Protein AF-D2VX42-F1 (afdb_monomer)

Nearest PDB structures (foldseek):
  8us2-assembly1_A  TM=7.975E-01  e=8.302E-19  Pseudomonas aeruginosa PAO1
  8qpv-assembly1_A  TM=5.479E-01  e=2.675E-22  Escherichia coli
  8us2-assembly2_B  TM=7.803E-01  e=5.224E-18  Pseudomonas aeruginosa PAO1
  7ttc-assembly1_A  TM=5.544E-01  e=6.599E-21  Escherichia coli
  8us1-assembly1_A  TM=7.900E-01  e=5.559E-17  Pseudomonas aeruginosa PAO1

Foldseek 3Di:
DDPDDDDPPDPPDDDDPPQFDAFAAADEEAEAADDLADPCLLVVLQPQLRVDGGPVSNVVSVVSSVVLVVVLVFWPDWDWDWDADPVRHTYIYTYTHTDDFWDWDWDWDAFPVRWIKIKIKIKGARPVNQSKIWMWIWIQTPFGIKIKIKIKGAQPPHSAKIKIKMKMWASWDDLWLFKIKTKIWIKIKIRPHPFKIKMKIKMKMAMDTPVVVVVVLVPDPPPNVVCVVSVPPDPPDDDPPPPPPVPPPPQVLNVLADRIWIKIKMKMKGWDWPFPDQFDGQFDKIKMWMWMAIDPDIDAGKIKIWIWMKGWDNPDPPFKIKMKIKIWMAIAGPCLPPDLGHHLVPADWDDDPLDPTAADARPPPRIHSFERIKIKMKIKMKGADPPPVCCVVFVKIKMKMKMKMHTYYQSDPDPVSVVVCVVVRQQSIKIKIWMWMWTDDPFHIKIWIWIQTDCPRHDPPPDDPVSNPDTDTGIDTGGRD

Secondary structure (DSSP, 8-state):
-PPPPP-TT-------TT-SS---EEEEEEEES-SSS-HHHHHHHTGGGGG--SHHHHHHHHHHHHHHHHTT--EEEEEEEEEE-TT-EEEEEEEEEEPPSEEEEEEEEE-TT--EEEEEEEEEE-SSSSS-EEEEEEEE-SS-EEEEEEEEEESSSSSS-EEEEEEEEEEEEESSSSEEEEEEEEEEEEEEETTEEEEEEEEEEEEEEHHHHHHHHTS-TTTHHHHHHHH------------TT-TT---HHHHTS-SEEEEEEEEEEEEEE--S-SSS--SEEEEEEEEEEEEEEES--EEEEEEEEEEEEEEETTTEEEEEEEEEEEEEES-TTT--PPPGGG-B-B--TTSS-BSPBPTTT--B--BSEEEEEEEEEEEE-SSHHHHHHH-EEEEEEEEEEEEE-----SHHHHHHHHHHHHHT-EEEEEEEEEEEETTEEEEEEEEEEE-TTS-TTSS-GGGTT--EEEEEEEE--

Mean predicted aligned error: 11.59 Å

pLDDT: mean 80.18, std 19.49, range [26.66, 98.62]

Structure (mmCIF, N/CA/C/O backbone):
data_AF-D2VX42-F1
#
_entry.id   AF-D2VX42-F1
#
loop_
_atom_site.group_PDB
_atom_site.id
_atom_site.type_symbol
_atom_site.label_atom_id
_atom_site.label_alt_id
_atom_site.label_comp_id
_atom_site.label_asym_id
_atom_site.label_entity_id
_atom_site.label_seq_id
_atom_site.pdbx_PDB_ins_code
_atom_site.Cartn_x
_atom_site.Cartn_y
_atom_site.Cartn_z
_atom_site.occupancy
_atom_site.B_iso_or_equiv
_atom_site.auth_seq_id
_atom_site.auth_comp_id
_atom_site.auth_asym_id
_atom_site.auth_atom_id
_atom_site.pdbx_PDB_model_num
ATOM 1 N N . MET A 1 1 ? 4.695 -21.532 46.886 1.00 33.78 1 MET A N 1
ATOM 2 C CA . MET A 1 1 ? 3.849 -21.982 45.758 1.00 33.78 1 MET A CA 1
ATOM 3 C C . MET A 1 1 ? 3.552 -20.761 44.904 1.00 33.78 1 MET A C 1
ATOM 5 O O . MET A 1 1 ? 3.108 -19.765 45.455 1.00 33.78 1 MET A O 1
ATOM 9 N N . ARG A 1 2 ? 3.917 -20.776 43.616 1.00 26.73 2 ARG A N 1
ATOM 10 C CA . ARG A 1 2 ? 3.690 -19.640 42.705 1.00 26.73 2 ARG A CA 1
ATOM 11 C C . ARG A 1 2 ? 2.185 -19.505 42.417 1.00 26.73 2 ARG A C 1
ATOM 13 O O . ARG A 1 2 ? 1.565 -20.536 42.156 1.00 26.73 2 ARG A O 1
ATOM 20 N N . PRO A 1 3 ? 1.599 -18.297 42.435 1.00 26.66 3 PRO A N 1
ATOM 21 C CA . PRO A 1 3 ? 0.249 -18.097 41.924 1.00 26.66 3 PRO A CA 1
ATOM 22 C C . PRO A 1 3 ? 0.242 -18.338 40.407 1.00 26.66 3 PRO A C 1
ATOM 24 O O . PRO A 1 3 ? 1.170 -17.940 39.699 1.00 26.66 3 PRO A O 1
ATOM 27 N N . LYS A 1 4 ? -0.774 -19.059 39.926 1.00 31.53 4 LYS A N 1
ATOM 28 C CA . LYS A 1 4 ? -0.984 -19.340 38.501 1.00 31.53 4 LYS A CA 1
ATOM 29 C C . LYS A 1 4 ? -1.196 -18.024 37.743 1.00 31.53 4 LYS A C 1
ATOM 31 O O . LYS A 1 4 ? -1.920 -17.150 38.207 1.00 31.53 4 LYS A O 1
ATOM 36 N N . SER A 1 5 ? -0.554 -17.905 36.584 1.00 33.06 5 SER A N 1
ATOM 37 C CA . SER A 1 5 ? -0.710 -16.799 35.639 1.00 33.06 5 SER A CA 1
ATOM 38 C C . SER A 1 5 ? -2.131 -16.761 35.070 1.00 33.06 5 SER A C 1
ATOM 40 O O . SER A 1 5 ? -2.608 -17.766 34.545 1.00 33.06 5 SER A O 1
ATOM 42 N N . TYR A 1 6 ? -2.774 -15.600 35.175 1.00 37.72 6 TYR A N 1
ATOM 43 C CA . TYR A 1 6 ? -4.087 -15.279 34.614 1.00 37.72 6 TYR A CA 1
ATOM 44 C C . TYR A 1 6 ? -3.985 -15.048 33.094 1.00 37.72 6 TYR A C 1
ATOM 46 O O . TYR A 1 6 ? -3.058 -14.372 32.644 1.00 37.72 6 TYR A O 1
ATOM 54 N N . ASN A 1 7 ? -4.906 -15.623 32.314 1.00 36.97 7 ASN A N 1
ATOM 55 C CA . ASN A 1 7 ? -4.948 -15.553 30.849 1.00 36.97 7 ASN A CA 1
ATOM 56 C C . ASN A 1 7 ? -6.099 -14.613 30.410 1.00 36.97 7 ASN A C 1
ATOM 58 O O . ASN A 1 7 ? -7.234 -14.855 30.809 1.00 36.97 7 ASN A O 1
ATOM 62 N N . PRO A 1 8 ? -5.859 -13.547 29.624 1.00 40.28 8 PRO A N 1
ATOM 63 C CA . PRO A 1 8 ? -6.842 -12.481 29.373 1.00 40.28 8 PRO A CA 1
ATOM 64 C C . PRO A 1 8 ? -7.870 -12.771 28.256 1.00 40.28 8 PRO A C 1
ATOM 66 O O . PRO A 1 8 ? -8.420 -11.836 27.685 1.00 40.28 8 PRO A O 1
ATOM 69 N N . LEU A 1 9 ? -8.132 -14.039 27.922 1.00 37.88 9 LEU A N 1
ATOM 70 C CA . LEU A 1 9 ? -9.061 -14.431 26.847 1.00 37.88 9 LEU A CA 1
ATOM 71 C C . LEU A 1 9 ? -10.158 -15.411 27.283 1.00 37.88 9 LEU A C 1
ATOM 73 O O . LEU A 1 9 ? -10.869 -15.933 26.429 1.00 37.88 9 LEU A O 1
ATOM 77 N N . ASP A 1 10 ? -10.338 -15.644 28.582 1.00 34.47 10 ASP A N 1
ATOM 78 C CA . ASP A 1 10 ? -11.478 -16.432 29.044 1.00 34.47 10 ASP A CA 1
ATOM 79 C C . ASP A 1 10 ? -12.718 -15.523 29.132 1.00 34.47 10 ASP A C 1
ATOM 81 O O . ASP A 1 10 ? -12.731 -14.599 29.953 1.00 34.47 10 ASP A O 1
ATOM 85 N N . PRO A 1 11 ? -13.776 -15.741 28.323 1.00 36.00 11 PRO A N 1
ATOM 86 C CA . PRO A 1 11 ? -15.059 -15.113 28.581 1.00 36.00 11 PRO A CA 1
ATOM 87 C C . PRO A 1 11 ? -15.584 -15.666 29.906 1.00 36.00 11 PRO A C 1
ATOM 89 O O . PRO A 1 11 ? -16.058 -16.800 29.995 1.00 36.00 11 PRO A O 1
ATOM 92 N N . ILE A 1 12 ? -15.493 -14.869 30.966 1.00 45.56 12 ILE A N 1
ATOM 93 C CA . ILE A 1 12 ? -16.262 -15.133 32.176 1.00 45.56 12 ILE A CA 1
ATOM 94 C C . ILE A 1 12 ? -17.691 -14.739 31.835 1.00 45.56 12 ILE A C 1
ATOM 96 O O . ILE A 1 12 ? -17.976 -13.553 31.805 1.00 45.56 12 ILE A O 1
ATOM 100 N N . ILE A 1 13 ? -18.543 -15.719 31.537 1.00 40.94 13 ILE A N 1
ATOM 101 C CA . ILE A 1 13 ? -19.949 -15.807 31.962 1.00 40.94 13 ILE A CA 1
ATOM 102 C C . ILE A 1 13 ? -20.409 -17.237 31.632 1.00 40.94 13 ILE A C 1
ATOM 104 O O . ILE A 1 13 ? -20.619 -17.604 30.478 1.00 40.94 13 ILE A O 1
ATOM 108 N N . GLN A 1 14 ? -20.563 -18.064 32.670 1.00 35.19 14 GLN A N 1
ATOM 109 C CA . GLN A 1 14 ? -21.431 -19.237 32.604 1.00 35.19 14 GLN A CA 1
ATOM 110 C C . GLN A 1 14 ? -22.873 -18.731 32.684 1.00 35.19 14 GLN A C 1
ATOM 112 O O . GLN A 1 14 ? -23.289 -18.197 33.711 1.00 35.19 14 GLN A O 1
ATOM 117 N N . THR A 1 15 ? -23.630 -18.867 31.599 1.00 37.97 15 THR A N 1
ATOM 118 C CA . THR A 1 15 ? -25.067 -18.591 31.589 1.00 37.97 15 THR A CA 1
ATOM 119 C C . THR A 1 15 ? -25.811 -19.706 32.329 1.00 37.97 15 THR A C 1
ATOM 121 O O . THR A 1 15 ? -25.705 -20.882 31.980 1.00 37.97 15 THR A O 1
ATOM 124 N N . GLN A 1 16 ? -26.580 -19.349 33.363 1.00 35.25 16 GLN A N 1
ATOM 125 C CA . GLN A 1 16 ? -27.645 -20.217 33.872 1.00 35.25 16 GLN A CA 1
ATOM 126 C C . GLN A 1 16 ? -28.845 -20.179 32.900 1.00 35.25 16 GLN A C 1
ATOM 128 O O . GLN A 1 16 ? -29.142 -19.106 32.370 1.00 35.25 16 GLN A O 1
ATOM 133 N N . PRO A 1 17 ? -29.560 -21.298 32.661 1.00 37.34 17 PRO A N 1
ATOM 134 C CA . PRO A 1 17 ? -30.539 -21.405 31.569 1.00 37.34 17 PRO A CA 1
ATOM 135 C C . PRO A 1 17 ? -31.851 -20.621 31.749 1.00 37.34 17 PRO A C 1
ATOM 137 O O . PRO A 1 17 ? -32.637 -20.561 30.808 1.00 37.34 17 PRO A O 1
ATOM 140 N N . ASP A 1 18 ? -32.098 -20.001 32.907 1.00 40.31 18 ASP A N 1
ATOM 141 C CA . ASP A 1 18 ? -33.422 -19.443 33.234 1.00 40.31 18 ASP A CA 1
ATOM 142 C C . ASP A 1 18 ? -33.536 -17.907 33.086 1.00 40.31 18 ASP A C 1
ATOM 144 O O . ASP A 1 18 ? -34.620 -17.345 33.238 1.00 40.31 18 ASP A O 1
ATOM 148 N N . ALA A 1 19 ? -32.462 -17.201 32.707 1.00 43.69 19 ALA A N 1
ATOM 149 C CA . ALA A 1 19 ? -32.410 -15.728 32.648 1.00 43.69 19 ALA A CA 1
ATOM 150 C C . ALA A 1 19 ? -32.873 -15.108 31.304 1.00 43.69 19 ALA A C 1
ATOM 152 O O . ALA A 1 19 ? -32.377 -14.067 30.879 1.00 43.69 19 ALA A O 1
ATOM 153 N N . GLY A 1 20 ? -33.805 -15.754 30.595 1.00 46.00 20 GLY A N 1
ATOM 154 C CA . GLY A 1 20 ? -34.236 -15.353 29.243 1.00 46.00 20 GLY A CA 1
ATOM 155 C C . GLY A 1 20 ? -35.545 -14.557 29.154 1.00 46.00 20 GLY A C 1
ATOM 156 O O . GLY A 1 20 ? -36.014 -14.300 28.048 1.00 46.00 20 GLY A O 1
ATOM 157 N N . ARG A 1 21 ? -36.188 -14.219 30.281 1.00 46.56 21 ARG A N 1
ATOM 158 C CA . ARG A 1 21 ? -37.547 -13.624 30.307 1.00 46.56 21 ARG A CA 1
ATOM 159 C C . ARG A 1 21 ? -37.688 -12.348 31.132 1.00 46.56 21 ARG A C 1
ATOM 161 O O . ARG A 1 21 ? -38.799 -11.846 31.283 1.00 46.56 21 ARG A O 1
ATOM 168 N N . GLU A 1 22 ? -36.599 -11.832 31.684 1.00 59.78 22 GLU A N 1
ATOM 169 C CA . GLU A 1 22 ? -36.663 -10.669 32.561 1.00 59.78 22 GLU A CA 1
ATOM 170 C C . GLU A 1 22 ? -36.399 -9.381 31.784 1.00 59.78 22 GLU A C 1
ATOM 172 O O . GLU A 1 22 ? -35.408 -9.272 31.067 1.00 59.78 22 GLU A O 1
ATOM 177 N N . ASN A 1 23 ? -37.313 -8.421 31.932 1.00 70.31 23 ASN A N 1
ATOM 178 C CA . ASN A 1 23 ? -37.219 -7.103 31.322 1.00 70.31 23 ASN A CA 1
ATOM 179 C C . ASN A 1 23 ? -36.167 -6.298 32.103 1.00 70.31 23 ASN A C 1
ATOM 181 O O . ASN A 1 23 ? -36.405 -5.930 33.256 1.00 70.31 23 ASN A O 1
ATOM 185 N N . LEU A 1 24 ? -34.998 -6.094 31.506 1.00 78.12 24 LEU A N 1
ATOM 186 C CA . LEU A 1 24 ? -33.890 -5.319 32.064 1.00 78.12 24 LEU A CA 1
ATOM 187 C C . LEU A 1 24 ? -33.831 -3.972 31.349 1.00 78.12 24 LEU A C 1
ATOM 189 O O . LEU A 1 24 ? -34.088 -3.890 30.148 1.00 78.12 24 LEU A O 1
ATOM 193 N N . GLN A 1 25 ? -33.472 -2.914 32.074 1.00 80.81 25 GLN A N 1
ATOM 194 C CA . GLN A 1 25 ? -33.290 -1.595 31.475 1.00 80.81 25 GLN A CA 1
ATOM 195 C C . GLN A 1 25 ? -31.935 -1.014 31.871 1.00 80.81 25 GLN A C 1
ATOM 197 O O . GLN A 1 25 ? -31.689 -0.715 33.042 1.00 80.81 25 GLN A O 1
ATOM 202 N N . LEU A 1 26 ? -31.060 -0.823 30.880 1.00 86.25 26 LEU A N 1
ATOM 203 C CA . LEU A 1 26 ? -29.795 -0.121 31.070 1.00 86.25 26 LEU A CA 1
ATOM 204 C C . LEU A 1 26 ? -30.060 1.387 31.168 1.00 86.25 26 LEU A C 1
ATOM 206 O O . LEU A 1 26 ? -30.444 2.020 30.181 1.00 86.25 26 LEU A O 1
ATOM 210 N N . LYS A 1 27 ? -29.850 1.973 32.349 1.00 87.31 27 LYS A N 1
ATOM 211 C CA . LYS A 1 27 ? -30.095 3.407 32.580 1.00 87.31 27 LYS A CA 1
ATOM 212 C C . LYS A 1 27 ? -28.868 4.262 32.314 1.00 87.31 27 LYS A C 1
ATOM 214 O O . LYS A 1 27 ? -28.967 5.295 31.650 1.00 87.31 27 LYS A O 1
ATOM 219 N N . GLU A 1 28 ? -27.712 3.822 32.798 1.00 89.62 28 GLU A N 1
ATOM 220 C CA . GLU A 1 28 ? -26.503 4.642 32.826 1.00 89.62 28 GLU A CA 1
ATOM 221 C C . GLU A 1 28 ? -25.273 3.872 32.350 1.00 89.62 28 GLU A C 1
ATOM 223 O O . GLU A 1 28 ? -25.190 2.648 32.462 1.00 89.62 28 GLU A O 1
ATOM 228 N N . ILE A 1 29 ? -24.327 4.620 31.780 1.00 93.62 29 ILE A N 1
ATOM 229 C CA . ILE A 1 29 ? -23.020 4.126 31.353 1.00 93.62 29 ILE A CA 1
ATOM 230 C C . ILE A 1 29 ? -21.980 5.044 31.986 1.00 93.62 29 ILE A C 1
ATOM 232 O O . ILE A 1 29 ? -21.987 6.248 31.724 1.00 93.62 29 ILE A O 1
ATOM 236 N N . PHE A 1 30 ? -21.099 4.476 32.798 1.00 93.94 30 PHE A N 1
ATOM 237 C CA . PHE A 1 30 ? -20.007 5.174 33.461 1.00 93.94 30 PHE A CA 1
ATOM 238 C C . PHE A 1 30 ? -18.675 4.734 32.876 1.00 93.94 30 PHE A C 1
ATOM 240 O O . PHE A 1 30 ? -18.453 3.543 32.675 1.00 93.94 30 PHE A O 1
ATOM 247 N N . VAL A 1 31 ? -17.769 5.683 32.665 1.00 95.06 31 VAL A N 1
ATOM 248 C CA . VAL A 1 31 ? -16.394 5.409 32.242 1.00 95.06 31 VAL A CA 1
ATOM 249 C C . VAL A 1 31 ? -15.457 5.819 33.371 1.00 95.06 31 VAL A C 1
ATOM 251 O O . VAL A 1 31 ? -15.632 6.871 33.977 1.00 95.06 31 VAL A O 1
ATOM 254 N N . ARG A 1 32 ? -14.485 4.967 33.692 1.00 94.06 32 ARG A N 1
ATOM 255 C CA . ARG A 1 32 ? -13.463 5.208 34.719 1.00 94.06 32 ARG A CA 1
ATOM 256 C C . ARG A 1 32 ? -12.080 4.886 34.157 1.00 94.06 32 ARG A C 1
ATOM 258 O O . ARG A 1 32 ? -11.961 4.098 33.224 1.00 94.06 32 ARG A O 1
ATOM 265 N N . GLY A 1 33 ? -11.040 5.493 34.729 1.00 89.81 33 GLY A N 1
ATOM 266 C CA . GLY A 1 33 ? -9.644 5.181 34.390 1.00 89.81 33 GLY A CA 1
ATOM 267 C C . GLY A 1 33 ? -9.131 5.788 33.076 1.00 89.81 33 GLY A C 1
ATOM 268 O O . GLY A 1 33 ? -8.074 5.387 32.587 1.00 89.81 33 GLY A O 1
ATOM 269 N N . VAL A 1 34 ? -9.856 6.764 32.518 1.00 91.88 34 VAL A N 1
ATOM 270 C CA . VAL A 1 34 ? -9.384 7.603 31.406 1.00 91.88 34 VAL A CA 1
ATOM 271 C C . VAL A 1 34 ? -9.072 9.009 31.899 1.00 91.88 34 VAL A C 1
ATOM 273 O O . VAL A 1 34 ? -9.870 9.602 32.620 1.00 91.88 34 VAL A O 1
ATOM 276 N N . GLU A 1 35 ? -7.901 9.526 31.531 1.00 89.81 35 GLU A N 1
ATOM 277 C CA . GLU A 1 35 ? -7.466 10.882 31.887 1.00 89.81 35 GLU A CA 1
ATOM 278 C C . GLU A 1 35 ? -7.394 11.769 30.642 1.00 89.81 35 GLU A C 1
ATOM 280 O O . GLU A 1 35 ? -7.875 12.901 30.657 1.00 89.81 35 GLU A O 1
ATOM 285 N N . ALA A 1 36 ? -6.821 11.254 29.549 1.00 90.44 36 ALA A N 1
ATOM 286 C CA . ALA A 1 36 ? -6.678 12.001 28.303 1.00 90.44 36 ALA A CA 1
ATOM 287 C C . ALA A 1 36 ? -7.862 11.792 27.344 1.00 90.44 36 ALA A C 1
ATOM 289 O O . ALA A 1 36 ? -8.240 12.705 26.611 1.00 90.44 36 ALA A O 1
ATOM 290 N N . THR A 1 37 ? -8.447 10.592 27.310 1.00 93.75 37 THR A N 1
ATOM 291 C CA . THR A 1 37 ? -9.542 10.240 26.393 1.00 93.75 37 THR A CA 1
ATOM 292 C C . THR A 1 37 ? -10.863 10.778 26.907 1.00 93.75 37 THR A C 1
ATOM 294 O O . THR A 1 37 ? -11.234 10.561 28.056 1.00 93.75 37 THR A O 1
ATOM 297 N N . SER A 1 38 ? -11.628 11.419 26.026 1.00 93.31 38 SER A N 1
ATOM 298 C CA . SER A 1 38 ? -12.979 11.850 26.357 1.00 93.31 38 SER A CA 1
ATOM 299 C C . SER A 1 38 ? -13.866 10.647 26.678 1.00 93.31 38 SER A C 1
ATOM 301 O O . SER A 1 38 ? -14.078 9.776 25.830 1.00 93.31 38 SER A O 1
ATOM 303 N N . GLU A 1 39 ? -14.469 10.651 27.868 1.00 93.88 39 GLU A N 1
ATOM 304 C CA . GLU A 1 39 ? -15.456 9.645 28.276 1.00 93.88 39 GLU A CA 1
ATOM 305 C C . GLU A 1 39 ? -16.596 9.526 27.258 1.00 93.88 39 GLU A C 1
ATOM 307 O O . GLU A 1 39 ? -17.049 8.427 26.950 1.00 93.88 39 GLU A O 1
ATOM 312 N N . SER A 1 40 ? -17.017 10.648 26.662 1.00 90.69 40 SER A N 1
ATOM 313 C CA . SER A 1 40 ? -18.088 10.675 25.660 1.00 90.69 40 SER A CA 1
ATOM 314 C C . SER A 1 40 ? -17.783 9.816 24.429 1.00 90.69 40 SER A C 1
ATOM 316 O O . SER A 1 40 ? -18.690 9.169 23.904 1.00 90.69 40 SER A O 1
ATOM 318 N N . LYS A 1 41 ? -16.513 9.747 24.002 1.00 90.12 41 LYS A N 1
ATOM 319 C CA . LYS A 1 41 ? -16.075 8.945 22.851 1.00 90.12 41 LYS A CA 1
ATOM 320 C C . LYS A 1 41 ? -16.200 7.450 23.145 1.00 90.12 41 LYS A C 1
ATOM 322 O O . LYS A 1 41 ? -16.630 6.690 22.283 1.00 90.12 41 LYS A O 1
ATOM 327 N N . ILE A 1 42 ? -15.886 7.044 24.374 1.00 91.69 42 ILE A N 1
ATOM 328 C CA . ILE A 1 42 ? -16.015 5.656 24.836 1.00 91.69 42 ILE A CA 1
ATOM 329 C C . ILE A 1 42 ? -17.492 5.311 25.020 1.00 91.69 42 ILE A C 1
ATOM 331 O O . ILE A 1 42 ? -17.971 4.329 24.463 1.00 91.69 42 ILE A O 1
ATOM 335 N N . THR A 1 43 ? -18.251 6.158 25.713 1.00 92.38 43 THR A N 1
ATOM 336 C CA . THR A 1 43 ? -19.686 5.958 25.951 1.00 92.38 43 THR A CA 1
ATOM 337 C C . THR A 1 43 ? -20.495 5.907 24.651 1.00 92.38 43 THR A C 1
ATOM 339 O O . THR A 1 43 ? -21.482 5.175 24.567 1.00 92.38 43 THR A O 1
ATOM 342 N N . ALA A 1 44 ? -20.090 6.646 23.610 1.00 89.88 44 ALA A N 1
ATOM 343 C CA . ALA A 1 44 ? -20.730 6.611 22.293 1.00 89.88 44 ALA A CA 1
ATOM 344 C C . ALA A 1 44 ? -20.705 5.210 21.655 1.00 89.88 44 ALA A C 1
ATOM 346 O O . ALA A 1 44 ? -21.692 4.804 21.038 1.00 89.88 44 ALA A O 1
ATOM 347 N N . ALA A 1 45 ? -19.632 4.441 21.858 1.00 90.19 45 ALA A N 1
ATOM 348 C CA . ALA A 1 45 ? -19.501 3.094 21.305 1.00 90.19 45 ALA A CA 1
ATOM 349 C C . ALA A 1 45 ? -20.550 2.108 21.857 1.00 90.19 45 ALA A C 1
ATOM 351 O O . ALA A 1 45 ? -20.950 1.183 21.149 1.00 90.19 45 ALA A O 1
ATOM 352 N N . PHE A 1 46 ? -21.038 2.348 23.081 1.00 92.12 46 PHE A N 1
ATOM 353 C CA . PHE A 1 46 ? -21.975 1.486 23.811 1.00 92.12 46 PHE A CA 1
ATOM 354 C C . PHE A 1 46 ? -23.431 1.978 23.788 1.00 92.12 46 PHE A C 1
ATOM 356 O O . PHE A 1 46 ? -24.274 1.430 24.493 1.00 92.12 46 PHE A O 1
ATOM 363 N N . GLN A 1 47 ? -23.781 2.990 22.986 1.00 88.56 47 GLN A N 1
ATOM 364 C CA . GLN A 1 47 ? -25.156 3.526 22.977 1.00 88.56 47 GLN A CA 1
ATOM 365 C C . GLN A 1 47 ? -26.216 2.489 22.577 1.00 88.56 47 GLN A C 1
ATOM 367 O O . GLN A 1 47 ? -27.363 2.589 23.007 1.00 88.56 47 GLN A O 1
ATOM 372 N N . GLU A 1 48 ? -25.851 1.478 21.786 1.00 89.00 48 GLU A N 1
ATOM 373 C CA . GLU A 1 48 ? -26.758 0.382 21.424 1.00 89.00 48 GLU A CA 1
ATOM 374 C C . GLU A 1 48 ? -27.158 -0.481 22.623 1.00 89.00 48 GLU A C 1
ATOM 376 O O . GLU A 1 48 ? -28.288 -0.961 22.659 1.00 89.00 48 GLU A O 1
ATOM 381 N N . ALA A 1 49 ? -26.306 -0.584 23.648 1.00 91.06 49 ALA A N 1
ATOM 382 C CA . ALA A 1 49 ? -26.606 -1.335 24.864 1.00 91.06 49 ALA A CA 1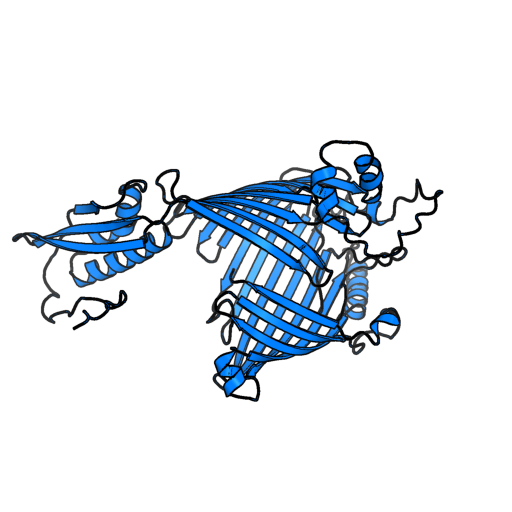
ATOM 383 C C . ALA A 1 49 ? -27.815 -0.764 25.625 1.00 91.06 49 ALA A C 1
ATOM 385 O O . ALA A 1 49 ? -28.523 -1.504 26.301 1.00 91.06 49 ALA A O 1
ATOM 386 N N . LYS A 1 50 ? -28.125 0.532 25.459 1.00 90.19 50 LYS A N 1
ATOM 387 C CA . LYS A 1 50 ? -29.316 1.162 26.061 1.00 90.19 50 LYS A CA 1
ATOM 388 C C . LYS A 1 50 ? -30.639 0.683 25.463 1.00 90.19 50 LYS A C 1
ATOM 390 O O . LYS A 1 50 ? -31.688 0.936 26.048 1.00 90.19 50 LYS A O 1
ATOM 395 N N . LYS A 1 51 ? -30.609 0.049 24.287 1.00 90.62 51 LYS A N 1
ATOM 396 C CA . LYS A 1 51 ? -31.804 -0.473 23.607 1.00 90.62 51 LYS A CA 1
ATOM 397 C C . LYS A 1 51 ? -32.121 -1.917 23.994 1.00 90.62 51 LYS A C 1
ATOM 399 O O . LYS A 1 51 ? -33.206 -2.384 23.665 1.00 90.62 51 LYS A O 1
ATOM 404 N N . ALA A 1 52 ? -31.185 -2.609 24.641 1.00 88.88 52 ALA A N 1
ATOM 405 C CA . ALA A 1 52 ? -31.366 -3.992 25.042 1.00 88.88 52 ALA A CA 1
ATOM 406 C C . ALA A 1 52 ? -32.437 -4.108 26.129 1.00 88.88 52 ALA A C 1
ATOM 408 O O . ALA A 1 52 ? -32.442 -3.339 27.093 1.00 88.88 52 ALA A O 1
ATOM 409 N N . THR A 1 53 ? -33.322 -5.086 25.965 1.00 87.50 53 THR A N 1
ATOM 410 C CA . THR A 1 53 ? -34.402 -5.393 26.917 1.00 87.50 53 THR A CA 1
ATOM 411 C C . THR A 1 53 ? -34.171 -6.708 27.653 1.00 87.50 53 THR A C 1
ATOM 413 O O . THR A 1 53 ? -34.745 -6.946 28.714 1.00 87.50 53 THR A O 1
ATOM 416 N N . THR A 1 54 ? -33.291 -7.554 27.113 1.00 87.69 54 THR A N 1
ATOM 417 C CA . THR A 1 54 ? -32.897 -8.837 27.699 1.00 87.69 54 THR A CA 1
ATOM 418 C C . THR A 1 54 ? -31.396 -8.877 27.973 1.00 87.69 54 THR A C 1
ATOM 420 O O . THR A 1 54 ? -30.612 -8.148 27.364 1.00 87.69 54 THR A O 1
ATOM 423 N N . LEU A 1 55 ? -30.971 -9.776 28.865 1.00 85.00 55 LEU A N 1
ATOM 424 C CA . LEU A 1 55 ? -29.552 -9.966 29.175 1.00 85.00 55 LEU A CA 1
ATOM 425 C C . LEU A 1 55 ? -28.742 -10.417 27.946 1.00 85.00 55 LEU A C 1
ATOM 427 O O . LEU A 1 55 ? -27.600 -10.002 27.773 1.00 85.00 55 LEU A O 1
ATOM 431 N N . ASN A 1 56 ? -29.339 -11.237 27.077 1.00 87.94 56 ASN A N 1
ATOM 432 C CA . ASN A 1 56 ? -28.682 -11.711 25.858 1.00 87.94 56 ASN A CA 1
ATOM 433 C C . ASN A 1 56 ? -28.442 -10.565 24.867 1.00 87.94 56 ASN A C 1
ATOM 435 O O . ASN A 1 56 ? -27.320 -10.409 24.392 1.00 87.94 56 ASN A O 1
ATOM 439 N N . GLU A 1 57 ? -29.458 -9.732 24.618 1.00 89.94 57 GLU A N 1
ATOM 440 C CA . GLU A 1 57 ? -29.323 -8.532 23.777 1.00 89.94 57 GLU A CA 1
ATOM 441 C C . GLU A 1 57 ? -28.293 -7.554 24.354 1.00 89.94 57 GLU A C 1
ATOM 443 O O . GLU A 1 57 ? -27.516 -6.951 23.615 1.00 89.94 57 GLU A O 1
ATOM 448 N N . LEU A 1 58 ? -28.266 -7.404 25.682 1.00 90.56 58 LEU A N 1
ATOM 449 C CA . LEU A 1 58 ? -27.319 -6.523 26.358 1.00 90.56 58 LEU A CA 1
ATOM 450 C C . LEU A 1 58 ? -25.883 -7.019 26.174 1.00 90.56 58 LEU A C 1
ATOM 452 O O . LEU A 1 58 ? -25.006 -6.231 25.827 1.00 90.56 58 LEU A O 1
ATOM 456 N N . ASN A 1 59 ? -25.648 -8.318 26.360 1.00 91.12 59 ASN A N 1
ATOM 457 C CA . ASN A 1 59 ? -24.334 -8.924 26.162 1.00 91.12 59 ASN A CA 1
ATOM 458 C C . ASN A 1 59 ? -23.848 -8.769 24.716 1.00 91.12 59 ASN A C 1
ATOM 460 O O . ASN A 1 59 ? -22.698 -8.387 24.504 1.00 91.12 59 ASN A O 1
ATOM 464 N N . GLU A 1 60 ? -24.720 -8.996 23.730 1.00 92.50 60 GLU A N 1
ATOM 465 C CA . GLU A 1 60 ? -24.394 -8.798 22.313 1.00 92.50 60 GLU A CA 1
ATOM 466 C C . GLU A 1 60 ? -24.024 -7.334 22.022 1.00 92.50 60 GLU A C 1
ATOM 468 O O . GLU A 1 60 ? -22.973 -7.053 21.440 1.00 92.50 60 GLU A O 1
ATOM 473 N N . ALA A 1 61 ? -24.822 -6.383 22.512 1.00 93.12 61 ALA A N 1
ATOM 474 C CA . ALA A 1 61 ? -24.554 -4.958 22.340 1.00 93.12 61 ALA A CA 1
ATOM 475 C C . ALA A 1 61 ? -23.261 -4.499 23.044 1.00 93.12 61 ALA A C 1
ATOM 477 O O . ALA A 1 61 ? -22.540 -3.644 22.524 1.00 93.12 61 ALA A O 1
ATOM 478 N N . ILE A 1 62 ? -22.934 -5.073 24.206 1.00 94.19 62 ILE A N 1
ATOM 479 C CA . ILE A 1 62 ? -21.666 -4.826 24.906 1.00 94.19 62 ILE A CA 1
ATOM 480 C C . ILE A 1 62 ? -20.491 -5.371 24.095 1.00 94.19 62 ILE A C 1
ATOM 482 O O . ILE A 1 62 ? -19.490 -4.669 23.955 1.00 94.19 62 ILE A O 1
ATOM 486 N N . SER A 1 63 ? -20.597 -6.579 23.535 1.00 94.38 63 SER A N 1
ATOM 487 C CA . SER A 1 63 ? -19.551 -7.137 22.667 1.00 94.38 63 SER A CA 1
ATOM 488 C C . SER A 1 63 ? -19.287 -6.240 21.454 1.00 94.38 63 SER A C 1
ATOM 490 O O . SER A 1 63 ? -18.129 -5.936 21.165 1.00 94.38 63 SER A O 1
ATOM 492 N N . ILE A 1 64 ? -20.341 -5.729 20.809 1.00 91.50 64 ILE A N 1
ATOM 493 C CA . ILE A 1 64 ? -20.224 -4.761 19.704 1.00 91.50 64 ILE A CA 1
ATOM 494 C C . ILE A 1 64 ? -19.550 -3.460 20.177 1.00 91.50 64 ILE A C 1
ATOM 496 O O . ILE A 1 64 ? -18.670 -2.924 19.499 1.00 91.50 64 ILE A O 1
ATOM 500 N N . GLY A 1 65 ? -19.929 -2.944 21.350 1.00 92.31 65 GLY A N 1
ATOM 501 C CA . GLY A 1 65 ? -19.316 -1.748 21.933 1.00 92.31 65 GLY A CA 1
ATOM 502 C C . GLY A 1 65 ? -17.826 -1.928 22.239 1.00 92.31 65 GLY A C 1
ATOM 503 O O . GLY A 1 65 ? -17.023 -1.047 21.926 1.00 92.31 65 GLY A O 1
ATOM 504 N N . LEU A 1 66 ? -17.436 -3.090 22.771 1.00 93.75 66 LEU A N 1
ATOM 505 C CA . LEU A 1 66 ? -16.037 -3.443 23.023 1.00 93.75 66 LEU A CA 1
ATOM 506 C C . LEU A 1 66 ? -15.224 -3.517 21.730 1.00 93.75 66 LEU A C 1
ATOM 508 O O . LEU A 1 66 ? -14.107 -3.004 21.695 1.00 93.75 66 LEU A O 1
ATOM 512 N N . GLU A 1 67 ? -15.781 -4.087 20.660 1.00 89.88 67 GLU A N 1
ATOM 513 C CA . GLU A 1 67 ? -15.122 -4.106 19.351 1.00 89.88 67 GLU A CA 1
ATOM 514 C C . GLU A 1 67 ? -14.871 -2.676 18.843 1.00 89.88 67 GLU A C 1
ATOM 516 O O . GLU A 1 67 ? -13.750 -2.328 18.464 1.00 89.88 67 GLU A O 1
ATOM 521 N N . ARG A 1 68 ? -15.888 -1.807 18.914 1.00 89.44 68 ARG A N 1
ATOM 522 C CA . ARG A 1 68 ? -15.792 -0.395 18.502 1.00 89.44 68 ARG A CA 1
ATOM 523 C C . ARG A 1 68 ? -14.759 0.387 19.305 1.00 89.44 68 ARG A C 1
ATOM 525 O O . ARG A 1 68 ? -14.020 1.178 18.722 1.00 89.44 68 ARG A O 1
ATOM 532 N N . VAL A 1 69 ? -14.689 0.179 20.621 1.00 91.12 69 VAL A N 1
ATOM 533 C CA . VAL A 1 69 ? -13.661 0.806 21.469 1.00 91.12 69 VAL A CA 1
ATOM 534 C C . VAL A 1 69 ? -12.278 0.222 21.193 1.00 91.12 69 VAL A C 1
ATOM 536 O O . VAL A 1 69 ? -11.299 0.967 21.176 1.00 91.12 69 VAL A O 1
ATOM 539 N N . GLY A 1 70 ? -12.182 -1.075 20.900 1.00 88.44 70 GLY A N 1
ATOM 540 C CA . GLY A 1 70 ? -10.939 -1.718 20.475 1.00 88.44 70 GLY A CA 1
ATOM 541 C C . GLY A 1 70 ? -10.333 -1.049 19.238 1.00 88.44 70 GLY A C 1
ATOM 542 O O . GLY A 1 70 ? -9.128 -0.789 19.210 1.00 88.44 70 GLY A O 1
ATOM 543 N N . LYS A 1 71 ? -11.173 -0.667 18.265 1.00 87.00 71 LYS A N 1
ATOM 544 C CA . LYS A 1 71 ? -10.753 0.058 17.048 1.00 87.00 71 LYS A CA 1
ATOM 545 C C . LYS A 1 71 ? -10.186 1.460 17.319 1.00 87.00 71 LYS A C 1
ATOM 547 O O . LYS A 1 71 ? -9.455 1.978 16.479 1.00 87.00 71 LYS A O 1
ATOM 552 N N . LEU A 1 72 ? -10.462 2.071 18.477 1.00 89.81 72 LEU A N 1
ATOM 553 C CA . LEU A 1 72 ? -9.879 3.369 18.848 1.00 89.81 72 LEU A CA 1
ATOM 554 C C . LEU A 1 72 ? -8.370 3.276 19.134 1.00 89.81 72 LEU A C 1
ATOM 556 O O . LEU A 1 72 ? -7.668 4.277 19.042 1.00 89.81 72 LEU A O 1
ATOM 560 N N . ASP A 1 73 ? -7.858 2.090 19.487 1.00 89.69 73 ASP A N 1
ATOM 561 C CA . ASP A 1 73 ? -6.436 1.823 19.767 1.00 89.69 73 ASP A CA 1
ATOM 562 C C . ASP A 1 73 ? -5.781 2.781 20.796 1.00 89.69 73 ASP A C 1
ATOM 564 O O . ASP A 1 73 ? -4.583 3.079 20.733 1.00 89.69 73 ASP A O 1
ATOM 568 N N . VAL A 1 74 ? -6.559 3.251 21.778 1.00 92.88 74 VAL A N 1
ATOM 569 C CA . VAL A 1 74 ? -6.084 4.120 22.877 1.00 92.88 74 VAL A CA 1
ATOM 570 C C . VAL A 1 74 ? -6.164 3.487 24.260 1.00 92.88 74 VAL A C 1
ATOM 572 O O . VAL A 1 74 ? -5.577 4.022 25.195 1.00 92.88 74 VAL A O 1
ATOM 575 N N . LEU A 1 75 ? -6.804 2.322 24.398 1.00 93.25 75 LEU A N 1
ATOM 576 C CA . LEU A 1 75 ? -6.951 1.610 25.671 1.00 93.25 75 LEU A CA 1
ATOM 577 C C . LEU A 1 75 ? -6.195 0.276 25.646 1.00 93.25 75 LEU A C 1
ATOM 579 O O . LEU A 1 75 ? -6.279 -0.481 24.682 1.00 93.25 75 LEU A O 1
ATOM 583 N N . ASN A 1 76 ? -5.423 -0.006 26.694 1.00 90.19 76 ASN A N 1
ATOM 584 C CA . ASN A 1 76 ? -4.765 -1.294 26.919 1.00 90.19 76 ASN A CA 1
ATOM 585 C C . ASN A 1 76 ? -5.772 -2.384 27.293 1.00 90.19 76 ASN A C 1
ATOM 587 O O . ASN A 1 76 ? -5.607 -3.528 26.882 1.00 90.19 76 ASN A O 1
ATOM 591 N N . ASN A 1 77 ? -6.764 -2.035 28.112 1.00 89.81 77 ASN A N 1
ATOM 592 C CA . ASN A 1 77 ? -7.811 -2.945 28.557 1.00 89.81 77 ASN A CA 1
ATOM 593 C C . ASN A 1 77 ? -9.091 -2.164 28.889 1.00 89.81 77 ASN A C 1
ATOM 595 O O . ASN A 1 77 ? -9.015 -0.985 29.252 1.00 89.81 77 ASN A O 1
ATOM 599 N N . VAL A 1 78 ? -10.233 -2.843 28.783 1.00 93.50 78 VAL A N 1
ATOM 600 C CA . VAL A 1 78 ? -11.560 -2.355 29.168 1.00 93.50 78 VAL A CA 1
ATOM 601 C C . VAL A 1 78 ? -12.252 -3.465 29.950 1.00 93.50 78 VAL A C 1
ATOM 603 O O . VAL A 1 78 ? -12.633 -4.486 29.383 1.00 93.50 78 VAL A O 1
ATOM 606 N N . ASN A 1 79 ? -12.407 -3.269 31.254 1.00 93.81 79 ASN A N 1
ATOM 607 C CA . ASN A 1 79 ? -13.177 -4.165 32.103 1.00 93.81 79 ASN A CA 1
ATOM 608 C C . ASN A 1 79 ? -14.638 -3.705 32.118 1.00 93.81 79 ASN A C 1
ATOM 610 O O . ASN A 1 79 ? -14.925 -2.530 32.346 1.00 93.81 79 ASN A O 1
ATOM 614 N N . VAL A 1 80 ? -15.557 -4.639 31.891 1.00 93.88 80 VAL A N 1
ATOM 615 C CA . VAL A 1 80 ? -17.001 -4.387 31.887 1.00 93.88 80 VAL A CA 1
ATOM 616 C C . VAL A 1 80 ? -17.592 -4.891 33.195 1.00 93.88 80 VAL A C 1
ATOM 618 O O . VAL A 1 80 ? -17.444 -6.065 33.531 1.00 93.88 80 VAL A O 1
ATOM 621 N N . ILE A 1 81 ? -18.271 -4.012 33.923 1.00 92.38 81 ILE A N 1
ATOM 622 C CA . ILE A 1 81 ? -18.959 -4.334 35.172 1.00 92.38 81 ILE A CA 1
ATOM 623 C C . ILE A 1 81 ? -20.429 -3.951 35.003 1.00 92.38 81 ILE A C 1
ATOM 625 O O . ILE A 1 81 ? -20.741 -2.820 34.631 1.00 92.38 81 ILE A O 1
ATOM 629 N N . LEU A 1 82 ? -21.325 -4.899 35.265 1.00 90.44 82 LEU A N 1
ATOM 630 C CA . LEU A 1 82 ? -22.763 -4.660 35.312 1.00 90.44 82 LEU A CA 1
ATOM 631 C C . LEU A 1 82 ? -23.182 -4.563 36.772 1.00 90.44 82 LEU A C 1
ATOM 633 O O . LEU A 1 82 ? -23.037 -5.529 37.520 1.00 90.44 82 LEU A O 1
ATOM 637 N N . ASP A 1 83 ? -23.672 -3.393 37.159 1.00 87.06 83 ASP A N 1
ATOM 638 C CA . ASP A 1 83 ? -24.238 -3.145 38.479 1.00 87.06 83 ASP A CA 1
ATOM 639 C C . ASP A 1 83 ? -25.759 -3.069 38.342 1.00 87.06 83 ASP A C 1
ATOM 641 O O . ASP A 1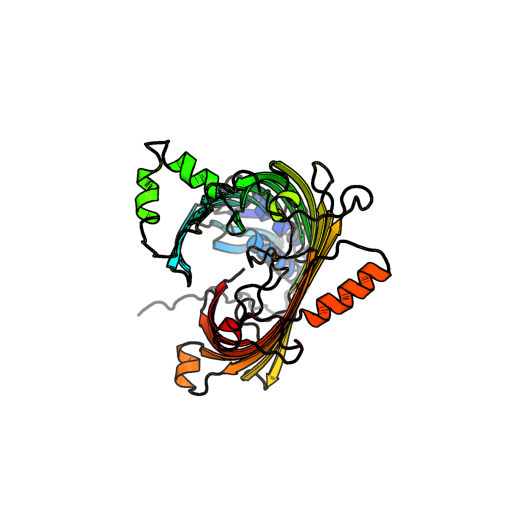 83 ? -26.263 -2.319 37.508 1.00 87.06 83 ASP A O 1
ATOM 645 N N . ALA A 1 84 ? -26.489 -3.890 39.089 1.00 85.25 84 ALA A N 1
ATOM 646 C CA . ALA A 1 84 ? -27.940 -3.990 38.988 1.00 85.25 84 ALA A CA 1
ATOM 647 C C . ALA A 1 84 ? -28.575 -3.712 40.349 1.00 85.25 84 ALA A C 1
ATOM 649 O O . ALA A 1 84 ? -28.166 -4.293 41.354 1.00 85.25 84 ALA A O 1
ATOM 650 N N . ASP A 1 85 ? -29.588 -2.847 40.374 1.00 80.06 85 ASP A N 1
ATOM 651 C CA . ASP A 1 85 ? -30.367 -2.593 41.584 1.00 80.06 85 ASP A CA 1
ATOM 652 C C . ASP A 1 85 ? -31.482 -3.638 41.786 1.00 80.06 85 ASP A C 1
ATOM 654 O O . ASP A 1 85 ? -31.849 -4.390 40.877 1.00 80.06 85 ASP A O 1
ATOM 658 N N . ASP A 1 86 ? -32.077 -3.653 42.983 1.00 75.62 86 ASP A N 1
ATOM 659 C CA . ASP A 1 86 ? -33.219 -4.521 43.321 1.00 75.62 86 ASP A CA 1
ATOM 660 C C . ASP A 1 86 ? -34.444 -4.284 42.409 1.00 75.62 86 ASP A C 1
ATOM 662 O O . ASP A 1 86 ? -35.347 -5.118 42.323 1.00 75.62 86 ASP A O 1
ATOM 666 N N . SER A 1 87 ? -34.480 -3.141 41.713 1.00 71.81 87 SER A N 1
ATOM 667 C CA . SER A 1 87 ? -35.508 -2.756 40.739 1.00 71.81 87 SER A CA 1
ATOM 668 C C . SER A 1 87 ? -35.147 -3.137 39.295 1.00 71.81 87 SER A C 1
ATOM 670 O O . SER A 1 87 ? -35.848 -2.719 38.370 1.00 71.81 87 SER A O 1
ATOM 672 N N . LYS A 1 88 ? -34.093 -3.942 39.092 1.00 72.56 88 LYS A N 1
ATOM 673 C CA . LYS A 1 88 ? -33.611 -4.439 37.790 1.00 72.56 88 LYS A CA 1
ATOM 674 C C . LYS A 1 88 ? -33.160 -3.343 36.818 1.00 72.56 88 LYS A C 1
ATOM 676 O O . LYS A 1 88 ? -33.081 -3.572 35.607 1.00 72.56 88 LYS A O 1
ATOM 681 N N . ASN A 1 89 ? -32.836 -2.158 37.330 1.00 82.38 89 ASN A N 1
ATOM 682 C CA . ASN A 1 89 ? -32.113 -1.154 36.566 1.00 82.38 89 ASN A CA 1
ATOM 683 C C . ASN A 1 89 ? -30.640 -1.529 36.554 1.00 82.38 89 ASN A C 1
ATOM 685 O O . ASN A 1 89 ? -30.051 -1.778 37.605 1.00 82.38 89 ASN A O 1
ATOM 689 N N . VAL A 1 90 ? -30.048 -1.532 35.367 1.00 87.94 90 VAL A N 1
ATOM 690 C CA . VAL A 1 90 ? -28.638 -1.868 35.186 1.00 87.94 90 VAL A CA 1
ATOM 691 C C . VAL A 1 90 ? -27.854 -0.593 34.888 1.00 87.94 90 VAL A C 1
ATOM 693 O O . VAL A 1 90 ? -28.272 0.235 34.071 1.00 87.94 90 VAL A O 1
ATOM 696 N N . ALA A 1 91 ? -26.706 -0.443 35.534 1.00 89.69 91 ALA A N 1
ATOM 697 C CA . ALA A 1 91 ? -25.665 0.508 35.194 1.00 89.69 91 ALA A CA 1
ATOM 698 C C . ALA A 1 91 ? -24.460 -0.252 34.627 1.00 89.69 91 ALA A C 1
ATOM 700 O O . ALA A 1 91 ? -23.998 -1.245 35.190 1.00 89.69 91 ALA A O 1
ATOM 701 N N . LEU A 1 92 ? -23.949 0.223 33.495 1.00 93.00 92 LEU A N 1
ATOM 702 C CA . LEU A 1 92 ? -22.757 -0.321 32.856 1.00 93.00 92 LEU A CA 1
ATOM 703 C C . LEU A 1 92 ? -21.550 0.517 33.264 1.00 93.00 92 LEU A C 1
ATOM 705 O O . LEU A 1 92 ? -21.469 1.694 32.922 1.00 93.00 92 LEU A O 1
ATOM 709 N N . VAL A 1 93 ? -20.597 -0.082 33.966 1.00 94.25 93 VAL A N 1
ATOM 710 C CA . VAL A 1 93 ? -19.348 0.573 34.356 1.00 94.25 93 VAL A CA 1
ATOM 711 C C . VAL A 1 93 ? -18.209 0.017 33.505 1.00 94.25 93 VAL A C 1
ATOM 713 O O . VAL A 1 93 ? -17.938 -1.183 33.506 1.00 94.25 93 VAL A O 1
ATOM 716 N N . LEU A 1 94 ? -17.551 0.909 32.772 1.00 95.38 94 LEU A N 1
ATOM 717 C CA . LEU A 1 94 ? -16.401 0.641 31.919 1.00 95.38 94 LEU A CA 1
ATOM 718 C C . LEU A 1 94 ? -15.143 1.119 32.644 1.00 95.38 94 LEU A C 1
ATOM 720 O O . LEU A 1 94 ? -14.884 2.320 32.729 1.00 95.38 94 LEU A O 1
ATOM 724 N N . ASP A 1 95 ? -14.386 0.179 33.196 1.00 95.19 95 ASP A N 1
ATOM 725 C CA . ASP A 1 95 ? -13.120 0.453 33.871 1.00 95.19 95 ASP A CA 1
ATOM 726 C C . ASP A 1 95 ? -11.959 0.261 32.888 1.00 95.19 95 ASP A C 1
ATOM 728 O O . ASP A 1 95 ? -11.609 -0.854 32.487 1.00 95.19 95 ASP A O 1
ATOM 732 N N . CYS A 1 96 ? -11.417 1.383 32.429 1.00 94.69 96 CYS A N 1
ATOM 733 C CA . CYS A 1 96 ? -10.481 1.463 31.320 1.00 94.69 96 CYS A CA 1
ATOM 734 C C . CYS A 1 96 ? -9.052 1.691 31.815 1.00 94.69 96 CYS A C 1
ATOM 736 O O . CYS A 1 96 ? -8.808 2.314 32.844 1.00 94.69 96 CYS A O 1
ATOM 738 N N . LYS A 1 97 ? -8.075 1.249 31.021 1.00 94.75 97 LYS A N 1
ATOM 739 C CA . LYS A 1 97 ? -6.668 1.620 31.205 1.00 94.75 97 LYS A CA 1
ATOM 740 C C . LYS A 1 97 ? -6.105 2.175 29.910 1.00 94.75 97 LYS A C 1
ATOM 742 O O . LYS A 1 97 ? -6.010 1.437 28.933 1.00 94.75 97 LYS A O 1
ATOM 747 N N . GLU A 1 98 ? -5.684 3.435 29.898 1.00 92.88 98 GLU A N 1
ATOM 748 C CA . GLU A 1 98 ? -5.124 4.063 28.696 1.00 92.88 98 GLU A CA 1
ATOM 749 C C . GLU A 1 98 ? -3.776 3.448 28.273 1.00 92.88 98 GLU A C 1
ATOM 751 O O . GLU A 1 98 ? -3.010 2.894 29.075 1.00 92.88 98 GLU A O 1
ATOM 756 N N . LYS A 1 99 ? -3.500 3.500 26.965 1.00 93.38 99 LYS A N 1
ATOM 757 C CA . LYS A 1 99 ? -2.200 3.159 26.377 1.00 93.38 99 LYS A CA 1
ATOM 758 C C . LYS A 1 99 ? -1.207 4.289 26.600 1.00 93.38 99 LYS A C 1
ATOM 760 O O . LYS A 1 99 ? -1.570 5.448 26.746 1.00 93.38 99 LYS A O 1
ATOM 765 N N . GLN A 1 100 ? 0.076 3.949 26.523 1.00 91.50 100 GLN A N 1
ATOM 766 C CA . GLN A 1 100 ? 1.124 4.960 26.485 1.00 91.50 100 GLN A CA 1
ATOM 767 C C . GLN A 1 100 ? 0.972 5.840 25.231 1.00 91.50 100 GLN A C 1
ATOM 769 O O . GLN A 1 100 ? 0.936 5.336 24.098 1.00 91.50 100 GLN A O 1
ATOM 774 N N . SER A 1 101 ? 0.902 7.154 25.451 1.00 90.69 101 SER A N 1
ATOM 775 C CA . SER A 1 101 ? 0.655 8.142 24.398 1.00 90.69 101 SER A CA 1
ATOM 776 C C . SER A 1 101 ? 1.815 8.230 23.413 1.00 90.69 101 SER A C 1
ATOM 778 O O . SER A 1 101 ? 1.607 8.219 22.202 1.00 90.69 101 SER A O 1
ATOM 780 N N . THR A 1 102 ? 3.047 8.253 23.918 1.00 92.62 102 THR A N 1
ATOM 781 C CA . THR A 1 102 ? 4.245 8.450 23.096 1.00 92.62 102 THR A CA 1
ATOM 782 C C . THR A 1 102 ? 4.763 7.144 22.504 1.00 92.62 102 THR A C 1
ATOM 784 O O . THR A 1 102 ? 4.908 6.136 23.197 1.00 92.62 102 THR A O 1
ATOM 787 N N . ARG A 1 103 ? 5.122 7.192 21.222 1.00 90.50 103 ARG A N 1
ATOM 788 C CA . ARG A 1 103 ? 5.887 6.178 20.499 1.00 90.50 103 ARG A CA 1
ATOM 789 C C . ARG A 1 103 ? 7.105 6.830 19.874 1.00 90.50 103 ARG A C 1
ATOM 791 O O . ARG A 1 103 ? 6.996 7.875 19.246 1.00 90.50 103 ARG A O 1
ATOM 798 N N . LEU A 1 104 ? 8.248 6.182 20.007 1.00 90.12 104 LEU A N 1
ATOM 799 C CA . LEU A 1 104 ? 9.460 6.572 19.310 1.00 90.12 104 LEU A CA 1
ATOM 800 C C . LEU A 1 104 ? 10.090 5.312 18.735 1.00 90.12 104 LEU A C 1
ATOM 802 O O . LEU A 1 104 ? 10.275 4.331 19.455 1.00 90.12 104 LEU A O 1
ATOM 806 N N . SER A 1 105 ? 10.427 5.347 17.456 1.00 86.25 105 SER A N 1
ATOM 807 C CA . SER A 1 105 ? 11.228 4.317 16.809 1.00 86.25 105 SER A CA 1
ATOM 808 C C . SER A 1 105 ? 12.322 4.966 15.983 1.00 86.25 105 SER A C 1
ATOM 810 O O . SER A 1 105 ? 12.107 5.984 15.330 1.00 86.25 105 SER A O 1
ATOM 812 N N . ALA A 1 106 ? 13.503 4.366 16.018 1.00 87.44 106 ALA A N 1
ATOM 813 C CA . ALA A 1 106 ? 14.613 4.722 15.157 1.00 87.44 106 ALA A CA 1
ATOM 814 C C . ALA A 1 106 ? 15.190 3.431 14.580 1.00 87.44 106 ALA A C 1
ATOM 816 O O . ALA A 1 106 ? 15.362 2.449 15.306 1.00 87.44 106 ALA A O 1
ATOM 817 N N . GLY A 1 107 ? 15.462 3.426 13.283 1.00 77.44 107 GLY A N 1
ATOM 818 C CA . GLY A 1 107 ? 15.947 2.263 12.559 1.00 77.44 107 GLY A CA 1
ATOM 819 C C . GLY A 1 107 ? 16.918 2.656 11.459 1.00 77.44 107 GLY A C 1
ATOM 820 O O . GLY A 1 107 ? 16.904 3.777 10.951 1.00 77.44 107 GLY A O 1
ATOM 821 N N . THR A 1 108 ? 17.780 1.719 11.089 1.00 76.69 108 THR A N 1
ATOM 822 C CA . THR A 1 108 ? 18.634 1.835 9.911 1.00 76.69 108 THR A CA 1
ATOM 823 C C . THR A 1 108 ? 18.497 0.574 9.074 1.00 76.69 108 THR A C 1
ATOM 825 O O . THR A 1 108 ? 18.488 -0.539 9.595 1.00 76.69 108 THR A O 1
ATOM 828 N N . THR A 1 109 ? 18.380 0.750 7.764 1.00 71.94 109 THR A N 1
ATOM 829 C CA . THR A 1 109 ? 18.309 -0.339 6.790 1.00 71.94 109 THR A CA 1
ATOM 830 C C . THR A 1 109 ? 19.435 -0.170 5.782 1.00 71.94 109 THR A C 1
ATOM 832 O O . THR A 1 109 ? 19.725 0.944 5.353 1.00 71.94 109 THR A O 1
ATOM 835 N N . VAL A 1 110 ? 20.067 -1.272 5.386 1.00 69.94 110 VAL A N 1
ATOM 836 C CA . VAL A 1 110 ? 21.070 -1.293 4.315 1.00 69.94 110 VAL A CA 1
ATOM 837 C C . VAL A 1 110 ? 20.513 -2.135 3.176 1.00 69.94 110 VAL A C 1
ATOM 839 O O . VAL A 1 110 ? 20.078 -3.262 3.410 1.00 69.94 110 VAL A O 1
ATOM 842 N N . ASN A 1 111 ? 20.481 -1.593 1.959 1.00 63.34 111 ASN A N 1
ATOM 843 C CA . ASN A 1 111 ? 20.025 -2.355 0.796 1.00 63.34 111 ASN A CA 1
ATOM 844 C C . ASN A 1 111 ? 21.143 -3.216 0.179 1.00 63.34 111 ASN A C 1
ATOM 846 O O . ASN A 1 111 ? 22.315 -3.118 0.538 1.00 63.34 111 ASN A O 1
ATOM 850 N N . ASP A 1 112 ? 20.762 -4.050 -0.786 1.00 48.16 112 ASP A N 1
ATOM 851 C CA . ASP A 1 112 ? 21.638 -4.931 -1.573 1.00 48.16 112 ASP A CA 1
ATOM 852 C C . ASP A 1 112 ? 22.756 -4.192 -2.332 1.00 48.16 112 ASP A C 1
ATOM 854 O O . ASP A 1 112 ? 23.777 -4.787 -2.666 1.00 48.16 112 ASP A O 1
ATOM 858 N N . LYS A 1 113 ? 22.592 -2.884 -2.559 1.00 55.22 113 LYS A N 1
ATOM 859 C CA . LYS A 1 113 ? 23.590 -1.986 -3.161 1.00 55.22 113 LYS A CA 1
ATOM 860 C C . LYS A 1 113 ? 24.442 -1.237 -2.125 1.00 55.22 113 LYS A C 1
ATOM 862 O O . LYS A 1 113 ? 25.116 -0.275 -2.484 1.00 55.22 113 LYS A O 1
ATOM 867 N N . GLY A 1 114 ? 24.379 -1.619 -0.848 1.00 58.50 114 GLY A N 1
ATOM 868 C CA . GLY A 1 114 ? 25.147 -1.003 0.241 1.00 58.50 114 GLY A CA 1
ATOM 869 C C . GLY A 1 114 ? 24.687 0.403 0.640 1.00 58.50 114 GLY A C 1
ATOM 870 O O . GLY A 1 114 ? 25.390 1.093 1.375 1.00 58.50 114 GLY A O 1
ATOM 871 N N . GLN A 1 115 ? 23.525 0.856 0.169 1.00 68.75 115 GLN A N 1
ATOM 872 C CA . GLN A 1 115 ? 22.991 2.174 0.511 1.00 68.75 115 GLN A CA 1
ATOM 873 C C . GLN A 1 115 ? 22.286 2.101 1.857 1.00 68.75 115 GLN A C 1
ATOM 875 O O . GLN A 1 115 ? 21.449 1.226 2.089 1.00 68.75 115 GLN A O 1
ATOM 880 N N . VAL A 1 116 ? 22.619 3.053 2.723 1.00 72.19 116 VAL A N 1
ATOM 881 C CA . VAL A 1 116 ? 22.049 3.172 4.062 1.00 72.19 116 VAL A CA 1
ATOM 882 C C . VAL A 1 116 ? 20.826 4.083 4.012 1.00 72.19 116 VAL A C 1
ATOM 884 O O . VAL A 1 116 ? 20.888 5.189 3.473 1.00 72.19 116 VAL A O 1
ATOM 887 N N . LYS A 1 117 ? 19.731 3.618 4.606 1.00 76.75 117 LYS A N 1
ATOM 888 C CA . LYS A 1 117 ? 18.523 4.385 4.893 1.00 76.75 117 LYS A CA 1
ATOM 889 C C . LYS A 1 117 ? 18.357 4.479 6.407 1.00 76.75 117 LYS A C 1
ATOM 891 O O . LYS A 1 117 ? 18.373 3.457 7.086 1.00 76.75 117 LYS A O 1
ATOM 896 N N . GLY A 1 118 ? 18.221 5.686 6.934 1.00 82.94 118 GLY A N 1
ATOM 897 C CA . GLY A 1 118 ? 17.832 5.942 8.317 1.00 82.94 118 GLY A CA 1
ATOM 898 C C . GLY A 1 118 ? 16.352 6.290 8.397 1.00 82.94 118 GLY A C 1
ATOM 899 O O . GLY A 1 118 ? 15.837 7.001 7.537 1.00 82.94 118 GLY A O 1
ATOM 900 N N . GLU A 1 119 ? 15.674 5.810 9.428 1.00 87.31 119 GLU A N 1
ATOM 901 C CA . GLU A 1 119 ? 14.260 6.071 9.678 1.00 87.31 119 GLU A CA 1
ATOM 902 C C . GLU A 1 119 ? 14.087 6.471 11.140 1.00 87.31 119 GLU A C 1
ATOM 904 O O . GLU A 1 119 ? 14.615 5.820 12.041 1.00 87.31 119 GLU A O 1
ATOM 909 N N . ILE A 1 120 ? 13.372 7.562 11.383 1.00 89.38 120 ILE A N 1
ATOM 910 C CA . ILE A 1 120 ? 12.991 8.021 12.715 1.00 89.38 120 ILE A CA 1
ATOM 911 C C . ILE A 1 120 ? 11.499 8.311 12.665 1.00 89.38 120 ILE A C 1
ATOM 913 O O . ILE A 1 120 ? 11.066 9.128 11.859 1.00 89.38 120 ILE A O 1
ATOM 917 N N . SER A 1 121 ? 10.730 7.685 13.543 1.00 91.81 121 SER A N 1
ATOM 918 C CA . SER A 1 121 ? 9.296 7.925 13.664 1.00 91.81 121 SER A CA 1
ATOM 919 C C . SER A 1 121 ? 8.963 8.315 15.090 1.00 91.81 121 SER A C 1
ATOM 921 O O . SER A 1 121 ? 9.306 7.613 16.045 1.00 91.81 121 SER A O 1
ATOM 923 N N . PHE A 1 122 ? 8.273 9.435 15.233 1.00 95.06 122 PHE A N 1
ATOM 924 C CA . PHE A 1 122 ? 7.678 9.881 16.479 1.00 95.06 122 PHE A CA 1
ATOM 925 C C . PHE A 1 122 ? 6.162 9.817 16.338 1.00 95.06 122 PHE A C 1
ATOM 927 O O . PHE A 1 122 ? 5.602 10.374 15.402 1.00 95.06 122 PHE A O 1
ATOM 934 N N . GLY A 1 123 ? 5.500 9.155 17.275 1.00 95.00 123 GLY A N 1
ATOM 935 C CA . GLY A 1 123 ? 4.053 9.064 17.338 1.00 95.00 123 GLY A CA 1
ATOM 936 C C . GLY A 1 123 ? 3.537 9.570 18.676 1.00 95.00 123 GLY A C 1
ATOM 937 O O . GLY A 1 123 ? 4.114 9.278 19.722 1.00 95.00 123 GLY A O 1
ATOM 938 N N . TYR A 1 124 ? 2.412 10.266 18.660 1.00 95.19 124 TYR A N 1
ATOM 939 C CA . TYR A 1 124 ? 1.665 10.642 19.848 1.00 95.19 124 TYR A CA 1
ATOM 940 C C . TYR A 1 124 ? 0.208 10.219 19.680 1.00 95.19 124 TYR A C 1
ATOM 942 O O . TYR A 1 124 ? -0.418 10.480 18.652 1.00 95.19 124 TYR A O 1
ATOM 950 N N . ARG A 1 125 ? -0.328 9.514 20.671 1.00 93.75 125 ARG A N 1
ATOM 951 C CA . ARG A 1 125 ? -1.727 9.090 20.704 1.00 93.75 125 ARG A CA 1
ATOM 952 C C . ARG A 1 125 ? -2.542 10.036 21.566 1.00 93.75 125 ARG A C 1
ATOM 954 O O . ARG A 1 125 ? -2.107 10.412 22.649 1.00 93.75 125 ARG A O 1
ATOM 961 N N . ASN A 1 126 ? -3.752 10.286 21.095 1.00 92.50 126 ASN A N 1
ATOM 962 C CA . ASN A 1 126 ? -4.846 10.916 21.803 1.00 92.50 126 ASN A CA 1
ATOM 963 C C . ASN A 1 126 ? -4.520 12.332 22.287 1.00 92.50 126 ASN A C 1
ATOM 965 O O . ASN A 1 126 ? -4.728 12.659 23.452 1.00 92.50 126 ASN A O 1
ATOM 969 N N . LEU A 1 127 ? -3.970 13.168 21.403 1.00 91.69 127 LEU A N 1
ATOM 970 C CA . LEU A 1 127 ? -3.593 14.537 21.755 1.00 91.69 127 LEU A CA 1
ATOM 971 C C . LEU A 1 127 ? -4.823 15.424 21.983 1.00 91.69 127 LEU A C 1
ATOM 973 O O . LEU A 1 127 ? -4.784 16.320 22.821 1.00 91.69 127 LEU A O 1
ATOM 977 N N . LEU A 1 128 ? -5.905 15.178 21.242 1.00 91.44 128 LEU A N 1
ATOM 978 C CA . LEU A 1 128 ? -7.158 15.935 21.312 1.00 91.44 128 LEU A CA 1
ATOM 979 C C . LEU A 1 128 ? -8.217 15.250 22.193 1.00 91.44 128 LEU A C 1
ATOM 981 O O . LEU A 1 128 ? -9.350 15.724 22.272 1.00 91.44 128 LEU A O 1
ATOM 985 N N . GLY A 1 129 ? -7.886 14.110 22.806 1.00 91.50 129 GLY A N 1
ATOM 986 C CA . GLY A 1 129 ? -8.818 13.308 23.601 1.00 91.50 129 GLY A CA 1
ATOM 987 C C . GLY A 1 129 ? -9.890 12.576 22.782 1.00 91.50 129 GLY A C 1
ATOM 988 O O . GLY A 1 129 ? -10.847 12.054 23.355 1.00 91.50 129 GLY A O 1
ATOM 989 N N . GLN A 1 130 ? -9.767 12.540 21.450 1.00 91.62 130 GLN A N 1
ATOM 990 C CA . GLN A 1 130 ? -10.750 11.942 20.530 1.00 91.62 130 GLN A CA 1
ATOM 991 C C . GLN A 1 130 ? -10.287 10.603 19.941 1.00 91.62 130 GLN A C 1
ATOM 993 O O . GLN A 1 130 ? -10.801 10.161 18.911 1.00 91.62 130 GLN A O 1
ATOM 998 N N . ALA A 1 131 ? -9.314 9.964 20.590 1.00 92.31 131 ALA A N 1
ATOM 999 C CA . ALA A 1 131 ? -8.561 8.822 20.083 1.00 92.31 131 ALA A CA 1
ATOM 1000 C C . ALA A 1 131 ? -7.770 9.106 18.793 1.00 92.31 131 ALA A C 1
ATOM 1002 O O . ALA A 1 131 ? -7.439 8.204 18.025 1.00 92.31 131 ALA A O 1
ATOM 1003 N N . ASP A 1 132 ? -7.443 10.374 18.562 1.00 94.38 132 ASP A N 1
ATOM 1004 C CA . ASP A 1 132 ? -6.628 10.821 17.443 1.00 94.38 132 ASP A CA 1
ATOM 1005 C C . ASP A 1 132 ? -5.188 10.291 17.529 1.00 94.38 132 ASP A C 1
ATOM 1007 O O . ASP A 1 132 ? -4.685 9.949 18.597 1.00 94.38 132 ASP A O 1
ATOM 1011 N N . ARG A 1 133 ? -4.487 10.217 16.401 1.00 95.12 133 ARG A N 1
ATOM 1012 C CA . ARG A 1 133 ? -3.079 9.811 16.357 1.00 95.12 133 ARG A CA 1
ATOM 1013 C C . ARG A 1 133 ? -2.292 10.754 15.477 1.00 95.12 133 ARG A C 1
ATOM 1015 O O . ARG A 1 133 ? -2.697 11.040 14.358 1.00 95.12 133 ARG A O 1
ATOM 1022 N N . TRP A 1 134 ? -1.150 11.182 15.983 1.00 95.69 134 TRP A N 1
ATOM 1023 C CA . TRP A 1 134 ? -0.213 12.049 15.293 1.00 95.69 134 TRP A CA 1
ATOM 1024 C C . TRP A 1 134 ? 1.076 11.280 15.089 1.00 95.69 134 TRP A C 1
ATOM 1026 O O . TRP A 1 134 ? 1.633 10.762 16.051 1.00 95.69 134 TRP A O 1
ATOM 1036 N N . ASP A 1 135 ? 1.547 11.199 13.857 1.00 95.31 135 ASP A N 1
ATOM 1037 C CA . ASP A 1 135 ? 2.793 10.538 13.497 1.00 95.31 135 ASP A CA 1
ATOM 1038 C C . ASP A 1 135 ? 3.649 11.503 12.673 1.00 95.31 135 ASP A C 1
ATOM 1040 O O . ASP A 1 135 ? 3.161 12.183 11.770 1.00 95.31 135 ASP A O 1
ATOM 1044 N N . VAL A 1 136 ? 4.933 11.574 13.000 1.00 96.44 136 VAL A N 1
ATOM 1045 C CA . VAL A 1 136 ? 5.950 12.306 12.253 1.00 96.44 136 VAL A CA 1
ATOM 1046 C C . VAL A 1 136 ? 7.061 11.331 11.915 1.00 96.44 136 VAL A C 1
ATOM 1048 O O . VAL A 1 136 ? 7.745 10.823 12.802 1.00 96.44 136 VAL A O 1
ATOM 1051 N N . ASP A 1 137 ? 7.248 11.097 10.626 1.00 93.88 137 ASP A N 1
ATOM 1052 C CA . ASP A 1 137 ? 8.232 10.175 10.085 1.00 93.88 137 ASP A CA 1
ATOM 1053 C C . ASP A 1 137 ? 9.299 10.944 9.311 1.00 93.88 137 ASP A C 1
ATOM 1055 O O . ASP A 1 137 ? 8.999 11.720 8.403 1.00 93.88 137 ASP A O 1
ATOM 1059 N N . ALA A 1 138 ? 10.557 10.698 9.647 1.00 92.50 138 ALA A N 1
ATOM 1060 C CA . ALA A 1 138 ? 11.727 11.208 8.960 1.00 92.50 138 ALA A CA 1
ATOM 1061 C C . ALA A 1 138 ? 12.511 10.041 8.359 1.00 92.50 138 ALA A C 1
ATOM 1063 O O . ALA A 1 138 ? 13.009 9.175 9.073 1.00 92.50 138 ALA A O 1
ATOM 1064 N N . ASN A 1 139 ? 12.640 10.031 7.037 1.00 88.88 139 ASN A N 1
ATOM 1065 C CA . ASN A 1 139 ? 13.427 9.059 6.291 1.00 88.88 139 ASN A CA 1
ATOM 1066 C C . ASN A 1 139 ? 14.624 9.776 5.671 1.00 88.88 139 ASN A C 1
ATOM 1068 O O . ASN A 1 139 ? 14.451 10.777 4.980 1.00 88.88 139 ASN A O 1
ATOM 1072 N N . ILE A 1 140 ? 15.828 9.270 5.901 1.00 85.31 140 ILE A N 1
ATOM 1073 C CA . ILE A 1 140 ? 17.070 9.816 5.355 1.00 85.31 140 ILE A CA 1
ATOM 1074 C C . ILE A 1 140 ? 17.707 8.743 4.491 1.00 85.31 140 ILE A C 1
ATOM 1076 O O . ILE A 1 140 ? 17.976 7.644 4.967 1.00 85.31 140 ILE A O 1
ATOM 1080 N N . ASP A 1 141 ? 17.992 9.065 3.240 1.00 80.62 141 ASP A N 1
ATOM 1081 C CA . ASP A 1 141 ? 18.737 8.195 2.340 1.00 80.62 141 ASP A CA 1
ATOM 1082 C C . ASP A 1 141 ? 19.722 9.004 1.482 1.00 80.62 141 ASP A C 1
ATOM 1084 O O . ASP A 1 141 ? 19.929 10.202 1.681 1.00 80.62 141 ASP A O 1
ATOM 1088 N N . LYS A 1 142 ? 20.353 8.339 0.508 1.00 76.31 142 LYS A N 1
ATOM 1089 C CA . LYS A 1 142 ? 21.294 8.974 -0.428 1.00 76.31 142 LYS A CA 1
ATOM 1090 C C . LYS A 1 142 ? 20.655 10.011 -1.364 1.00 76.31 142 LYS A C 1
ATOM 1092 O O . LYS A 1 142 ? 21.376 10.653 -2.126 1.00 76.31 142 LYS A O 1
ATOM 1097 N N . THR A 1 143 ? 19.331 10.092 -1.415 1.00 74.19 143 THR A N 1
ATOM 1098 C CA . THR A 1 143 ? 18.586 10.990 -2.304 1.00 74.19 143 THR A CA 1
ATOM 1099 C C . THR A 1 143 ? 18.113 12.234 -1.562 1.00 74.19 143 THR A C 1
ATOM 1101 O O . THR A 1 143 ? 18.060 13.309 -2.160 1.00 74.19 143 THR A O 1
ATOM 1104 N N . GLY A 1 144 ? 17.895 12.133 -0.250 1.00 82.38 144 GLY A N 1
ATOM 1105 C CA . GLY A 1 144 ? 17.695 13.275 0.630 1.00 82.38 144 GLY A CA 1
ATOM 1106 C C . GLY A 1 144 ? 16.974 12.918 1.927 1.00 82.38 144 GLY A C 1
ATOM 1107 O O . GLY A 1 144 ? 16.957 11.774 2.376 1.00 82.38 144 GLY A O 1
ATOM 1108 N N . LEU A 1 145 ? 16.376 13.941 2.537 1.00 86.75 145 LEU A N 1
ATOM 1109 C CA . LEU A 1 145 ? 15.483 13.812 3.685 1.00 86.75 145 LEU A CA 1
ATOM 1110 C C . LEU A 1 145 ? 14.029 13.839 3.200 1.00 86.75 145 LEU A C 1
ATOM 1112 O O . LEU A 1 145 ? 13.623 14.788 2.531 1.00 86.75 145 LEU A O 1
ATOM 1116 N N . THR A 1 146 ? 13.239 12.845 3.592 1.00 92.19 146 THR A N 1
ATOM 1117 C CA . THR A 1 146 ? 11.779 12.846 3.471 1.00 92.19 146 THR A CA 1
ATOM 1118 C C . THR A 1 146 ? 11.159 12.997 4.854 1.00 92.19 146 THR A C 1
ATOM 1120 O O . THR A 1 146 ? 11.431 12.190 5.739 1.00 92.19 146 THR A O 1
ATOM 1123 N N . LEU A 1 147 ? 10.316 14.008 5.039 1.00 95.81 147 LEU A N 1
ATOM 1124 C CA . LEU A 1 147 ? 9.520 14.228 6.245 1.00 95.81 147 LEU A CA 1
ATOM 1125 C C . LEU A 1 147 ? 8.045 14.024 5.917 1.00 95.81 147 LEU A C 1
ATOM 1127 O O . LEU A 1 147 ? 7.555 14.584 4.938 1.00 95.81 147 LEU A O 1
ATOM 1131 N N . VAL A 1 148 ? 7.329 13.265 6.740 1.00 96.50 148 VAL A N 1
ATOM 1132 C CA . VAL A 1 148 ? 5.887 13.039 6.606 1.00 96.50 148 VAL A CA 1
ATOM 1133 C C . VAL A 1 148 ? 5.233 13.253 7.964 1.00 96.50 148 VAL A C 1
ATOM 1135 O O . VAL A 1 148 ? 5.557 12.560 8.919 1.00 96.50 148 VAL A O 1
ATOM 1138 N N . GLY A 1 149 ? 4.316 14.209 8.050 1.00 97.44 149 GLY A N 1
ATOM 1139 C CA . GLY A 1 149 ? 3.423 14.385 9.191 1.00 97.44 149 GLY A CA 1
ATOM 1140 C C . GLY A 1 149 ? 2.047 13.824 8.856 1.00 97.44 149 GLY A C 1
ATOM 1141 O O . GLY A 1 149 ? 1.521 14.097 7.775 1.00 97.44 149 GLY A O 1
ATOM 1142 N N . ARG A 1 150 ? 1.462 13.037 9.755 1.00 97.06 150 ARG A N 1
ATOM 1143 C CA . ARG A 1 150 ? 0.153 12.399 9.585 1.00 97.06 150 ARG A CA 1
ATOM 1144 C C . ARG A 1 150 ? -0.670 12.567 10.849 1.00 97.06 150 ARG A C 1
ATOM 1146 O O . ARG A 1 150 ? -0.196 12.283 11.943 1.00 97.06 150 ARG A O 1
ATOM 1153 N N . THR A 1 151 ? -1.916 12.962 10.675 1.00 96.06 151 THR A N 1
ATOM 1154 C CA . THR A 1 151 ? -2.935 12.969 11.714 1.00 96.06 151 THR A CA 1
ATOM 1155 C C . THR A 1 151 ? -4.039 12.015 11.293 1.00 96.06 151 THR A C 1
ATOM 1157 O O . THR A 1 151 ? -4.537 12.097 10.173 1.00 96.06 151 THR A O 1
ATOM 1160 N N . PHE A 1 152 ? -4.413 11.113 12.187 1.00 94.69 152 PHE A N 1
ATOM 1161 C CA . PHE A 1 152 ? -5.490 10.149 12.031 1.00 94.69 152 PHE A CA 1
ATOM 1162 C C . PHE A 1 152 ? -6.576 10.430 13.064 1.00 94.69 152 PHE A C 1
ATOM 1164 O O . PHE A 1 152 ? -6.286 10.604 14.246 1.00 94.69 152 PHE A O 1
ATOM 1171 N N . LEU A 1 153 ? -7.820 10.462 12.606 1.00 93.00 153 LEU A N 1
ATOM 1172 C CA . LEU A 1 153 ? -9.009 10.745 13.398 1.00 93.00 153 LEU A CA 1
ATOM 1173 C C . LEU A 1 153 ? -10.000 9.583 13.210 1.00 93.00 153 LEU A C 1
ATOM 1175 O O . LEU A 1 153 ? -10.700 9.537 12.188 1.00 93.00 153 LEU A O 1
ATOM 1179 N N . PRO A 1 154 ? -10.061 8.622 14.151 1.00 89.88 154 PRO A N 1
ATOM 1180 C CA . PRO A 1 154 ? -10.953 7.477 14.032 1.00 89.88 154 PRO A CA 1
ATOM 1181 C C . PRO A 1 154 ? -12.412 7.878 14.253 1.00 89.88 154 PRO A C 1
ATOM 1183 O O . PRO A 1 154 ? -12.730 8.790 15.027 1.00 89.88 154 PRO A O 1
ATOM 1186 N N . GLN A 1 155 ? -13.315 7.133 13.621 1.00 83.75 155 GLN A N 1
ATOM 1187 C CA . GLN A 1 155 ? -14.763 7.296 13.759 1.00 83.75 155 GLN A CA 1
ATOM 1188 C C . GLN A 1 155 ? -15.230 8.7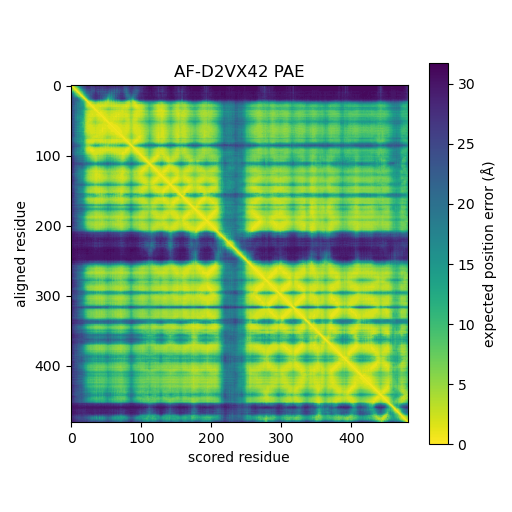28 13.473 1.00 83.75 155 GLN A C 1
ATOM 1190 O O . GLN A 1 155 ? -15.949 9.336 14.266 1.00 83.75 155 GLN A O 1
ATOM 1195 N N . SER A 1 156 ? -14.756 9.296 12.362 1.00 81.25 156 SER A N 1
ATOM 1196 C CA . SER A 1 156 ? -15.057 10.682 11.969 1.00 81.25 156 SER A CA 1
ATOM 1197 C C . SER A 1 156 ? -16.433 10.834 11.311 1.00 81.25 156 SER A C 1
ATOM 1199 O O . SER A 1 156 ? -16.996 11.925 11.313 1.00 81.25 156 SER A O 1
ATOM 1201 N N . PHE A 1 157 ? -16.979 9.751 10.746 1.00 77.69 157 PHE A N 1
ATOM 1202 C CA . PHE A 1 157 ? -18.235 9.776 9.977 1.00 77.69 157 PHE A CA 1
ATOM 1203 C C . PHE A 1 157 ? -19.219 8.674 10.388 1.00 77.69 157 PHE A C 1
ATOM 1205 O O . PHE A 1 157 ? -20.428 8.887 10.394 1.00 77.69 157 PHE A O 1
ATOM 1212 N N . ASN A 1 158 ? -18.704 7.488 10.712 1.00 78.69 158 ASN A N 1
ATOM 1213 C CA . ASN A 1 158 ? -19.443 6.329 11.212 1.00 78.69 158 ASN A CA 1
ATOM 1214 C C . ASN A 1 158 ? -18.501 5.516 12.136 1.00 78.69 158 ASN A C 1
ATOM 1216 O O . ASN A 1 158 ? -17.387 5.962 12.409 1.00 78.69 158 ASN A O 1
ATOM 1220 N N . ASN A 1 159 ? -18.917 4.340 12.616 1.00 78.06 159 ASN A N 1
ATOM 1221 C CA . ASN A 1 159 ? -18.135 3.541 13.577 1.00 78.06 159 ASN A CA 1
ATOM 1222 C C . ASN A 1 159 ? -16.838 2.921 13.017 1.00 78.06 159 ASN A C 1
ATOM 1224 O O . ASN A 1 159 ? -15.979 2.528 13.808 1.00 78.06 159 ASN A O 1
ATOM 1228 N N . ASP A 1 160 ? -16.681 2.868 11.693 1.00 79.06 160 ASP A N 1
ATOM 1229 C CA . ASP A 1 160 ? -15.521 2.273 11.009 1.00 79.06 160 ASP A CA 1
ATOM 1230 C C . ASP A 1 160 ? -14.744 3.296 10.162 1.00 79.06 160 ASP A C 1
ATOM 1232 O O . ASP A 1 160 ? -13.643 3.038 9.690 1.00 79.06 160 ASP A O 1
ATOM 1236 N N . GLY A 1 161 ? -15.313 4.481 9.960 1.00 88.94 161 GLY A N 1
ATOM 1237 C CA . GLY A 1 161 ? -14.808 5.489 9.051 1.00 88.94 161 GLY A CA 1
ATOM 1238 C C . GLY A 1 161 ? -13.808 6.401 9.737 1.00 88.94 161 GLY A C 1
ATOM 1239 O O . GLY A 1 161 ? -14.024 6.852 10.862 1.00 88.94 161 GLY A O 1
ATOM 1240 N N . ALA A 1 162 ? -12.731 6.740 9.046 1.00 92.69 162 ALA A N 1
ATOM 1241 C CA . ALA A 1 162 ? -11.651 7.543 9.593 1.00 92.69 162 ALA A CA 1
ATOM 1242 C C . ALA A 1 162 ? -11.243 8.674 8.654 1.00 92.69 162 ALA A C 1
ATOM 1244 O O . ALA A 1 162 ? -11.433 8.610 7.439 1.00 92.69 162 ALA A O 1
ATOM 1245 N N . LEU A 1 163 ? -10.659 9.721 9.227 1.00 95.56 163 LEU A N 1
ATOM 1246 C CA . LEU A 1 163 ? -10.088 10.828 8.476 1.00 95.56 163 LEU A CA 1
ATOM 1247 C C . LEU A 1 163 ? -8.581 10.879 8.708 1.00 95.56 163 LEU A C 1
ATOM 1249 O O . LEU A 1 163 ? -8.111 10.857 9.843 1.00 95.56 163 LEU A O 1
ATOM 1253 N N . TYR A 1 164 ? -7.831 10.982 7.620 1.00 96.00 164 TYR A N 1
ATOM 1254 C CA . TYR A 1 164 ? -6.398 11.210 7.627 1.00 96.00 164 TYR A CA 1
ATOM 1255 C C . TYR A 1 164 ? -6.108 12.572 7.014 1.00 96.00 164 TYR A C 1
ATOM 1257 O O . TYR A 1 164 ? -6.593 12.890 5.926 1.00 96.00 164 TYR A O 1
ATOM 1265 N N . VAL A 1 165 ? -5.272 13.349 7.684 1.00 97.25 165 VAL A N 1
ATOM 1266 C CA . VAL A 1 165 ? -4.680 14.571 7.145 1.00 97.25 165 VAL A CA 1
ATOM 1267 C C . VAL A 1 165 ? -3.179 14.383 7.185 1.00 97.25 165 VAL A C 1
ATOM 1269 O O . VAL A 1 165 ? -2.631 14.007 8.217 1.00 97.25 165 VAL A O 1
ATOM 1272 N N . SER A 1 166 ? -2.498 14.618 6.075 1.00 97.25 166 SER A N 1
ATOM 1273 C CA . SER A 1 166 ? -1.048 14.492 6.040 1.00 97.25 166 SER A CA 1
ATOM 1274 C C . SER A 1 166 ? -0.391 15.578 5.222 1.00 97.25 166 SER A C 1
ATOM 1276 O O . SER A 1 166 ? -0.958 16.083 4.257 1.00 97.25 166 SER A O 1
ATOM 1278 N N . GLY A 1 167 ? 0.823 15.926 5.623 1.00 97.88 167 GLY A N 1
ATOM 1279 C CA . GLY A 1 167 ? 1.719 16.805 4.893 1.00 97.88 167 GLY A CA 1
ATOM 1280 C C . GLY A 1 167 ? 3.064 16.121 4.725 1.00 97.88 167 GLY A C 1
ATOM 1281 O O . GLY A 1 167 ? 3.498 15.378 5.607 1.00 97.88 167 GLY A O 1
ATOM 1282 N N . PHE A 1 168 ? 3.729 16.354 3.602 1.00 96.56 168 PHE A N 1
ATOM 1283 C CA . PHE A 1 168 ? 5.050 15.793 3.361 1.00 96.56 168 PHE A CA 1
ATOM 1284 C C . PHE A 1 168 ? 5.990 16.785 2.687 1.00 96.56 168 PHE A C 1
ATOM 1286 O O . PHE A 1 168 ? 5.573 17.662 1.928 1.00 96.56 168 PHE A O 1
ATOM 1293 N N . LEU A 1 169 ? 7.277 16.597 2.958 1.00 95.19 169 LEU A N 1
ATOM 1294 C CA . LEU A 1 169 ? 8.400 17.212 2.269 1.00 95.19 169 LEU A CA 1
ATOM 1295 C C . LEU A 1 169 ? 9.307 16.081 1.795 1.00 95.19 169 LEU A C 1
ATOM 1297 O O . LEU A 1 169 ? 9.808 15.309 2.605 1.00 95.19 169 LEU A O 1
ATOM 1301 N N . ASN A 1 170 ? 9.532 15.988 0.498 1.00 92.25 170 ASN A N 1
ATOM 1302 C CA . ASN A 1 170 ? 10.428 15.037 -0.130 1.00 92.25 170 ASN A CA 1
ATOM 1303 C C . ASN A 1 170 ? 11.631 15.790 -0.709 1.00 92.25 170 ASN A C 1
ATOM 1305 O O . ASN A 1 170 ? 11.545 16.450 -1.748 1.00 92.25 170 ASN A O 1
ATOM 1309 N N . GLY A 1 171 ? 12.763 15.699 -0.011 1.00 82.88 171 GLY A N 1
ATOM 1310 C CA . GLY A 1 171 ? 14.016 16.352 -0.381 1.00 82.88 171 GLY A CA 1
ATOM 1311 C C . GLY A 1 171 ? 14.710 15.734 -1.594 1.00 82.88 171 GLY A C 1
ATOM 1312 O O . GLY A 1 171 ? 15.691 16.309 -2.074 1.00 82.88 171 GLY A O 1
ATOM 1313 N N . GLY A 1 172 ? 14.212 14.605 -2.108 1.00 81.75 172 GLY A N 1
ATOM 1314 C CA . GLY A 1 172 ? 14.777 13.981 -3.287 1.00 81.75 172 GLY A CA 1
ATOM 1315 C C . GLY A 1 172 ? 14.221 12.608 -3.621 1.00 81.75 172 GLY A C 1
ATOM 1316 O O . GLY A 1 172 ? 14.324 11.692 -2.824 1.00 81.75 172 GLY A O 1
ATOM 1317 N N . ARG A 1 173 ? 13.725 12.439 -4.844 1.00 84.56 173 ARG A N 1
ATOM 1318 C CA . ARG A 1 173 ? 13.408 11.155 -5.467 1.00 84.56 173 ARG A CA 1
ATOM 1319 C C . ARG A 1 173 ? 14.120 11.070 -6.806 1.00 84.56 173 ARG A C 1
ATOM 1321 O O . ARG A 1 173 ? 13.851 11.860 -7.704 1.00 84.56 173 ARG A O 1
ATOM 1328 N N . VAL A 1 174 ? 15.019 10.106 -6.950 1.00 81.88 174 VAL A N 1
ATOM 1329 C CA . VAL A 1 174 ? 15.697 9.847 -8.226 1.00 81.88 174 VAL A CA 1
ATOM 1330 C C . VAL A 1 174 ? 14.699 9.207 -9.191 1.00 81.88 174 VAL A C 1
ATOM 1332 O O . VAL A 1 174 ? 14.151 8.146 -8.893 1.00 81.88 174 VAL A O 1
ATOM 1335 N N . LEU A 1 175 ? 14.452 9.864 -10.323 1.00 80.00 175 LEU A N 1
ATOM 1336 C CA . LEU A 1 175 ? 13.601 9.353 -11.402 1.00 80.00 175 LEU A CA 1
ATOM 1337 C C . LEU A 1 175 ? 14.431 8.581 -12.430 1.00 80.00 175 LEU A C 1
ATOM 1339 O O . LEU A 1 175 ? 14.031 7.506 -12.865 1.00 80.00 175 LEU A O 1
ATOM 1343 N N . THR A 1 176 ? 15.600 9.120 -12.776 1.00 76.75 176 THR A N 1
ATOM 1344 C CA . THR A 1 176 ? 16.636 8.494 -13.617 1.00 76.75 176 THR A CA 1
ATOM 1345 C C . THR A 1 176 ? 18.015 8.877 -13.067 1.00 76.75 176 THR A C 1
ATOM 1347 O O . THR A 1 176 ? 18.078 9.706 -12.159 1.00 76.75 176 THR A O 1
ATOM 1350 N N . ASN A 1 177 ? 19.141 8.354 -13.577 1.00 73.38 177 ASN A N 1
ATOM 1351 C CA . ASN A 1 177 ? 20.445 8.763 -13.022 1.00 73.38 177 ASN A CA 1
ATOM 1352 C C . ASN A 1 177 ? 20.783 10.236 -13.319 1.00 73.38 177 ASN A C 1
ATOM 1354 O O . ASN A 1 177 ? 21.688 10.789 -12.699 1.00 73.38 177 ASN A O 1
ATOM 1358 N N . LEU A 1 178 ? 20.042 10.875 -14.230 1.00 74.06 178 LEU A N 1
ATOM 1359 C CA . LEU A 1 178 ? 20.197 12.282 -14.605 1.00 74.06 178 LEU A CA 1
ATOM 1360 C C . LEU A 1 178 ? 19.156 13.205 -13.958 1.00 74.06 178 LEU A C 1
ATOM 1362 O O . LEU A 1 178 ? 19.370 14.414 -13.895 1.00 74.06 178 LEU A O 1
ATOM 1366 N N . LEU A 1 179 ? 18.033 12.663 -13.480 1.00 78.38 179 LEU A N 1
ATOM 1367 C CA . LEU A 1 179 ? 16.878 13.454 -13.065 1.00 78.38 179 LEU A CA 1
ATOM 1368 C C . LEU A 1 179 ? 16.432 13.121 -11.644 1.00 78.38 179 LEU A C 1
ATOM 1370 O O . LEU A 1 179 ? 16.142 11.968 -11.311 1.00 78.38 179 LEU A O 1
ATOM 1374 N N . GLN A 1 180 ? 16.281 14.164 -10.834 1.00 84.81 180 GLN A N 1
ATOM 1375 C CA . GLN A 1 180 ? 15.752 14.069 -9.483 1.00 84.81 180 GLN A CA 1
ATOM 1376 C C . GLN A 1 180 ? 14.560 15.000 -9.291 1.00 84.81 180 GLN A C 1
ATOM 1378 O O . GLN A 1 180 ? 14.563 16.147 -9.722 1.00 84.81 180 GLN A O 1
ATOM 1383 N N . GLU A 1 181 ? 13.554 14.507 -8.583 1.00 89.31 181 GLU A N 1
ATOM 1384 C CA . GLU A 1 181 ? 12.385 15.263 -8.161 1.00 89.31 181 GLU A CA 1
ATOM 1385 C C . GLU A 1 181 ? 12.501 15.643 -6.687 1.00 89.31 181 GLU A C 1
ATOM 1387 O O . GLU A 1 181 ? 12.809 14.811 -5.836 1.00 89.31 181 GLU A O 1
ATOM 1392 N N . LYS A 1 182 ? 12.192 16.893 -6.369 1.00 91.19 182 LYS A N 1
ATOM 1393 C CA . LYS A 1 182 ? 11.843 17.345 -5.024 1.00 91.19 182 LYS A CA 1
ATOM 1394 C C . LYS A 1 182 ? 10.365 17.668 -5.021 1.00 91.19 182 LYS A C 1
ATOM 1396 O O . LYS A 1 182 ? 9.880 18.299 -5.959 1.00 91.19 182 LYS A O 1
ATOM 1401 N N . SER A 1 183 ? 9.653 17.271 -3.980 1.00 94.56 183 SER A N 1
ATOM 1402 C CA . SER A 1 183 ? 8.230 17.571 -3.900 1.00 94.56 183 SER A CA 1
ATOM 1403 C C . SER A 1 183 ? 7.772 17.830 -2.482 1.00 94.56 183 SER A C 1
ATOM 1405 O O . SER A 1 183 ? 8.415 17.450 -1.507 1.00 94.56 183 SER A O 1
ATOM 1407 N N . ASN A 1 184 ? 6.662 18.530 -2.361 1.00 96.75 184 ASN A N 1
ATOM 1408 C CA . ASN A 1 184 ? 5.985 18.763 -1.104 1.00 96.75 184 ASN A CA 1
ATOM 1409 C C . ASN A 1 184 ? 4.489 18.801 -1.349 1.00 96.75 184 ASN A C 1
ATOM 1411 O O . ASN A 1 184 ? 4.028 19.241 -2.402 1.00 96.75 184 ASN A O 1
ATOM 1415 N N . GLY A 1 185 ? 3.719 18.367 -0.367 1.00 96.75 185 GLY A N 1
ATOM 1416 C CA . GLY A 1 185 ? 2.289 18.273 -0.563 1.00 96.75 185 GLY A CA 1
ATOM 1417 C C . GLY A 1 185 ? 1.510 18.095 0.713 1.00 96.75 185 GLY A C 1
ATOM 1418 O O . GLY A 1 185 ? 2.063 17.869 1.791 1.00 96.75 185 GLY A O 1
ATOM 1419 N N . VAL A 1 186 ? 0.203 18.212 0.549 1.00 97.56 186 VAL A N 1
ATOM 1420 C CA . VAL A 1 186 ? -0.797 17.949 1.573 1.00 97.56 186 VAL A CA 1
ATOM 1421 C C . VAL A 1 186 ? -1.855 17.030 0.993 1.00 97.56 186 VAL A C 1
ATOM 1423 O O . VAL A 1 186 ? -2.177 17.097 -0.194 1.00 97.56 186 VAL A O 1
ATOM 1426 N N . SER A 1 187 ? -2.411 16.173 1.830 1.00 97.19 187 SER A N 1
ATOM 1427 C CA . SER A 1 187 ? -3.461 15.255 1.427 1.00 97.19 187 SER A CA 1
ATOM 1428 C C . SER A 1 187 ? -4.475 15.068 2.537 1.00 97.19 187 SER A C 1
ATOM 1430 O O . SER A 1 187 ? -4.126 15.003 3.717 1.00 97.19 187 SER A O 1
ATOM 1432 N N . VAL A 1 188 ? -5.732 14.926 2.139 1.00 97.62 188 VAL A N 1
ATOM 1433 C CA . VAL A 1 188 ? -6.837 14.551 3.017 1.00 97.62 188 VAL A CA 1
ATOM 1434 C C . VAL A 1 188 ? -7.414 13.247 2.495 1.00 97.62 188 VAL A C 1
ATOM 1436 O O . VAL A 1 188 ? -7.716 13.139 1.308 1.00 97.62 188 VAL A O 1
ATOM 1439 N N . ARG A 1 189 ? -7.570 12.245 3.358 1.00 97.50 189 ARG A N 1
ATOM 1440 C CA . ARG A 1 189 ? -8.143 10.944 3.000 1.00 97.50 189 ARG A CA 1
ATOM 1441 C C . ARG A 1 189 ? -9.254 10.569 3.964 1.00 97.50 189 ARG A C 1
ATOM 1443 O O . ARG A 1 189 ? -9.018 10.466 5.160 1.00 97.50 189 ARG A O 1
ATOM 1450 N N . ALA A 1 190 ? -10.435 10.312 3.423 1.00 96.94 190 ALA A N 1
ATOM 1451 C CA . ALA A 1 190 ? -11.552 9.727 4.141 1.00 96.94 190 ALA A CA 1
ATOM 1452 C C . ALA A 1 190 ? -11.601 8.221 3.861 1.00 96.94 190 ALA A C 1
ATOM 1454 O O . ALA A 1 190 ? -11.745 7.789 2.716 1.00 96.94 190 ALA A O 1
ATOM 1455 N N . GLU A 1 191 ? -11.478 7.422 4.908 1.00 94.81 191 GLU A N 1
ATOM 1456 C CA . GLU A 1 191 ? -11.801 6.003 4.902 1.00 94.81 191 GLU A CA 1
ATOM 1457 C C . GLU A 1 191 ? -13.269 5.861 5.285 1.00 94.81 191 GLU A C 1
ATOM 1459 O O . GLU A 1 191 ? -13.691 6.306 6.349 1.00 94.81 191 GLU A O 1
ATOM 1464 N N . ILE A 1 192 ? -14.074 5.333 4.370 1.00 91.75 192 ILE A N 1
ATOM 1465 C CA . ILE A 1 192 ? -15.528 5.234 4.543 1.00 91.75 192 ILE A CA 1
ATOM 1466 C C . ILE A 1 192 ? -15.869 3.946 5.300 1.00 91.75 192 ILE A C 1
ATOM 1468 O O . ILE A 1 192 ? -16.811 3.920 6.094 1.00 91.75 192 ILE A O 1
ATOM 1472 N N . ASN A 1 193 ? -15.112 2.887 5.008 1.00 88.75 193 ASN A N 1
ATOM 1473 C CA . ASN A 1 193 ? -15.127 1.565 5.628 1.00 88.75 193 ASN A CA 1
ATOM 1474 C C . ASN A 1 193 ? -13.848 0.807 5.219 1.00 88.75 193 ASN A C 1
ATOM 1476 O O . ASN A 1 193 ? -13.084 1.298 4.386 1.00 88.75 193 ASN A O 1
ATOM 1480 N N . ASP A 1 194 ? -13.702 -0.434 5.686 1.00 85.69 194 ASP A N 1
ATOM 1481 C CA . ASP A 1 194 ? -12.558 -1.324 5.418 1.00 85.69 194 ASP A CA 1
ATOM 1482 C C . ASP A 1 194 ? -12.268 -1.591 3.926 1.00 85.69 194 ASP A C 1
ATOM 1484 O O . ASP A 1 194 ? -11.221 -2.139 3.565 1.00 85.69 194 ASP A O 1
ATOM 1488 N N . ARG A 1 195 ? -13.209 -1.256 3.033 1.00 93.38 195 ARG A N 1
ATOM 1489 C CA . ARG A 1 195 ? -13.098 -1.495 1.589 1.00 93.38 195 ARG A CA 1
ATOM 1490 C C . ARG A 1 195 ? -12.904 -0.232 0.776 1.00 93.38 195 ARG A C 1
ATOM 1492 O O . ARG A 1 195 ? -12.299 -0.312 -0.286 1.00 93.38 195 ARG A O 1
ATOM 1499 N N . HIS A 1 196 ? -13.435 0.908 1.202 1.00 95.69 196 HIS A N 1
ATOM 1500 C CA . HIS A 1 196 ? -13.491 2.116 0.387 1.00 95.69 196 HIS A CA 1
ATOM 1501 C C . HIS A 1 196 ? -12.815 3.291 1.078 1.00 95.69 196 HIS A C 1
ATOM 1503 O O . HIS A 1 196 ? -13.212 3.711 2.164 1.00 95.69 196 HIS A O 1
ATOM 1509 N N . SER A 1 197 ? -11.863 3.901 0.378 1.00 96.69 197 SER A N 1
ATOM 1510 C CA . SER A 1 197 ? -11.285 5.184 0.772 1.00 96.69 197 SER A CA 1
ATOM 1511 C C . SER A 1 197 ? -11.232 6.158 -0.397 1.00 96.69 197 SER A C 1
ATOM 1513 O O . SER A 1 197 ? -11.096 5.769 -1.560 1.00 96.69 197 SER A O 1
ATOM 1515 N N . ILE A 1 198 ? -11.355 7.441 -0.079 1.00 97.44 198 ILE A N 1
ATOM 1516 C CA . ILE A 1 198 ? -11.253 8.556 -1.016 1.00 97.44 198 ILE A CA 1
ATOM 1517 C C . ILE A 1 198 ? -10.159 9.488 -0.502 1.00 97.44 198 ILE A C 1
ATOM 1519 O O . ILE A 1 198 ? -10.152 9.823 0.680 1.00 97.44 198 ILE A O 1
ATOM 1523 N N . SER A 1 199 ? -9.241 9.916 -1.367 1.00 97.44 199 SER A N 1
ATOM 1524 C CA . SER A 1 199 ? -8.225 10.916 -1.032 1.00 97.44 199 SER A CA 1
ATOM 1525 C C . SER A 1 199 ? -8.228 12.075 -2.008 1.00 97.44 199 SER A C 1
ATOM 1527 O O . SER A 1 199 ? -8.426 11.889 -3.205 1.00 97.44 199 SER A O 1
ATOM 1529 N N . TYR A 1 200 ? -7.981 13.269 -1.492 1.00 97.44 200 TYR A N 1
ATOM 1530 C CA . TYR A 1 200 ? -7.614 14.425 -2.284 1.00 97.44 200 TYR A CA 1
ATOM 1531 C C . TYR A 1 200 ? -6.185 14.816 -1.931 1.00 97.44 200 TYR A C 1
ATOM 1533 O O . TYR A 1 200 ? -5.871 15.072 -0.768 1.00 97.44 200 TYR A O 1
ATOM 1541 N N . ASP A 1 201 ? -5.333 14.842 -2.942 1.00 96.69 201 ASP A N 1
ATOM 1542 C CA . ASP A 1 201 ? -3.898 15.045 -2.823 1.00 96.69 201 ASP A CA 1
ATOM 1543 C C . ASP A 1 201 ? -3.514 16.306 -3.603 1.00 96.69 201 ASP A C 1
ATOM 1545 O O . ASP A 1 201 ? -3.921 16.476 -4.754 1.00 96.69 201 ASP A O 1
ATOM 1549 N N . PHE A 1 202 ? -2.732 17.187 -2.986 1.00 96.81 202 PHE A N 1
ATOM 1550 C CA . PHE A 1 202 ? -2.154 18.369 -3.614 1.00 96.81 202 PHE A CA 1
ATOM 1551 C C . PHE A 1 202 ? -0.638 18.337 -3.446 1.00 96.81 202 PHE A C 1
ATOM 1553 O O . PHE A 1 202 ? -0.129 18.293 -2.327 1.00 96.81 202 PHE A O 1
ATOM 1560 N N . GLU A 1 203 ? 0.085 18.374 -4.558 1.00 95.62 203 GLU A N 1
ATOM 1561 C CA . GLU A 1 203 ? 1.532 18.219 -4.611 1.00 95.62 203 GLU A CA 1
ATOM 1562 C C . GLU A 1 203 ? 2.152 19.291 -5.512 1.00 95.62 203 GLU A C 1
ATOM 1564 O O . GLU A 1 203 ? 1.732 19.501 -6.652 1.00 95.62 203 GLU A O 1
ATOM 1569 N N . MET A 1 204 ? 3.186 19.948 -5.002 1.00 95.38 204 MET A N 1
ATOM 1570 C CA . MET A 1 204 ? 4.089 20.799 -5.764 1.00 95.38 204 MET A CA 1
ATOM 1571 C C . MET A 1 204 ? 5.385 20.034 -6.006 1.00 95.38 204 MET A C 1
ATOM 1573 O O . MET A 1 204 ? 5.935 19.423 -5.089 1.00 95.38 204 MET A O 1
ATOM 1577 N N . ARG A 1 205 ? 5.877 20.066 -7.242 1.00 94.31 205 ARG A N 1
ATOM 1578 C CA . ARG A 1 205 ? 7.053 19.310 -7.675 1.00 94.31 205 ARG A CA 1
ATOM 1579 C C . ARG A 1 205 ? 8.047 20.227 -8.355 1.00 94.31 205 ARG A C 1
ATOM 1581 O O . ARG A 1 205 ? 7.665 21.106 -9.131 1.00 94.31 205 ARG A O 1
ATOM 1588 N N . ARG A 1 206 ? 9.323 19.958 -8.115 1.00 90.81 206 ARG A N 1
ATOM 1589 C CA . ARG A 1 206 ? 10.455 20.572 -8.792 1.00 90.81 206 ARG A CA 1
ATOM 1590 C C . ARG A 1 206 ? 11.422 19.493 -9.255 1.00 90.81 206 ARG A C 1
ATOM 1592 O O . ARG A 1 206 ? 11.935 18.734 -8.440 1.00 90.81 206 ARG A O 1
ATOM 1599 N N . ASN A 1 207 ? 11.695 19.458 -10.547 1.00 88.56 207 ASN A N 1
ATOM 1600 C CA . ASN A 1 207 ? 12.646 18.544 -11.156 1.00 88.56 207 ASN A CA 1
ATOM 1601 C C . ASN A 1 207 ? 13.984 19.258 -11.378 1.00 88.56 207 ASN A C 1
ATOM 1603 O O . ASN A 1 207 ? 14.024 20.384 -11.872 1.00 88.56 207 ASN A O 1
ATOM 1607 N N . GLU A 1 208 ? 15.077 18.613 -10.985 1.00 83.56 208 GLU A N 1
ATOM 1608 C CA . GLU A 1 208 ? 16.439 19.146 -11.029 1.00 83.56 208 GLU A CA 1
ATOM 1609 C C . GLU A 1 208 ? 17.400 18.121 -11.646 1.00 83.56 208 GLU A C 1
ATOM 1611 O O . GLU A 1 208 ? 17.199 16.908 -11.546 1.00 83.56 208 GLU A O 1
ATOM 1616 N N . ASP A 1 209 ? 18.460 18.622 -12.285 1.00 73.25 209 ASP A N 1
ATOM 1617 C CA . ASP A 1 209 ? 19.513 17.785 -12.866 1.00 73.25 209 ASP A CA 1
ATOM 1618 C C . ASP A 1 209 ? 20.445 17.316 -11.749 1.00 73.25 209 ASP A C 1
ATOM 1620 O O . ASP A 1 209 ? 20.967 18.139 -10.982 1.00 73.25 209 ASP A O 1
ATOM 1624 N N . VAL A 1 210 ? 20.692 16.010 -11.674 1.00 67.56 210 VAL A N 1
ATOM 1625 C CA . VAL A 1 210 ? 21.592 15.405 -10.684 1.00 67.56 210 VAL A CA 1
ATOM 1626 C C . VAL A 1 210 ? 23.009 15.996 -10.789 1.00 67.56 210 VAL A C 1
ATOM 1628 O O . VAL A 1 210 ? 23.642 16.269 -9.764 1.00 67.56 210 VAL A O 1
ATOM 1631 N N . GLY A 1 211 ? 23.491 16.316 -11.995 1.00 56.25 211 GLY A N 1
ATOM 1632 C CA . GLY A 1 211 ? 24.801 16.941 -12.222 1.00 56.25 211 GLY A CA 1
ATOM 1633 C C . GLY A 1 211 ? 24.917 18.371 -11.673 1.00 56.25 211 GLY A C 1
ATOM 1634 O O . GLY A 1 211 ? 26.005 18.822 -11.299 1.00 56.25 211 GLY A O 1
ATOM 1635 N N . SER A 1 212 ? 23.799 19.090 -11.540 1.00 47.97 212 SER A N 1
ATOM 1636 C CA . SER A 1 212 ? 23.774 20.443 -10.963 1.00 47.97 212 SER A CA 1
ATOM 1637 C C . SER A 1 212 ? 23.939 20.450 -9.433 1.00 47.97 212 SER A C 1
ATOM 1639 O O . SER A 1 212 ? 24.389 21.451 -8.862 1.00 47.97 212 SER A O 1
ATOM 1641 N N . MET A 1 213 ? 23.657 19.325 -8.762 1.00 47.75 213 MET A N 1
ATOM 1642 C CA . MET A 1 213 ? 23.831 19.181 -7.313 1.00 47.75 213 MET A CA 1
ATOM 1643 C C . MET A 1 213 ? 25.299 19.081 -6.903 1.00 47.75 213 MET A C 1
ATOM 1645 O O . MET A 1 213 ? 25.688 19.701 -5.913 1.00 47.75 213 MET A O 1
ATOM 1649 N N . PHE A 1 214 ? 26.137 18.411 -7.698 1.00 41.94 214 PHE A N 1
ATOM 1650 C CA . PHE A 1 214 ? 27.583 18.352 -7.454 1.00 41.94 214 PHE A CA 1
ATOM 1651 C C . PHE A 1 214 ? 28.245 19.738 -7.530 1.00 41.94 214 PHE A C 1
ATOM 1653 O O . PHE A 1 214 ? 29.157 20.028 -6.758 1.00 41.94 214 PHE A O 1
ATOM 1660 N N . LYS A 1 215 ? 27.729 20.638 -8.381 1.00 40.31 215 LYS A N 1
ATOM 1661 C CA . LYS A 1 215 ? 28.209 22.029 -8.488 1.00 40.31 215 LYS A CA 1
ATOM 1662 C C . LYS A 1 215 ? 27.764 22.925 -7.323 1.00 40.31 215 LYS A C 1
ATOM 1664 O O . LYS A 1 215 ? 28.512 23.812 -6.930 1.00 40.31 215 LYS A O 1
ATOM 1669 N N . LYS A 1 216 ? 26.569 22.712 -6.754 1.00 42.09 216 LYS A N 1
ATOM 1670 C CA . LYS A 1 216 ? 26.065 23.482 -5.592 1.00 42.09 216 LYS A CA 1
ATOM 1671 C C . LYS A 1 216 ? 26.585 22.965 -4.248 1.00 42.09 216 LYS A C 1
ATOM 1673 O O . LYS A 1 216 ? 26.800 23.753 -3.330 1.00 42.09 216 LYS A O 1
ATOM 1678 N N . ALA A 1 217 ? 26.826 21.661 -4.118 1.00 41.50 217 ALA A N 1
ATOM 1679 C CA . ALA A 1 217 ? 27.355 21.072 -2.888 1.00 41.50 217 ALA A CA 1
ATOM 1680 C C . ALA A 1 217 ? 28.794 21.530 -2.573 1.00 41.50 217 ALA A C 1
ATOM 1682 O O . ALA A 1 217 ? 29.187 21.541 -1.406 1.00 41.50 217 ALA A O 1
ATOM 1683 N N . SER A 1 218 ? 29.562 21.974 -3.578 1.00 41.34 218 SER A N 1
ATOM 1684 C CA . SER A 1 218 ? 30.911 22.515 -3.371 1.00 41.34 218 SER A CA 1
ATOM 1685 C C . SER A 1 218 ? 30.934 23.960 -2.845 1.00 41.34 218 SER A C 1
ATOM 1687 O O . SER A 1 218 ? 32.011 24.444 -2.504 1.00 41.34 218 SER A O 1
ATOM 1689 N N . SER A 1 219 ? 29.791 24.662 -2.763 1.00 46.22 219 SER A N 1
ATOM 1690 C CA . SER A 1 219 ? 29.748 26.100 -2.439 1.00 46.22 219 SER A CA 1
ATOM 1691 C C . SER A 1 219 ? 29.112 26.467 -1.087 1.00 46.22 219 SER A C 1
ATOM 1693 O O . SER A 1 219 ? 29.162 27.635 -0.710 1.00 46.22 219 SER A O 1
ATOM 1695 N N . SER A 1 220 ? 28.532 25.528 -0.323 1.00 45.44 220 SER A N 1
ATOM 1696 C CA . SER A 1 220 ? 27.910 25.819 0.989 1.00 45.44 220 SER A CA 1
ATOM 1697 C C . SER A 1 220 ? 28.611 25.090 2.153 1.00 45.44 220 SER A C 1
ATOM 1699 O O . SER A 1 220 ? 28.339 23.924 2.441 1.00 45.44 220 SER A O 1
ATOM 1701 N N . GLY A 1 221 ? 29.524 25.790 2.838 1.00 49.66 221 GLY A N 1
ATOM 1702 C CA . GLY A 1 221 ? 30.569 25.236 3.722 1.00 49.66 221 GLY A CA 1
ATOM 1703 C C . GLY A 1 221 ? 30.208 24.767 5.147 1.00 49.66 221 GLY A C 1
ATOM 1704 O O . GLY A 1 221 ? 31.122 24.456 5.920 1.00 49.66 221 GLY A O 1
ATOM 1705 N N . SER A 1 222 ? 28.928 24.672 5.526 1.00 45.91 222 SER A N 1
ATOM 1706 C CA . SER A 1 222 ? 28.555 24.327 6.918 1.00 45.91 222 SER A CA 1
ATOM 1707 C C . SER A 1 222 ? 27.604 23.134 7.064 1.00 45.91 222 SER A C 1
ATOM 1709 O O . SER A 1 222 ? 27.740 22.383 8.025 1.00 45.91 222 SER A O 1
ATOM 1711 N N . PHE A 1 223 ? 26.713 22.881 6.099 1.00 42.78 223 PHE A N 1
ATOM 1712 C CA . PHE A 1 223 ? 25.771 21.747 6.143 1.00 42.78 223 PHE A CA 1
ATOM 1713 C C . PHE A 1 223 ? 26.349 20.455 5.522 1.00 42.78 223 PHE A C 1
ATOM 1715 O O . PHE A 1 223 ? 25.902 19.353 5.832 1.00 42.78 223 PHE A O 1
ATOM 1722 N N . SER A 1 224 ? 27.400 20.567 4.696 1.00 46.19 224 SER A N 1
ATOM 1723 C CA . SER A 1 224 ? 28.019 19.427 3.999 1.00 46.19 224 SER A CA 1
ATOM 1724 C C . SER A 1 224 ? 28.839 18.506 4.910 1.00 46.19 224 SER A C 1
ATOM 1726 O O . SER A 1 224 ? 28.985 17.326 4.607 1.00 46.19 224 SER A O 1
ATOM 1728 N N . ARG A 1 225 ? 29.340 18.997 6.054 1.00 45.78 225 ARG A N 1
ATOM 1729 C CA . ARG A 1 225 ? 30.204 18.222 6.968 1.00 45.78 225 ARG A CA 1
ATOM 1730 C C . ARG A 1 225 ? 29.478 17.122 7.748 1.00 45.78 225 ARG A C 1
ATOM 1732 O O . ARG A 1 225 ? 30.117 16.150 8.140 1.00 45.78 225 ARG A O 1
ATOM 1739 N N . PHE A 1 226 ? 28.171 17.262 7.975 1.00 46.09 226 PHE A N 1
ATOM 1740 C CA . PHE A 1 226 ? 27.378 16.230 8.651 1.00 46.09 226 PHE A CA 1
ATOM 1741 C C . PHE A 1 226 ? 27.065 15.060 7.703 1.00 46.09 226 PHE A C 1
ATOM 1743 O O . PHE A 1 226 ? 27.228 13.903 8.079 1.00 46.09 226 PHE A O 1
ATOM 1750 N N . PHE A 1 227 ? 26.715 15.357 6.445 1.00 40.56 227 PHE A N 1
ATOM 1751 C CA . PHE A 1 227 ? 26.387 14.345 5.435 1.00 40.56 227 PHE A CA 1
ATOM 1752 C C . PHE A 1 227 ? 27.606 13.748 4.720 1.00 40.56 227 PHE A C 1
ATOM 1754 O O . PHE A 1 227 ? 27.557 12.584 4.331 1.00 40.56 227 PHE A O 1
ATOM 1761 N N . SER A 1 228 ? 28.736 14.457 4.604 1.00 42.84 228 SER A N 1
ATOM 1762 C CA . SER A 1 228 ? 29.946 13.912 3.960 1.00 42.84 228 SER A CA 1
ATOM 1763 C C . SER A 1 228 ? 30.492 12.656 4.650 1.00 42.84 228 SER A C 1
ATOM 1765 O O . SER A 1 228 ? 31.147 11.834 4.013 1.00 42.84 228 SER A O 1
ATOM 1767 N N . ARG A 1 229 ? 30.172 12.455 5.936 1.00 40.75 229 ARG A N 1
ATOM 1768 C CA . ARG A 1 229 ? 30.490 11.227 6.679 1.00 40.75 229 ARG A CA 1
ATOM 1769 C C . ARG A 1 229 ? 29.674 10.008 6.238 1.00 40.75 229 ARG A C 1
ATOM 1771 O O . ARG A 1 229 ? 30.174 8.899 6.369 1.00 40.75 229 ARG A O 1
ATOM 1778 N N . PHE A 1 230 ? 28.474 10.206 5.694 1.00 42.47 230 PHE A N 1
ATOM 1779 C CA . PHE A 1 230 ? 27.626 9.133 5.160 1.00 42.47 230 PHE A CA 1
ATOM 1780 C C . PHE A 1 230 ? 27.882 8.858 3.669 1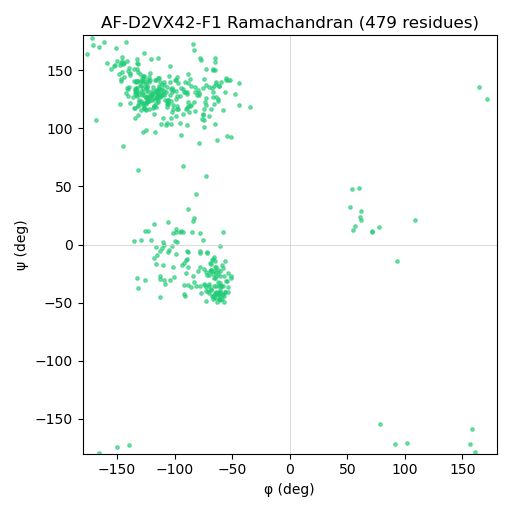.00 42.47 230 PHE A C 1
ATOM 1782 O O . PHE A 1 230 ? 27.657 7.743 3.212 1.00 42.47 230 PHE A O 1
ATOM 1789 N N . TYR A 1 231 ? 28.388 9.846 2.920 1.00 41.03 231 TYR A N 1
ATOM 1790 C CA . TYR A 1 231 ? 28.661 9.728 1.479 1.00 41.03 231 TYR A CA 1
ATOM 1791 C C . TYR A 1 231 ? 30.066 9.214 1.127 1.00 41.03 231 TYR A C 1
ATOM 1793 O O . TYR A 1 231 ? 30.297 8.821 -0.012 1.00 41.03 231 TYR A O 1
ATOM 1801 N N . ASN A 1 232 ? 31.007 9.161 2.076 1.00 34.84 232 ASN A N 1
ATOM 1802 C CA . ASN A 1 232 ? 32.372 8.674 1.830 1.00 34.84 232 ASN A CA 1
ATOM 1803 C C . ASN A 1 232 ? 32.497 7.136 1.856 1.00 34.84 232 ASN A C 1
ATOM 1805 O O . ASN A 1 232 ? 33.457 6.589 2.396 1.00 34.84 232 ASN A O 1
ATOM 1809 N N . ALA A 1 233 ? 31.560 6.428 1.229 1.00 33.22 233 ALA A N 1
ATOM 1810 C CA . ALA A 1 233 ? 31.802 5.071 0.760 1.00 33.22 233 ALA A CA 1
ATOM 1811 C C . ALA A 1 233 ? 32.241 5.177 -0.704 1.00 33.22 233 ALA A C 1
ATOM 1813 O O . ALA A 1 233 ? 31.407 5.266 -1.602 1.00 33.22 233 ALA A O 1
ATOM 1814 N N . LYS A 1 234 ? 33.562 5.221 -0.936 1.00 34.47 234 LYS A N 1
ATOM 1815 C CA . LYS A 1 234 ? 34.166 5.087 -2.270 1.00 34.47 234 LYS A CA 1
ATOM 1816 C C . LYS A 1 234 ? 33.663 3.789 -2.911 1.00 34.47 234 LYS A C 1
ATOM 1818 O O . LYS A 1 234 ? 34.244 2.729 -2.708 1.00 34.47 234 LYS A O 1
ATOM 1823 N N . THR A 1 235 ? 32.592 3.881 -3.684 1.00 31.22 235 THR A N 1
ATOM 1824 C CA . THR A 1 235 ? 32.309 2.951 -4.770 1.00 31.22 235 THR A CA 1
ATOM 1825 C C . THR A 1 235 ? 32.914 3.593 -6.000 1.00 31.22 235 THR A C 1
ATOM 1827 O O . THR A 1 235 ? 32.546 4.692 -6.406 1.00 31.22 235 THR A O 1
ATOM 1830 N N . GLN A 1 236 ? 33.958 2.947 -6.501 1.00 32.72 236 GLN A N 1
ATOM 1831 C CA . GLN A 1 236 ? 34.648 3.284 -7.734 1.00 32.72 236 GLN A CA 1
ATOM 1832 C C . GLN A 1 236 ? 33.752 2.881 -8.914 1.00 32.72 236 GLN A C 1
ATOM 1834 O O . GLN A 1 236 ? 34.129 2.042 -9.720 1.00 32.72 236 GLN A O 1
ATOM 1839 N N . ASP A 1 237 ? 32.547 3.443 -8.978 1.00 32.59 237 ASP A N 1
ATOM 1840 C CA . ASP A 1 237 ? 31.748 3.424 -10.192 1.00 32.59 237 ASP A CA 1
ATOM 1841 C C . ASP A 1 237 ? 32.187 4.651 -10.980 1.00 32.59 237 ASP A C 1
ATOM 1843 O O . ASP A 1 237 ? 32.078 5.785 -10.513 1.00 32.59 237 ASP A O 1
ATOM 1847 N N . SER A 1 238 ? 32.801 4.384 -12.129 1.00 32.03 238 SER A N 1
ATOM 1848 C CA . SER A 1 238 ? 33.216 5.362 -13.128 1.00 32.03 238 SER A CA 1
ATOM 1849 C C . SER A 1 238 ? 32.225 6.521 -13.198 1.00 32.03 238 SER A C 1
ATOM 1851 O O . SER A 1 238 ? 31.055 6.305 -13.520 1.00 32.03 238 SER A O 1
ATOM 1853 N N . GLU A 1 239 ? 32.701 7.736 -12.905 1.00 34.00 239 GLU A N 1
ATOM 1854 C CA . GLU A 1 239 ? 31.962 8.955 -13.222 1.00 34.00 239 GLU A CA 1
ATOM 1855 C C . GLU A 1 239 ? 31.481 8.838 -14.675 1.00 34.00 239 GLU A C 1
ATOM 1857 O O . GLU A 1 239 ? 32.294 8.496 -15.545 1.00 34.00 239 GLU A O 1
ATOM 1862 N N . PRO A 1 240 ? 30.188 9.060 -14.975 1.00 35.31 240 PRO A N 1
ATOM 1863 C CA . PRO A 1 240 ? 29.780 9.182 -16.359 1.00 35.31 240 PRO A CA 1
ATOM 1864 C C . PRO A 1 240 ? 30.602 10.328 -16.946 1.00 35.31 240 PRO A C 1
ATOM 1866 O O . PRO A 1 240 ? 30.516 11.465 -16.480 1.00 35.31 240 PRO A O 1
ATOM 1869 N N . VAL A 1 241 ? 31.453 10.003 -17.921 1.00 33.03 241 VAL A N 1
ATOM 1870 C CA . VAL A 1 241 ? 32.202 10.982 -18.705 1.00 33.03 241 VAL A CA 1
ATOM 1871 C C . VAL A 1 241 ? 31.159 11.796 -19.462 1.00 33.03 241 VAL A C 1
ATOM 1873 O O . VAL A 1 241 ? 30.714 11.419 -20.541 1.00 33.03 241 VAL A O 1
ATOM 1876 N N . LEU A 1 242 ? 30.695 12.876 -18.841 1.00 40.91 242 LEU A N 1
ATOM 1877 C CA . LEU A 1 242 ? 29.910 13.894 -19.510 1.00 40.91 242 LEU A CA 1
ATOM 1878 C C . LEU A 1 242 ? 30.903 14.713 -20.321 1.00 40.91 242 LEU A C 1
ATOM 1880 O O . LEU A 1 24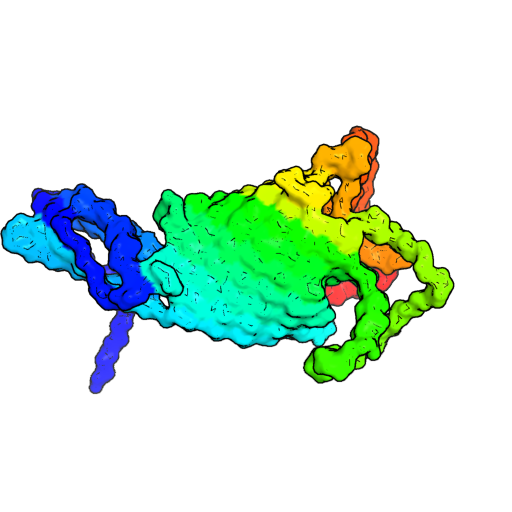2 ? 31.732 15.439 -19.762 1.00 40.91 242 LEU A O 1
ATOM 1884 N N . ASP A 1 243 ? 30.849 14.525 -21.635 1.00 38.22 243 ASP A N 1
ATOM 1885 C CA . ASP A 1 243 ? 31.662 15.274 -22.576 1.00 38.22 243 ASP A CA 1
ATOM 1886 C C . ASP A 1 243 ? 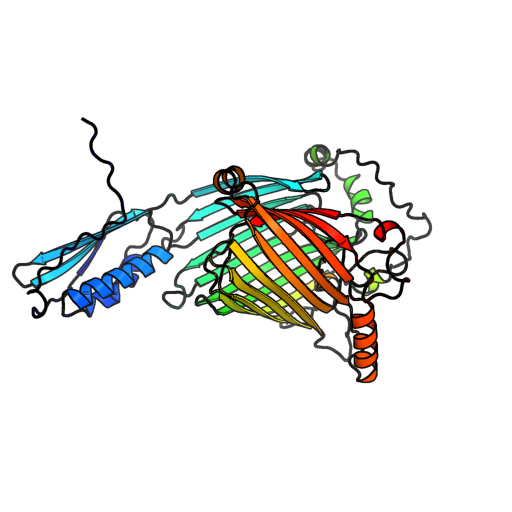31.406 16.773 -22.364 1.00 38.22 243 ASP A C 1
ATOM 1888 O O . ASP A 1 243 ? 30.262 17.218 -22.225 1.00 38.22 243 ASP A O 1
ATOM 1892 N N . LYS A 1 244 ? 32.475 17.567 -22.255 1.00 41.84 244 LYS A N 1
ATOM 1893 C CA . LYS A 1 244 ? 32.386 18.976 -21.823 1.00 41.84 244 LYS A CA 1
ATOM 1894 C C . LYS A 1 244 ? 31.605 19.869 -22.795 1.00 41.84 244 LYS A C 1
ATOM 1896 O O . LYS A 1 244 ? 31.203 20.961 -22.394 1.00 41.84 244 LYS A O 1
ATOM 1901 N N . ASP A 1 245 ? 31.350 19.394 -24.011 1.00 39.75 245 ASP A N 1
ATOM 1902 C CA . ASP A 1 245 ? 30.572 20.095 -25.034 1.00 39.75 245 ASP A CA 1
ATOM 1903 C C . ASP A 1 245 ? 29.053 19.825 -24.971 1.00 39.75 245 ASP A C 1
ATOM 1905 O O . ASP A 1 245 ? 28.281 20.533 -25.616 1.00 39.75 245 ASP A O 1
ATOM 1909 N N . ASP A 1 246 ? 28.570 18.905 -24.126 1.00 43.19 246 ASP A N 1
ATOM 1910 C CA . ASP A 1 246 ? 27.149 18.499 -24.075 1.00 43.19 246 ASP A CA 1
ATOM 1911 C C . ASP A 1 246 ? 26.248 19.411 -23.209 1.00 43.19 246 ASP A C 1
ATOM 1913 O O . ASP A 1 246 ? 25.132 19.046 -22.836 1.00 43.19 246 ASP A O 1
ATOM 1917 N N . SER A 1 247 ? 26.674 20.649 -22.930 1.00 38.88 247 SER A N 1
ATOM 1918 C CA . SER A 1 247 ? 25.914 21.628 -22.124 1.00 38.88 247 SER A CA 1
ATOM 1919 C C . SER A 1 247 ? 24.534 22.029 -22.689 1.00 38.88 247 SER A C 1
ATOM 1921 O O . SER A 1 247 ? 23.812 22.796 -22.050 1.00 38.88 247 SER A O 1
ATOM 1923 N N . VAL A 1 248 ? 24.133 21.504 -23.855 1.00 38.91 248 VAL A N 1
ATOM 1924 C CA . VAL A 1 248 ? 22.859 21.817 -24.528 1.00 38.91 248 VAL A CA 1
ATOM 1925 C C . VAL A 1 248 ? 22.117 20.582 -25.068 1.00 38.91 248 VAL A C 1
ATOM 1927 O O . VAL A 1 248 ? 21.022 20.728 -25.615 1.00 38.91 248 VAL A O 1
ATOM 1930 N N . VAL A 1 249 ? 22.584 19.344 -24.860 1.00 39.94 249 VAL A N 1
ATOM 1931 C CA . VAL A 1 249 ? 21.731 18.190 -25.196 1.00 39.94 249 VAL A CA 1
ATOM 1932 C C . VAL A 1 249 ? 20.716 18.010 -24.073 1.00 39.94 249 VAL A C 1
ATOM 1934 O O . VAL A 1 249 ? 20.922 17.252 -23.128 1.00 39.94 249 VAL A O 1
ATOM 1937 N N . LYS A 1 250 ? 19.584 18.717 -24.183 1.00 44.72 250 LYS A N 1
ATOM 1938 C CA . LYS A 1 250 ? 18.324 18.312 -23.553 1.00 44.72 250 LYS A CA 1
ATOM 1939 C C . LYS A 1 250 ? 18.099 16.852 -23.949 1.00 44.72 250 LYS A C 1
ATOM 1941 O O . LYS A 1 250 ? 17.568 16.587 -25.024 1.00 44.72 250 LYS A O 1
ATOM 1946 N N . SER A 1 251 ? 18.563 15.906 -23.128 1.00 52.09 251 SER A N 1
ATOM 1947 C CA . SER A 1 251 ? 18.198 14.494 -23.248 1.00 52.09 251 SER A CA 1
ATOM 1948 C C . SER A 1 251 ? 16.692 14.435 -23.500 1.00 52.09 251 SER A C 1
ATOM 1950 O O . SER A 1 251 ? 15.953 15.211 -22.896 1.00 52.09 251 SER A O 1
ATOM 1952 N N . GLN A 1 252 ? 16.225 13.567 -24.397 1.00 56.50 252 GLN A N 1
ATOM 1953 C CA . GLN A 1 252 ? 14.801 13.451 -24.731 1.00 56.50 252 GLN A CA 1
ATOM 1954 C C . GLN A 1 252 ? 13.936 13.305 -23.460 1.00 56.50 252 GLN A C 1
ATOM 1956 O O . GLN A 1 252 ? 12.832 13.833 -23.387 1.00 56.50 252 GLN A O 1
ATOM 1961 N N . VAL A 1 253 ? 14.505 12.726 -22.399 1.00 60.72 253 VAL A N 1
ATOM 1962 C CA . VAL A 1 253 ? 13.945 12.658 -21.040 1.00 60.72 253 VAL A CA 1
ATOM 1963 C C . VAL A 1 253 ? 13.545 14.029 -20.459 1.00 60.72 253 VAL A C 1
ATOM 1965 O O . VAL A 1 253 ? 12.481 14.147 -19.857 1.00 60.72 253 VAL A O 1
ATOM 1968 N N . TRP A 1 254 ? 14.340 15.083 -20.674 1.00 62.06 254 TRP A N 1
ATOM 1969 C CA . TRP A 1 254 ? 14.038 16.455 -20.236 1.00 62.06 254 TRP A CA 1
ATOM 1970 C C . TRP A 1 254 ? 12.866 17.084 -20.983 1.00 62.06 254 TRP A C 1
ATOM 1972 O O . TRP A 1 254 ? 12.266 18.030 -20.483 1.00 62.06 254 TRP A O 1
ATOM 1982 N N . THR A 1 255 ? 12.536 16.592 -22.178 1.00 66.56 255 THR A N 1
ATOM 1983 C CA . THR A 1 255 ? 11.370 17.093 -22.923 1.00 66.56 255 THR A CA 1
ATOM 1984 C C . THR A 1 255 ? 10.056 16.538 -22.380 1.00 66.56 255 THR A C 1
ATOM 1986 O O . THR A 1 255 ? 9.007 17.141 -22.580 1.00 66.56 255 THR A O 1
ATOM 1989 N N . GLU A 1 256 ? 10.117 15.436 -21.631 1.00 73.38 256 GLU A N 1
ATOM 1990 C CA . GLU A 1 256 ? 8.957 14.743 -21.067 1.00 73.38 256 GLU A CA 1
ATOM 1991 C C . GLU A 1 256 ? 8.712 15.106 -19.589 1.00 73.38 256 GLU A C 1
ATOM 1993 O O . GLU A 1 256 ? 7.910 14.461 -18.911 1.00 73.38 256 GLU A O 1
ATOM 1998 N N . VAL A 1 257 ? 9.407 16.128 -19.071 1.00 80.50 257 VAL A N 1
ATOM 1999 C CA . VAL A 1 257 ? 9.298 16.607 -17.686 1.00 80.50 257 VAL A CA 1
ATOM 2000 C C . VAL A 1 257 ? 9.335 18.131 -17.643 1.00 80.50 257 VAL A C 1
ATOM 2002 O O . VAL A 1 257 ? 10.175 18.767 -18.271 1.00 80.50 257 VAL A O 1
ATOM 2005 N N . LYS A 1 258 ? 8.443 18.735 -16.852 1.00 83.94 258 LYS A N 1
ATOM 2006 C CA . LYS A 1 258 ? 8.473 20.176 -16.554 1.00 83.94 258 LYS A CA 1
ATOM 2007 C C . LYS A 1 258 ? 9.384 20.442 -15.353 1.00 83.94 258 LYS A C 1
ATOM 2009 O O . LYS A 1 258 ? 9.369 19.667 -14.398 1.00 83.94 258 LYS A O 1
ATOM 2014 N N . GLU A 1 259 ? 10.136 21.548 -15.365 1.00 85.25 259 GLU A N 1
ATOM 2015 C CA . GLU A 1 259 ? 10.989 21.933 -14.222 1.00 85.25 259 GLU A CA 1
ATOM 2016 C C . GLU A 1 259 ? 10.160 22.090 -12.945 1.00 85.25 259 GLU A C 1
ATOM 2018 O O . GLU A 1 259 ? 10.553 21.615 -11.886 1.00 85.25 259 GLU A O 1
ATOM 2023 N N . GLN A 1 260 ? 8.992 22.721 -13.046 1.00 90.62 260 GLN A N 1
ATOM 2024 C CA . GLN A 1 260 ? 8.038 22.845 -11.953 1.00 90.62 260 GLN A CA 1
ATOM 2025 C C . GLN A 1 260 ? 6.676 22.354 -12.420 1.00 90.62 260 GLN A C 1
ATOM 2027 O O . GLN A 1 260 ? 6.280 22.585 -13.564 1.00 90.62 260 GLN A O 1
ATOM 2032 N N . SER A 1 261 ? 5.969 21.649 -11.544 1.00 92.25 261 SER A N 1
ATOM 2033 C CA . SER A 1 261 ? 4.598 21.230 -11.816 1.00 92.25 261 SER A CA 1
ATOM 2034 C C . SER A 1 261 ? 3.782 21.165 -10.538 1.00 92.25 261 SER A C 1
ATOM 2036 O O . SER A 1 261 ? 4.293 20.828 -9.468 1.00 92.25 261 SER A O 1
ATOM 2038 N N . VAL A 1 262 ? 2.498 21.478 -10.668 1.00 94.06 262 VAL A N 1
ATOM 2039 C CA . VAL A 1 262 ? 1.514 21.294 -9.603 1.00 94.06 262 VAL A CA 1
ATOM 2040 C C . VAL A 1 262 ? 0.561 20.177 -10.002 1.00 94.06 262 VAL A C 1
ATOM 2042 O O . VAL A 1 262 ? 0.002 20.189 -11.101 1.00 94.06 262 VAL A O 1
ATOM 2045 N N . LYS A 1 263 ? 0.358 19.215 -9.104 1.00 94.69 263 LYS A N 1
ATOM 2046 C CA . LYS A 1 263 ? -0.617 18.140 -9.260 1.00 94.69 263 LYS A CA 1
ATOM 2047 C C . LYS A 1 263 ? -1.635 18.223 -8.138 1.00 94.69 263 LYS A C 1
ATOM 2049 O O . LYS A 1 263 ? -1.293 18.001 -6.982 1.00 94.69 263 LYS A O 1
ATOM 2054 N N . SER A 1 264 ? -2.896 18.453 -8.485 1.00 96.25 264 SER A N 1
ATOM 2055 C CA . SER A 1 264 ? -4.002 18.054 -7.623 1.00 96.25 264 SER A CA 1
ATOM 2056 C C . SER A 1 264 ? -4.669 16.801 -8.173 1.00 96.25 264 SER A C 1
ATOM 2058 O O . SER A 1 264 ? -4.831 16.649 -9.391 1.00 96.25 264 SER A O 1
ATOM 2060 N N . SER A 1 265 ? -5.037 15.878 -7.289 1.00 97.06 265 SER A N 1
ATOM 2061 C CA . SER A 1 265 ? -5.712 14.652 -7.695 1.00 97.06 265 SER A CA 1
ATOM 2062 C C . SER A 1 265 ? -6.708 14.140 -6.673 1.00 97.06 265 SER A C 1
ATOM 2064 O O . SER A 1 265 ? -6.431 14.132 -5.479 1.00 97.06 265 SER A O 1
ATOM 2066 N N . LEU A 1 266 ? -7.833 13.639 -7.175 1.00 98.00 266 LEU A N 1
ATOM 2067 C CA . LEU A 1 266 ? -8.807 12.866 -6.417 1.00 98.00 266 LEU A CA 1
ATOM 2068 C C . LEU A 1 266 ? -8.576 11.381 -6.693 1.00 98.00 266 LEU A C 1
ATOM 2070 O O . LEU A 1 266 ? -8.586 10.963 -7.853 1.00 98.00 266 LEU A O 1
ATOM 2074 N N . SER A 1 267 ? -8.389 10.585 -5.647 1.00 98.12 267 SER A N 1
ATOM 2075 C CA . SER A 1 267 ? -8.219 9.138 -5.741 1.00 98.12 267 SER A CA 1
ATOM 2076 C C . SER A 1 267 ? -9.349 8.405 -5.022 1.00 98.12 267 SER A C 1
ATOM 2078 O O . SER A 1 267 ? -9.769 8.806 -3.941 1.00 98.12 267 SER A O 1
ATOM 2080 N N . HIS A 1 268 ? -9.803 7.291 -5.589 1.00 98.38 268 HIS A N 1
ATOM 2081 C CA . HIS A 1 268 ? -10.684 6.323 -4.936 1.00 98.38 268 HIS A CA 1
ATOM 2082 C C . HIS A 1 268 ? -9.978 4.975 -4.898 1.00 98.38 268 HIS A C 1
ATOM 2084 O O . HIS A 1 268 ? -9.484 4.505 -5.922 1.00 98.38 268 HIS A O 1
ATOM 2090 N N . THR A 1 269 ? -9.906 4.372 -3.717 1.00 98.50 269 THR A N 1
ATOM 2091 C CA . THR A 1 269 ? -9.325 3.044 -3.520 1.00 98.50 269 THR A CA 1
ATOM 2092 C C . THR A 1 269 ? -10.404 2.090 -3.044 1.00 98.50 269 THR A C 1
ATOM 2094 O O . THR A 1 269 ? -11.052 2.336 -2.025 1.00 98.50 269 THR A O 1
ATOM 2097 N N . TYR A 1 270 ? -10.548 0.983 -3.763 1.00 98.25 270 TYR A N 1
ATOM 2098 C CA . TYR A 1 270 ? -11.282 -0.194 -3.332 1.00 98.25 270 TYR A CA 1
ATOM 2099 C C . TYR A 1 270 ? -10.299 -1.288 -2.905 1.00 98.25 270 TYR A C 1
ATOM 2101 O O . TYR A 1 270 ? -9.378 -1.612 -3.657 1.00 98.25 270 TYR A O 1
ATOM 2109 N N . ARG A 1 271 ? -10.486 -1.857 -1.714 1.00 97.06 271 ARG A N 1
ATOM 2110 C CA . ARG A 1 271 ? -9.702 -2.964 -1.157 1.00 97.06 271 ARG A CA 1
ATOM 2111 C C . ARG A 1 271 ? -10.633 -4.105 -0.757 1.00 97.06 271 ARG A C 1
ATOM 2113 O O . ARG A 1 271 ? -11.682 -3.895 -0.159 1.00 97.06 271 ARG A O 1
ATOM 2120 N N . PHE A 1 272 ? -10.214 -5.324 -1.055 1.00 95.44 272 PHE A N 1
ATOM 2121 C CA . PHE A 1 272 ? -10.855 -6.549 -0.608 1.00 95.44 272 PHE A CA 1
ATOM 2122 C C . PHE A 1 272 ? -9.768 -7.542 -0.201 1.00 95.44 272 PHE A C 1
ATOM 2124 O O . PHE A 1 272 ? -8.890 -7.854 -1.000 1.00 95.44 272 PHE A O 1
ATOM 2131 N N . ASP A 1 273 ? -9.791 -8.003 1.046 1.00 95.44 273 ASP A N 1
ATOM 2132 C CA . ASP A 1 273 ? -8.781 -8.908 1.594 1.00 95.44 273 ASP A CA 1
ATOM 2133 C C . ASP A 1 273 ? -9.481 -10.035 2.356 1.00 95.44 273 ASP A C 1
ATOM 2135 O O . ASP A 1 273 ? -10.209 -9.795 3.313 1.00 95.44 273 ASP A O 1
ATOM 2139 N N . THR A 1 274 ? -9.298 -11.262 1.882 1.00 96.06 274 THR A N 1
ATOM 2140 C CA . THR A 1 274 ? -9.835 -12.501 2.474 1.00 96.06 274 THR A CA 1
ATOM 2141 C C . THR A 1 274 ? -8.721 -13.485 2.799 1.00 96.06 274 THR A C 1
ATOM 2143 O O . THR A 1 274 ? -8.973 -14.666 3.040 1.00 96.06 274 THR A O 1
ATOM 2146 N N . ARG A 1 275 ? -7.466 -13.025 2.747 1.00 94.00 275 ARG A N 1
ATOM 2147 C CA . ARG A 1 275 ? -6.317 -13.862 3.060 1.00 94.00 275 ARG A CA 1
ATOM 2148 C C . ARG A 1 275 ? -6.377 -14.271 4.524 1.00 94.00 275 ARG A C 1
ATOM 2150 O O . ARG A 1 275 ? -6.676 -13.462 5.396 1.00 94.00 275 ARG A O 1
ATOM 2157 N N . ASN A 1 276 ? -6.029 -15.521 4.792 1.00 92.06 276 ASN A N 1
ATOM 2158 C CA . ASN A 1 276 ? -5.951 -16.040 6.156 1.00 92.06 276 ASN A CA 1
ATOM 2159 C C . ASN A 1 276 ? -4.808 -15.420 6.981 1.00 92.06 276 ASN A C 1
ATOM 2161 O O . ASN A 1 276 ? -4.847 -15.433 8.206 1.00 92.06 276 ASN A O 1
ATOM 2165 N N . SER A 1 277 ? -3.784 -14.892 6.315 1.00 86.88 277 SER A N 1
ATOM 2166 C CA . SER A 1 277 ? -2.682 -14.149 6.922 1.00 86.88 277 SER A CA 1
ATOM 2167 C C . SER A 1 277 ? -2.211 -13.067 5.955 1.00 86.88 277 SER A C 1
ATOM 2169 O O . SER A 1 277 ? -2.174 -13.292 4.746 1.00 86.88 277 SER A O 1
ATOM 2171 N N . SER A 1 278 ? -1.835 -11.895 6.472 1.00 80.38 278 SER A N 1
ATOM 2172 C CA . SER A 1 278 ? -1.285 -10.790 5.676 1.00 80.38 278 SER A CA 1
ATOM 2173 C C . SER A 1 278 ? 0.154 -11.055 5.213 1.00 80.38 278 SER A C 1
ATOM 2175 O O . SER A 1 278 ? 0.521 -10.662 4.104 1.00 80.38 278 SER A O 1
ATOM 2177 N N . PHE A 1 279 ? 0.957 -11.737 6.040 1.00 75.62 279 PHE A N 1
ATOM 2178 C CA . PHE A 1 279 ? 2.407 -11.906 5.861 1.00 75.62 279 PHE A CA 1
ATOM 2179 C C . PHE A 1 279 ? 2.806 -13.296 5.345 1.00 75.62 279 PHE A C 1
ATOM 2181 O O . PHE A 1 279 ? 3.782 -13.436 4.601 1.00 75.62 279 PHE A O 1
ATOM 2188 N N . ALA A 1 280 ? 2.030 -14.326 5.685 1.00 83.69 280 ALA A N 1
ATOM 2189 C CA . ALA A 1 280 ? 2.224 -15.692 5.207 1.00 83.69 280 ALA A CA 1
ATOM 2190 C C . ALA A 1 280 ? 0.897 -16.289 4.704 1.00 83.69 280 ALA A C 1
ATOM 2192 O O . ALA A 1 280 ? 0.389 -17.238 5.302 1.00 83.69 280 ALA A O 1
ATOM 2193 N N . PRO A 1 281 ? 0.302 -15.734 3.629 1.00 89.00 281 PRO A N 1
ATOM 2194 C CA . PRO A 1 281 ? -0.974 -16.222 3.126 1.00 89.00 281 PRO A CA 1
ATOM 2195 C C . PRO A 1 281 ? -0.828 -17.644 2.571 1.00 89.00 281 PRO A C 1
ATOM 2197 O O . PRO A 1 281 ? 0.061 -17.904 1.756 1.00 89.00 281 PRO A O 1
ATOM 2200 N N . SER A 1 282 ? -1.721 -18.546 2.974 1.00 90.69 282 SER A N 1
ATOM 2201 C CA . SER A 1 282 ? -1.840 -19.898 2.404 1.00 90.69 282 SER A CA 1
ATOM 2202 C C . SER A 1 282 ? -3.176 -20.134 1.697 1.00 90.69 282 SER A C 1
ATOM 2204 O O . SER A 1 282 ? -3.283 -21.042 0.874 1.00 90.69 282 SER A O 1
ATOM 2206 N N . SER A 1 283 ? -4.178 -19.291 1.958 1.00 94.44 283 SER A N 1
ATOM 2207 C CA . SER A 1 283 ? -5.489 -19.345 1.314 1.00 94.44 283 SER A CA 1
ATOM 2208 C C . SER A 1 283 ? -6.142 -17.968 1.249 1.00 94.44 283 SER A C 1
ATOM 2210 O O . SER A 1 283 ? -5.918 -17.124 2.119 1.00 94.44 283 SER A O 1
ATOM 2212 N N . GLY A 1 284 ? -7.023 -17.779 0.270 1.00 95.81 284 GLY A N 1
ATOM 2213 C CA . GLY A 1 284 ? -7.830 -16.569 0.118 1.00 95.81 284 GLY A CA 1
ATOM 2214 C C . GLY A 1 284 ? -7.288 -15.640 -0.961 1.00 95.81 284 GLY A C 1
ATOM 2215 O O . GLY A 1 284 ? -6.405 -16.006 -1.739 1.00 95.81 284 GLY A O 1
ATOM 2216 N N . ALA A 1 285 ? -7.840 -14.434 -1.037 1.00 96.88 285 ALA A N 1
ATOM 2217 C CA . ALA A 1 285 ? -7.513 -13.479 -2.087 1.00 96.88 285 ALA A CA 1
ATOM 2218 C C . ALA A 1 285 ? -7.385 -12.051 -1.554 1.00 96.88 285 ALA A C 1
ATOM 2220 O O . ALA A 1 285 ? -8.098 -11.647 -0.636 1.00 96.88 285 ALA A O 1
ATOM 2221 N N . PHE A 1 286 ? -6.504 -11.286 -2.183 1.00 96.50 286 PHE A N 1
ATOM 2222 C CA . PHE A 1 286 ? -6.346 -9.852 -2.017 1.00 96.50 286 PHE A CA 1
ATOM 2223 C C . PHE A 1 286 ? -6.608 -9.159 -3.348 1.00 96.50 286 PHE A C 1
ATOM 2225 O O . PHE A 1 286 ? -6.118 -9.586 -4.392 1.00 96.50 286 PHE A O 1
ATOM 2232 N N . PHE A 1 287 ? -7.360 -8.070 -3.312 1.00 97.75 287 PHE A N 1
ATOM 2233 C CA . PHE A 1 287 ? -7.629 -7.228 -4.460 1.00 97.75 287 PHE A CA 1
ATOM 2234 C C . PHE A 1 287 ? -7.609 -5.762 -4.044 1.00 97.75 287 PHE A C 1
ATOM 2236 O O . PHE A 1 287 ? -8.211 -5.372 -3.042 1.00 97.75 287 PHE A O 1
ATOM 2243 N N . LYS A 1 288 ? -6.930 -4.938 -4.834 1.00 98.25 288 LYS A N 1
ATOM 2244 C CA . LYS A 1 288 ? -6.860 -3.491 -4.675 1.00 98.25 288 LYS A CA 1
ATOM 2245 C C . LYS A 1 288 ? -7.015 -2.830 -6.035 1.00 98.25 288 LYS A C 1
ATOM 2247 O O . LYS A 1 288 ? -6.260 -3.130 -6.955 1.00 98.25 288 LYS A O 1
ATOM 2252 N N . LEU A 1 289 ? -7.958 -1.905 -6.133 1.00 98.56 289 LEU A N 1
ATOM 2253 C CA . LEU A 1 289 ? -8.209 -1.096 -7.319 1.00 98.56 289 LEU A CA 1
ATOM 2254 C C . LEU A 1 289 ? -8.145 0.378 -6.935 1.00 98.56 289 LEU A C 1
ATOM 2256 O O . LEU A 1 289 ? -8.822 0.806 -6.003 1.00 98.56 289 LEU A O 1
ATOM 2260 N N . VAL A 1 290 ? -7.325 1.146 -7.643 1.00 98.62 290 VAL A N 1
ATOM 2261 C CA . VAL A 1 290 ? -7.127 2.575 -7.405 1.00 98.62 290 VAL A CA 1
ATOM 2262 C C . VAL A 1 290 ? -7.461 3.339 -8.674 1.00 98.62 290 VAL A C 1
ATOM 2264 O O . VAL A 1 290 ? -6.777 3.204 -9.687 1.00 98.62 290 VAL A O 1
ATOM 2267 N N . HIS A 1 291 ? -8.479 4.184 -8.597 1.00 98.19 291 HIS A N 1
ATOM 2268 C CA . HIS A 1 291 ? -8.761 5.200 -9.601 1.00 98.19 291 HIS A CA 1
ATOM 2269 C C . HIS A 1 291 ? -8.169 6.522 -9.137 1.00 98.19 291 HIS A C 1
ATOM 2271 O O . HIS A 1 291 ? -8.292 6.870 -7.964 1.00 98.19 291 HIS A O 1
ATOM 2277 N N . ARG A 1 292 ? -7.557 7.285 -10.040 1.00 98.00 292 ARG A N 1
ATOM 2278 C CA . ARG A 1 292 ? -7.069 8.632 -9.735 1.00 98.00 292 ARG A CA 1
ATOM 2279 C C . ARG A 1 292 ? -7.332 9.568 -10.893 1.00 98.00 292 ARG A C 1
ATOM 2281 O O . ARG A 1 292 ? -6.936 9.287 -12.019 1.00 98.00 292 ARG A O 1
ATOM 2288 N N . LEU A 1 293 ? -7.962 10.691 -10.590 1.00 97.44 293 LEU A N 1
ATOM 2289 C CA . LEU A 1 293 ? -8.212 11.785 -11.510 1.00 97.44 293 LEU A CA 1
ATOM 2290 C C . LEU A 1 293 ? -7.339 12.970 -11.101 1.00 97.44 293 LEU A C 1
ATOM 2292 O O . LEU A 1 293 ? -7.578 13.584 -10.064 1.00 97.44 293 LEU A O 1
ATOM 2296 N N . ALA A 1 294 ? -6.316 13.265 -11.896 1.00 95.19 294 ALA A N 1
ATOM 2297 C CA . ALA A 1 294 ? -5.448 14.423 -11.735 1.00 95.19 294 ALA A CA 1
ATOM 2298 C C . ALA A 1 294 ? -5.889 15.564 -12.659 1.00 95.19 294 ALA A C 1
ATOM 2300 O O . ALA A 1 294 ? -6.313 15.316 -13.790 1.00 95.19 294 ALA A O 1
ATOM 2301 N N . GLY A 1 295 ? -5.756 16.803 -12.188 1.00 90.12 295 GLY A N 1
ATOM 2302 C CA . GLY A 1 295 ? -6.108 17.998 -12.962 1.00 90.12 295 GLY A CA 1
ATOM 2303 C C . GLY A 1 295 ? -7.363 18.719 -12.475 1.00 90.12 295 GLY A C 1
ATOM 2304 O O . GLY A 1 295 ? -7.938 19.504 -13.222 1.00 90.12 295 GLY A O 1
ATOM 2305 N N . LEU A 1 296 ? -7.766 18.500 -11.217 1.00 86.69 296 LEU A N 1
ATOM 2306 C CA . LEU A 1 296 ? -8.780 19.320 -10.530 1.00 86.69 296 LEU A CA 1
ATOM 2307 C C . LEU A 1 296 ? -8.217 20.696 -10.094 1.00 86.69 296 LEU A C 1
ATOM 2309 O O . LEU A 1 296 ? -8.884 21.466 -9.412 1.00 86.69 296 LEU A O 1
ATOM 2313 N N . GLY A 1 297 ? -6.961 20.967 -10.461 1.00 82.31 297 GLY A N 1
ATOM 2314 C CA . GLY A 1 297 ? -6.136 22.122 -10.128 1.00 82.31 297 GLY A CA 1
ATOM 2315 C C . GLY A 1 297 ? -4.662 21.817 -10.445 1.00 82.31 297 GLY A C 1
ATOM 2316 O O . GLY A 1 297 ? -4.165 20.732 -10.146 1.00 82.31 297 GLY A O 1
ATOM 2317 N N . GLY A 1 298 ? -3.955 22.759 -11.069 1.00 87.88 298 GLY A N 1
ATOM 2318 C CA . GLY A 1 298 ? -2.561 22.576 -11.495 1.00 87.88 298 GLY A CA 1
ATOM 2319 C C . GLY A 1 298 ? -2.390 22.042 -12.923 1.00 87.88 298 GLY A C 1
ATOM 2320 O O . GLY A 1 298 ? -3.338 21.967 -13.707 1.00 87.88 298 GLY A O 1
ATOM 2321 N N . ASP A 1 299 ? -1.149 21.699 -13.260 1.00 88.38 299 ASP A N 1
ATOM 2322 C CA . ASP A 1 299 ? -0.694 21.472 -14.638 1.00 88.38 299 ASP A CA 1
ATOM 2323 C C . ASP A 1 299 ? -0.758 20.005 -15.073 1.00 88.38 299 ASP A C 1
ATOM 2325 O O . ASP A 1 299 ? -0.677 19.708 -16.265 1.00 88.38 299 ASP A O 1
ATOM 2329 N N . VAL A 1 300 ? -0.858 19.078 -14.119 1.00 91.56 300 VAL A N 1
ATOM 2330 C CA . VAL A 1 300 ? -0.856 17.633 -14.381 1.00 91.56 300 VAL A CA 1
ATOM 2331 C C . VAL A 1 300 ? -2.284 17.138 -14.602 1.00 91.56 300 VAL A C 1
ATOM 2333 O O . VAL A 1 300 ? -3.094 17.164 -13.678 1.00 91.56 300 VAL A O 1
ATOM 2336 N N . LYS A 1 301 ? -2.584 16.636 -15.808 1.00 92.94 301 LYS A N 1
ATOM 2337 C CA . LYS A 1 301 ? -3.939 16.216 -16.211 1.00 92.94 301 LYS A CA 1
ATOM 2338 C C . LYS A 1 301 ? -3.967 14.793 -16.768 1.00 92.94 301 LYS A C 1
ATOM 2340 O O . LYS A 1 301 ? -3.724 14.565 -17.952 1.00 92.94 301 LYS A O 1
ATOM 2345 N N . HIS A 1 302 ? -4.306 13.824 -15.928 1.00 94.75 302 HIS A N 1
ATOM 2346 C CA . HIS A 1 302 ? -4.460 12.433 -16.352 1.00 94.75 302 HIS A CA 1
ATOM 2347 C C . HIS A 1 302 ? -5.485 11.694 -15.501 1.00 94.75 302 HIS A C 1
ATOM 2349 O O . HIS A 1 302 ? -5.737 12.040 -14.349 1.00 94.75 302 HIS A O 1
ATOM 2355 N N . TYR A 1 303 ? -6.022 10.622 -16.059 1.00 96.31 303 TYR A N 1
ATOM 2356 C CA . TYR A 1 303 ? -6.754 9.609 -15.325 1.00 96.31 303 TYR A CA 1
ATOM 2357 C C . TYR A 1 303 ? -5.918 8.334 -15.264 1.00 96.31 303 TYR A C 1
ATOM 2359 O O . TYR A 1 303 ? -5.439 7.866 -16.294 1.00 96.31 303 TYR A O 1
ATOM 2367 N N . SER A 1 304 ? -5.727 7.767 -14.076 1.00 97.38 304 SER A N 1
ATOM 2368 C CA . SER A 1 304 ? -5.022 6.496 -13.914 1.00 97.38 304 SER A CA 1
ATOM 2369 C C . SER A 1 304 ? -5.886 5.451 -13.231 1.00 97.38 304 SER A C 1
ATOM 2371 O O . SER A 1 304 ? -6.607 5.763 -12.280 1.00 97.38 304 SER A O 1
ATOM 2373 N N . VAL A 1 305 ? -5.720 4.207 -13.663 1.00 98.38 305 VAL A N 1
ATOM 2374 C CA . VAL A 1 305 ? -6.256 3.017 -13.006 1.00 98.38 305 VAL A CA 1
ATOM 2375 C C . VAL A 1 305 ? -5.082 2.112 -12.660 1.00 98.38 305 VAL A C 1
ATOM 2377 O O . VAL A 1 305 ? -4.268 1.814 -13.531 1.00 98.38 305 VAL A O 1
ATOM 2380 N N . ASP A 1 306 ? -4.986 1.695 -11.402 1.00 98.31 306 ASP A N 1
ATOM 2381 C CA . ASP A 1 306 ? -3.967 0.762 -10.913 1.00 98.31 306 ASP A CA 1
ATOM 2382 C C . ASP A 1 306 ? -4.645 -0.383 -10.154 1.00 98.31 306 ASP A C 1
ATOM 2384 O O . ASP A 1 306 ? -5.390 -0.152 -9.199 1.00 98.31 306 ASP A O 1
ATOM 2388 N N . MET A 1 307 ? -4.419 -1.611 -10.606 1.00 98.38 307 MET A N 1
ATOM 2389 C CA . MET A 1 307 ? -5.044 -2.823 -10.100 1.00 98.38 307 MET A CA 1
ATOM 2390 C C . MET A 1 307 ? -3.972 -3.806 -9.636 1.00 98.38 307 MET A C 1
ATOM 2392 O O . MET A 1 307 ? -3.093 -4.194 -10.404 1.00 98.38 307 MET A O 1
ATOM 2396 N N . ASN A 1 308 ? -4.094 -4.270 -8.397 1.00 97.81 308 ASN A N 1
ATOM 2397 C CA . ASN A 1 308 ? -3.255 -5.308 -7.813 1.00 97.81 308 ASN A CA 1
ATOM 2398 C C . ASN A 1 308 ? -4.150 -6.422 -7.259 1.00 97.81 308 ASN A C 1
ATOM 2400 O O . ASN A 1 308 ? -5.003 -6.166 -6.412 1.00 97.81 308 ASN A O 1
ATOM 2404 N N . GLY A 1 309 ? -3.966 -7.644 -7.746 1.00 97.69 309 GLY A N 1
ATOM 2405 C CA . GLY A 1 309 ? -4.689 -8.827 -7.298 1.00 97.69 309 GLY A CA 1
ATOM 2406 C C . GLY A 1 309 ? -3.731 -9.958 -6.956 1.00 97.69 309 GLY A C 1
ATOM 2407 O O . GLY A 1 309 ? -2.754 -10.182 -7.666 1.00 97.69 309 GLY A O 1
ATOM 2408 N N . GLU A 1 310 ? -4.011 -10.694 -5.889 1.00 97.12 310 GLU A N 1
ATOM 2409 C CA . GLU A 1 310 ? -3.259 -11.885 -5.505 1.00 97.12 310 GLU A CA 1
ATOM 2410 C C . GLU A 1 310 ? -4.214 -12.950 -4.962 1.00 97.12 310 GLU A C 1
ATOM 2412 O O . GLU A 1 310 ? -5.047 -12.663 -4.107 1.00 97.12 310 GLU A O 1
ATOM 2417 N N . VAL A 1 311 ? -4.114 -14.179 -5.463 1.00 97.69 311 VAL A N 1
ATOM 2418 C CA . VAL A 1 311 ? -4.951 -15.312 -5.042 1.00 97.69 311 VAL A CA 1
ATOM 2419 C C . VAL A 1 311 ? -4.051 -16.445 -4.580 1.00 97.69 311 VAL A C 1
ATOM 2421 O O . VAL A 1 311 ? -3.079 -16.763 -5.263 1.00 97.69 311 VAL A O 1
ATOM 2424 N N . PHE A 1 312 ? -4.395 -17.058 -3.448 1.00 96.12 312 PHE A N 1
ATOM 2425 C CA . PHE A 1 312 ? -3.687 -18.174 -2.829 1.00 96.12 312 PHE A CA 1
ATOM 2426 C C . PHE A 1 312 ? -4.611 -19.388 -2.736 1.00 96.12 312 PHE A C 1
ATOM 2428 O O . PHE A 1 312 ? -5.701 -19.312 -2.163 1.00 96.12 312 PHE A O 1
ATOM 2435 N N . VAL A 1 313 ? -4.163 -20.509 -3.293 1.00 96.06 313 VAL A N 1
ATOM 2436 C CA . VAL A 1 313 ? -4.903 -21.770 -3.335 1.00 96.06 313 VAL A CA 1
ATOM 2437 C C . VAL A 1 313 ? -4.035 -22.876 -2.729 1.00 96.06 313 VAL A C 1
ATOM 2439 O O . VAL A 1 313 ? -2.982 -23.190 -3.295 1.00 96.06 313 VAL A O 1
ATOM 2442 N N . PRO A 1 314 ? -4.448 -23.497 -1.611 1.00 95.44 314 PRO A N 1
ATOM 2443 C CA . PRO A 1 314 ? -3.779 -24.686 -1.102 1.00 95.44 314 PRO A CA 1
ATOM 2444 C C . PRO A 1 314 ? -4.066 -25.860 -2.050 1.00 95.44 314 PRO A C 1
ATOM 2446 O O . PRO A 1 314 ? -5.198 -26.325 -2.154 1.00 95.44 314 PRO A O 1
ATOM 2449 N N . LEU A 1 315 ? -3.045 -26.320 -2.775 1.00 93.06 315 LEU A N 1
ATOM 2450 C CA . LEU A 1 315 ? -3.133 -27.476 -3.675 1.00 93.06 315 LEU A CA 1
ATOM 2451 C C . LEU A 1 315 ? -3.085 -28.799 -2.906 1.00 93.06 315 LEU A C 1
ATOM 2453 O O . LEU A 1 315 ? -3.735 -29.767 -3.290 1.00 93.06 315 LEU A O 1
ATOM 2457 N N . ILE A 1 316 ? -2.300 -28.835 -1.829 1.00 89.88 316 ILE A N 1
ATOM 2458 C CA . ILE A 1 316 ? -2.234 -29.944 -0.878 1.00 89.88 316 ILE A CA 1
ATOM 2459 C C . ILE A 1 316 ? -2.323 -29.319 0.507 1.00 89.88 316 ILE A C 1
ATOM 2461 O O . ILE A 1 316 ? -1.555 -28.396 0.802 1.00 89.88 316 ILE A O 1
ATOM 2465 N N . SER A 1 317 ? -3.252 -29.811 1.331 1.00 79.50 317 SER A N 1
ATOM 2466 C CA . SER A 1 317 ? -3.507 -29.300 2.680 1.00 79.50 317 SER A CA 1
ATOM 2467 C C . SER A 1 317 ? -2.194 -29.052 3.431 1.00 79.50 317 SER A C 1
ATOM 2469 O O . SER A 1 317 ? -1.360 -29.951 3.556 1.00 79.50 317 SER A O 1
ATOM 2471 N N . ASP A 1 318 ? -2.001 -27.794 3.831 1.00 71.06 318 ASP A N 1
ATOM 2472 C CA . ASP A 1 318 ? -0.896 -27.254 4.636 1.00 71.06 318 ASP A CA 1
ATOM 2473 C C . ASP A 1 318 ? 0.541 -27.505 4.139 1.00 71.06 318 ASP A C 1
ATOM 2475 O O . ASP A 1 318 ? 1.501 -27.246 4.861 1.00 71.06 318 ASP A O 1
ATOM 2479 N N . SER A 1 319 ? 0.723 -27.966 2.898 1.00 83.50 319 SER A N 1
ATOM 2480 C CA . SER A 1 319 ? 2.048 -28.338 2.372 1.00 83.50 319 SER A CA 1
ATOM 2481 C C . SER A 1 319 ? 2.365 -27.772 0.994 1.00 83.50 319 SER A C 1
ATOM 2483 O O . SER A 1 319 ? 3.530 -27.525 0.704 1.00 83.50 319 SER A O 1
ATOM 2485 N N . LEU A 1 320 ? 1.380 -27.525 0.133 1.00 92.88 320 LEU A N 1
ATOM 2486 C CA . LEU A 1 320 ? 1.639 -26.920 -1.172 1.00 92.88 320 LEU A CA 1
ATOM 2487 C C . LEU A 1 320 ? 0.623 -25.826 -1.446 1.00 92.88 320 LEU A C 1
ATOM 2489 O O . LEU A 1 320 ? -0.568 -26.096 -1.573 1.00 92.88 320 LEU A O 1
ATOM 2493 N N . VAL A 1 321 ? 1.109 -24.598 -1.591 1.00 95.19 321 VAL A N 1
ATOM 2494 C CA . VAL A 1 321 ? 0.292 -23.426 -1.902 1.00 95.19 321 VAL A CA 1
ATOM 2495 C C . VAL A 1 321 ? 0.681 -22.904 -3.275 1.00 95.19 321 VAL A C 1
ATOM 2497 O O . VAL A 1 321 ? 1.842 -22.571 -3.517 1.00 95.19 321 VAL A O 1
ATOM 2500 N N . ALA A 1 322 ? -0.295 -22.799 -4.168 1.00 96.94 322 ALA A N 1
ATOM 2501 C CA . ALA A 1 322 ? -0.160 -22.035 -5.395 1.00 96.94 322 ALA A CA 1
ATOM 2502 C C . ALA A 1 322 ? -0.622 -20.599 -5.166 1.00 96.94 322 ALA A C 1
ATOM 2504 O O . ALA A 1 322 ? -1.631 -20.360 -4.506 1.00 96.94 322 ALA A O 1
ATOM 2505 N N . ALA A 1 323 ? 0.099 -19.644 -5.737 1.00 96.44 323 ALA A N 1
ATOM 2506 C CA . ALA A 1 323 ? -0.290 -18.249 -5.738 1.00 96.44 323 ALA A CA 1
ATOM 2507 C C . ALA A 1 323 ? -0.169 -17.651 -7.138 1.00 96.44 323 ALA A C 1
ATOM 2509 O O . ALA A 1 323 ? 0.793 -17.921 -7.862 1.00 96.44 323 ALA A O 1
ATOM 2510 N N . LEU A 1 324 ? -1.132 -16.808 -7.493 1.00 98.06 324 LEU A N 1
ATOM 2511 C CA . LEU A 1 324 ? -1.103 -15.992 -8.699 1.00 98.06 324 LEU A CA 1
ATOM 2512 C C . LEU A 1 324 ? -1.234 -14.529 -8.294 1.00 98.06 324 LEU A C 1
ATOM 2514 O O . LEU A 1 324 ? -2.215 -14.158 -7.654 1.00 98.06 324 LEU A O 1
ATOM 2518 N N . LYS A 1 325 ? -0.267 -13.707 -8.695 1.00 97.38 325 LYS A N 1
ATOM 2519 C CA . LYS A 1 325 ? -0.279 -12.256 -8.509 1.00 97.38 325 LYS A CA 1
ATOM 2520 C C . LYS A 1 325 ? -0.370 -11.557 -9.857 1.00 97.38 325 LYS A C 1
ATOM 2522 O O . LYS A 1 325 ? 0.347 -11.929 -10.782 1.00 97.38 325 LYS A O 1
ATOM 2527 N N . LEU A 1 326 ? -1.207 -10.530 -9.946 1.00 97.94 326 LEU A N 1
ATOM 2528 C CA . LEU A 1 326 ? -1.413 -9.683 -11.115 1.00 97.94 326 LEU A CA 1
ATOM 2529 C C . LEU A 1 326 ? -1.305 -8.212 -10.708 1.00 97.94 326 LEU A C 1
ATOM 2531 O O . LEU A 1 326 ? -1.929 -7.782 -9.742 1.00 97.94 326 LEU A O 1
ATOM 2535 N N . ASN A 1 327 ? -0.536 -7.436 -11.462 1.00 97.44 327 ASN A N 1
ATOM 2536 C CA . ASN A 1 327 ? -0.393 -5.994 -11.305 1.00 97.44 327 ASN A CA 1
ATOM 2537 C C . ASN A 1 327 ? -0.544 -5.349 -12.685 1.00 97.44 327 ASN A C 1
ATOM 2539 O O . ASN A 1 327 ? 0.285 -5.561 -13.570 1.00 97.44 327 ASN A O 1
ATOM 2543 N N . VAL A 1 328 ? -1.636 -4.620 -12.891 1.00 98.19 328 VAL A N 1
ATOM 2544 C CA . VAL A 1 328 ? -2.000 -4.028 -14.182 1.00 98.19 328 VAL A CA 1
ATOM 2545 C C . VAL A 1 328 ? -2.404 -2.585 -13.953 1.00 98.19 328 VAL A C 1
ATOM 2547 O O . VAL A 1 328 ? -3.173 -2.287 -13.044 1.00 98.19 328 VAL A O 1
ATOM 2550 N N . GLY A 1 329 ? -1.918 -1.683 -14.794 1.00 97.75 329 GLY A N 1
ATOM 2551 C CA . GLY A 1 329 ? -2.239 -0.273 -14.659 1.00 97.75 329 GLY A CA 1
ATOM 2552 C C . GLY A 1 329 ? -2.109 0.486 -15.963 1.00 97.75 329 GLY A C 1
ATOM 2553 O O . GLY A 1 329 ? -1.307 0.140 -16.831 1.00 97.75 329 GLY A O 1
ATOM 2554 N N . THR A 1 330 ? -2.907 1.539 -16.087 1.00 97.06 330 THR A N 1
ATOM 2555 C CA . THR A 1 330 ? -2.859 2.468 -17.213 1.00 97.06 330 THR A CA 1
ATOM 2556 C C . THR A 1 330 ? -3.009 3.907 -16.738 1.00 97.06 330 THR A C 1
ATOM 2558 O O . THR A 1 330 ? -3.722 4.182 -15.771 1.00 97.06 330 THR A O 1
ATOM 2561 N N . ILE A 1 331 ? -2.326 4.822 -17.416 1.00 96.19 331 ILE A N 1
ATOM 2562 C CA . ILE A 1 331 ? -2.419 6.266 -17.236 1.00 96.19 331 ILE A CA 1
ATOM 2563 C C . ILE A 1 331 ? -2.789 6.863 -18.583 1.00 96.19 331 ILE A C 1
ATOM 2565 O O . ILE A 1 331 ? -2.104 6.667 -19.587 1.00 96.19 331 ILE A O 1
ATOM 2569 N N . ILE A 1 332 ? -3.889 7.595 -18.590 1.00 93.44 332 ILE A N 1
ATOM 2570 C CA . ILE A 1 332 ? -4.495 8.158 -19.780 1.00 93.44 332 ILE A CA 1
ATOM 2571 C C . ILE A 1 332 ? -4.479 9.681 -19.623 1.00 93.44 332 ILE A C 1
ATOM 2573 O O . ILE A 1 332 ? -5.086 10.190 -18.677 1.00 93.44 332 ILE A O 1
ATOM 2577 N N . PRO A 1 333 ? -3.813 10.428 -20.518 1.00 92.62 333 PRO A N 1
ATOM 2578 C CA . PRO A 1 333 ? -3.865 11.882 -20.500 1.00 92.62 333 PRO A CA 1
ATOM 2579 C C . PRO A 1 333 ? -5.300 12.338 -20.781 1.00 92.62 333 PRO A C 1
ATOM 2581 O O . PRO A 1 333 ? -5.991 11.775 -21.638 1.00 92.62 333 PRO A O 1
ATOM 2584 N N . LEU A 1 334 ? -5.760 13.343 -20.034 1.00 90.62 334 LEU A N 1
ATOM 2585 C CA . LEU A 1 334 ? -7.103 13.908 -20.218 1.00 90.62 334 LEU A CA 1
ATOM 2586 C C . LEU A 1 334 ? -7.131 14.919 -21.369 1.00 90.62 334 LEU A C 1
ATOM 2588 O O . LEU A 1 334 ? -8.103 14.971 -22.117 1.00 90.62 334 LEU A O 1
ATOM 2592 N N . ASP A 1 335 ? -6.055 15.688 -21.539 1.00 82.94 335 ASP A N 1
ATOM 2593 C CA . ASP A 1 335 ? -5.911 16.687 -22.601 1.00 82.94 335 ASP A CA 1
ATOM 2594 C C . ASP A 1 335 ? -5.219 16.083 -23.831 1.00 82.94 335 ASP A C 1
ATOM 2596 O O . ASP A 1 335 ? -4.089 16.414 -24.176 1.00 82.94 335 ASP A O 1
ATOM 2600 N N . ARG A 1 336 ? -5.905 15.150 -24.499 1.00 73.94 336 ARG A N 1
ATOM 2601 C CA . ARG A 1 336 ? -5.339 14.415 -25.646 1.00 73.94 336 ARG A CA 1
ATOM 2602 C C . ARG A 1 336 ? -5.067 15.277 -26.883 1.00 73.94 336 ARG A C 1
ATOM 2604 O O . ARG A 1 336 ? -4.450 14.783 -27.817 1.00 73.94 336 ARG A O 1
ATOM 2611 N N . GLN A 1 337 ? -5.573 16.508 -26.932 1.00 67.50 337 GLN A N 1
ATOM 2612 C CA . GLN A 1 337 ? -5.395 17.384 -28.091 1.00 67.50 337 GLN A CA 1
ATOM 2613 C C . GLN A 1 337 ? -4.109 18.205 -27.997 1.00 67.50 337 GLN A C 1
ATOM 2615 O O . GLN A 1 337 ? -3.471 18.430 -29.021 1.00 67.50 337 GLN A O 1
ATOM 2620 N N . ASN A 1 338 ? -3.718 18.617 -26.786 1.00 67.25 338 ASN A N 1
ATOM 2621 C CA . ASN A 1 338 ? -2.559 19.488 -26.584 1.00 67.25 338 ASN A CA 1
ATOM 2622 C C . ASN A 1 338 ? -1.396 18.799 -25.863 1.00 67.25 338 ASN A C 1
ATOM 2624 O O . ASN A 1 338 ? -0.247 19.169 -26.093 1.00 67.25 338 ASN A O 1
ATOM 2628 N N . ASP A 1 339 ? -1.672 17.820 -24.995 1.00 69.69 339 ASP A N 1
ATOM 2629 C CA . ASP A 1 339 ? -0.652 17.164 -24.175 1.00 69.69 339 ASP A CA 1
ATOM 2630 C C . ASP A 1 339 ? -0.964 15.673 -23.981 1.00 69.69 339 ASP A C 1
ATOM 2632 O O . ASP A 1 339 ? -1.570 15.231 -23.001 1.00 69.69 339 ASP A O 1
ATOM 2636 N N . THR A 1 340 ? -0.545 14.868 -24.956 1.00 69.38 340 THR A N 1
ATOM 2637 C CA . THR A 1 340 ? -0.651 13.404 -24.891 1.00 69.38 340 THR A CA 1
ATOM 2638 C C . THR A 1 340 ? 0.424 12.767 -24.011 1.00 69.38 340 THR A C 1
ATOM 2640 O O . THR A 1 340 ? 0.407 11.550 -23.823 1.00 69.38 340 THR A O 1
ATOM 2643 N N . PHE A 1 341 ? 1.385 13.538 -23.492 1.00 73.88 341 PHE A N 1
ATOM 2644 C CA . PHE A 1 341 ? 2.527 12.986 -22.776 1.00 73.88 341 PHE A CA 1
ATOM 2645 C C . PHE A 1 341 ? 2.248 12.878 -21.277 1.00 73.88 341 PHE A C 1
ATOM 2647 O O . PHE A 1 341 ? 1.831 13.816 -20.605 1.00 73.88 341 PHE A O 1
ATOM 2654 N N . ILE A 1 342 ? 2.531 11.702 -20.718 1.00 87.81 342 ILE A N 1
ATOM 2655 C CA . ILE A 1 342 ? 2.545 11.507 -19.268 1.00 87.81 342 ILE A CA 1
ATOM 2656 C C . ILE A 1 342 ? 3.941 11.840 -18.752 1.00 87.81 342 ILE A C 1
ATOM 2658 O O . ILE A 1 342 ? 4.914 11.209 -19.179 1.00 87.81 342 ILE A O 1
ATOM 2662 N N . SER A 1 343 ? 4.027 12.793 -17.819 1.00 87.75 343 SER A N 1
ATOM 2663 C CA . SER A 1 343 ? 5.288 13.165 -17.169 1.00 87.75 343 SER A CA 1
ATOM 2664 C C . SER A 1 343 ? 5.966 11.951 -16.534 1.00 87.75 343 SER A C 1
ATOM 2666 O O . SER A 1 343 ? 5.289 11.103 -15.944 1.00 87.75 343 SER A O 1
ATOM 2668 N N . LEU A 1 344 ? 7.301 11.886 -16.583 1.00 87.25 344 LEU A N 1
ATOM 2669 C CA . LEU A 1 344 ? 8.061 10.814 -15.926 1.00 87.25 344 LEU A CA 1
ATOM 2670 C C . LEU A 1 344 ? 7.741 10.689 -14.432 1.00 87.25 344 LEU A C 1
ATOM 2672 O O . LEU A 1 344 ? 7.760 9.578 -13.910 1.00 87.25 344 LEU A O 1
ATOM 2676 N N . ASN A 1 345 ? 7.398 11.796 -13.764 1.00 90.12 345 ASN A N 1
ATOM 2677 C CA . ASN A 1 345 ? 7.030 11.805 -12.344 1.00 90.12 345 ASN A CA 1
ATOM 2678 C C . ASN A 1 345 ? 5.873 10.840 -12.018 1.00 90.12 345 ASN A C 1
ATOM 2680 O O . ASN A 1 345 ? 5.797 10.321 -10.904 1.00 90.12 345 ASN A O 1
ATOM 2684 N N . ASP A 1 346 ? 4.958 10.619 -12.965 1.00 92.31 346 ASP A N 1
ATOM 2685 C CA . ASP A 1 346 ? 3.724 9.863 -12.740 1.00 92.31 346 ASP A CA 1
ATOM 2686 C C . ASP A 1 346 ? 3.744 8.460 -13.358 1.00 92.31 346 ASP A C 1
ATOM 2688 O O . ASP A 1 346 ? 2.815 7.689 -13.128 1.00 92.31 346 ASP A O 1
ATOM 2692 N N . ARG A 1 347 ? 4.781 8.105 -14.125 1.00 91.69 347 ARG A N 1
ATOM 2693 C CA . ARG A 1 347 ? 4.857 6.816 -14.825 1.00 91.69 347 ARG A CA 1
ATOM 2694 C C . ARG A 1 347 ? 4.963 5.642 -13.863 1.00 91.69 347 ARG A C 1
ATOM 2696 O O . ARG A 1 347 ? 5.554 5.723 -12.787 1.00 91.69 347 ARG A O 1
ATOM 2703 N N . PHE A 1 348 ? 4.436 4.508 -14.305 1.00 92.94 348 PHE A N 1
ATOM 2704 C CA . PHE A 1 348 ? 4.643 3.247 -13.624 1.00 92.94 348 PHE A CA 1
ATOM 2705 C C . PHE A 1 348 ? 6.073 2.755 -13.829 1.00 92.94 348 PHE A C 1
ATOM 2707 O O . PHE A 1 348 ? 6.609 2.786 -14.938 1.00 92.94 348 PHE A O 1
ATOM 2714 N N . ILE A 1 349 ? 6.658 2.251 -12.748 1.00 86.88 349 ILE A N 1
ATOM 2715 C CA . ILE A 1 349 ? 7.927 1.533 -12.741 1.00 86.88 349 ILE A CA 1
ATOM 2716 C C . ILE A 1 349 ? 7.639 0.192 -12.080 1.00 86.88 349 ILE A C 1
ATOM 2718 O O . ILE A 1 349 ? 7.167 0.151 -10.946 1.00 86.88 349 ILE A O 1
ATOM 2722 N N . GLU A 1 350 ? 7.919 -0.896 -12.786 1.00 87.94 350 GLU A N 1
ATOM 2723 C CA . GLU A 1 350 ? 7.753 -2.249 -12.263 1.00 87.94 350 GLU A CA 1
ATOM 2724 C C . GLU A 1 350 ? 9.044 -3.044 -12.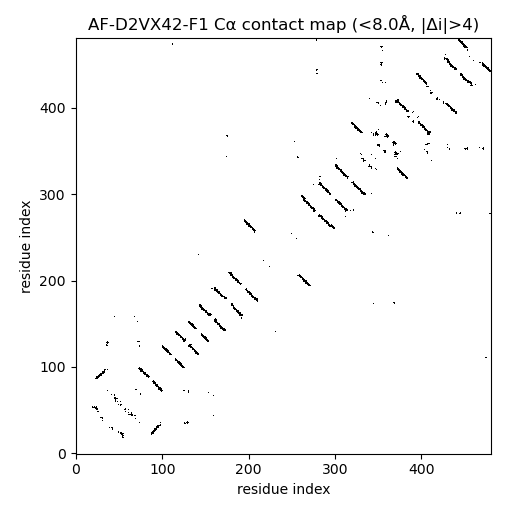419 1.00 87.94 350 GLU A C 1
ATOM 2726 O O . GLU A 1 350 ? 9.977 -2.665 -13.137 1.00 87.94 350 GLU A O 1
ATOM 2731 N N . LYS A 1 351 ? 9.102 -4.166 -11.707 1.00 83.38 351 LYS A N 1
ATOM 2732 C CA . LYS A 1 351 ? 10.232 -5.088 -11.745 1.00 83.38 351 LYS A CA 1
ATOM 2733 C C . LYS A 1 351 ? 9.729 -6.503 -11.973 1.00 83.38 351 LYS A C 1
ATOM 2735 O O . LYS A 1 351 ? 8.775 -6.942 -11.339 1.00 83.38 351 LYS A O 1
ATOM 2740 N N . VAL A 1 352 ? 10.429 -7.219 -12.840 1.00 85.88 352 VAL A N 1
ATOM 2741 C CA . VAL A 1 352 ? 10.312 -8.668 -13.030 1.00 85.88 352 VAL A CA 1
ATOM 2742 C C . VAL A 1 352 ? 11.603 -9.266 -12.480 1.00 85.88 352 VAL A C 1
ATOM 2744 O O . VAL A 1 352 ? 12.685 -8.777 -12.815 1.00 85.88 352 VAL A O 1
ATOM 2747 N N . ARG A 1 353 ? 11.528 -10.278 -11.603 1.00 85.62 353 ARG A N 1
ATOM 2748 C CA . ARG A 1 353 ? 12.739 -10.840 -10.975 1.00 85.62 353 ARG A CA 1
ATOM 2749 C C . ARG A 1 353 ? 13.682 -11.371 -12.052 1.00 85.62 353 ARG A C 1
ATOM 2751 O O . ARG A 1 353 ? 13.231 -11.976 -13.017 1.00 85.62 353 ARG A O 1
ATOM 2758 N N . GLY A 1 354 ? 14.983 -11.159 -11.897 1.00 78.25 354 GLY A N 1
ATOM 2759 C CA . GLY A 1 354 ? 15.979 -11.500 -12.916 1.00 78.25 354 GLY A CA 1
ATOM 2760 C C . GLY A 1 354 ? 16.319 -10.344 -13.857 1.00 78.25 354 GLY A C 1
ATOM 2761 O O . GLY A 1 354 ? 17.349 -10.415 -14.520 1.00 78.25 354 GLY A O 1
ATOM 2762 N N . PHE A 1 355 ? 15.519 -9.272 -13.883 1.00 78.50 355 PHE A N 1
ATOM 2763 C CA . PHE A 1 355 ? 15.800 -8.069 -14.664 1.00 78.50 355 PHE A CA 1
ATOM 2764 C C . PHE A 1 355 ? 16.086 -6.873 -13.745 1.00 78.50 355 PHE A C 1
ATOM 2766 O O . PHE A 1 355 ? 15.407 -6.696 -12.729 1.00 78.50 355 PHE A O 1
ATOM 2773 N N . PRO A 1 356 ? 17.066 -6.015 -14.088 1.00 70.12 356 PRO A N 1
ATOM 2774 C CA . PRO A 1 356 ? 17.390 -4.837 -13.282 1.00 70.12 356 PRO A CA 1
ATOM 2775 C C . PRO A 1 356 ? 16.244 -3.812 -13.256 1.00 70.12 356 PRO A C 1
ATOM 2777 O O . PRO A 1 356 ? 16.004 -3.182 -12.224 1.00 70.12 356 PRO A O 1
ATOM 2780 N N . ALA A 1 357 ? 15.523 -3.674 -14.370 1.00 70.38 357 ALA A N 1
ATOM 2781 C CA . ALA A 1 357 ? 14.312 -2.875 -14.508 1.00 70.38 357 ALA A CA 1
ATOM 2782 C C . ALA A 1 357 ? 13.497 -3.370 -15.713 1.00 70.38 357 ALA A C 1
ATOM 2784 O O . ALA A 1 357 ? 14.054 -3.978 -16.627 1.00 70.38 357 ALA A O 1
ATOM 2785 N N . VAL A 1 358 ? 12.188 -3.107 -15.708 1.00 75.50 358 VAL A N 1
ATOM 2786 C CA . VAL A 1 358 ? 11.292 -3.379 -16.839 1.00 75.50 358 VAL A CA 1
ATOM 2787 C C . VAL A 1 358 ? 10.588 -2.084 -17.211 1.00 75.50 358 VAL A C 1
ATOM 2789 O O . VAL A 1 358 ? 10.009 -1.413 -16.356 1.00 75.50 358 VAL A O 1
ATOM 2792 N N . GLY A 1 359 ? 10.669 -1.708 -18.482 1.00 76.44 359 GLY A N 1
ATOM 2793 C CA . GLY A 1 359 ? 10.127 -0.445 -18.954 1.00 76.44 359 GLY A CA 1
ATOM 2794 C C . GLY A 1 359 ? 10.709 0.001 -20.278 1.00 76.44 359 GLY A C 1
ATOM 2795 O O . GLY A 1 359 ? 11.557 -0.665 -20.871 1.00 76.44 359 GLY A O 1
ATOM 2796 N N . THR A 1 360 ? 10.262 1.172 -20.718 1.00 72.94 360 THR A N 1
ATOM 2797 C CA . THR A 1 360 ? 10.841 1.822 -21.888 1.00 72.94 360 THR A CA 1
ATOM 2798 C C . THR A 1 360 ? 12.279 2.230 -21.575 1.00 72.94 360 THR A C 1
ATOM 2800 O O . THR A 1 360 ? 12.529 2.892 -20.566 1.00 72.94 360 THR A O 1
ATOM 2803 N N . VAL A 1 361 ? 13.208 1.817 -22.438 1.00 73.12 361 VAL A N 1
ATOM 2804 C CA . VAL A 1 361 ? 14.638 2.124 -22.341 1.00 73.12 361 VAL A CA 1
ATOM 2805 C C . VAL A 1 361 ? 14.941 3.352 -23.193 1.00 73.12 361 VAL A C 1
ATOM 2807 O O . VAL A 1 361 ? 14.479 3.457 -24.332 1.00 73.12 361 VAL A O 1
ATOM 2810 N N . HIS A 1 362 ? 15.716 4.290 -22.659 1.00 66.06 362 HIS A N 1
ATOM 2811 C CA . HIS A 1 362 ? 16.182 5.438 -23.421 1.00 66.06 362 HIS A CA 1
ATOM 2812 C C . HIS A 1 362 ? 17.256 5.000 -24.431 1.00 66.06 362 HIS A C 1
ATOM 2814 O O . HIS A 1 362 ? 18.258 4.414 -24.025 1.00 66.06 362 HIS A O 1
ATOM 2820 N N . PRO A 1 363 ? 17.104 5.300 -25.733 1.00 60.66 363 PRO A N 1
ATOM 2821 C CA . PRO A 1 363 ? 17.942 4.722 -26.788 1.00 60.66 363 PRO A CA 1
ATOM 2822 C C . PRO A 1 363 ? 19.421 5.122 -26.708 1.00 60.66 363 PRO A C 1
ATOM 2824 O O . PRO A 1 363 ? 20.256 4.454 -27.304 1.00 60.66 363 PRO A O 1
ATOM 2827 N N . ARG A 1 364 ? 19.750 6.210 -25.995 1.00 60.91 364 ARG A N 1
ATOM 2828 C CA . ARG A 1 364 ? 21.128 6.714 -25.860 1.00 60.91 364 ARG A CA 1
ATOM 2829 C C . ARG A 1 364 ? 21.739 6.511 -24.475 1.00 60.91 364 ARG A C 1
ATOM 2831 O O . ARG A 1 364 ? 22.942 6.331 -24.382 1.00 60.91 364 ARG A O 1
ATOM 2838 N N . SER A 1 365 ? 20.939 6.590 -23.410 1.00 63.22 365 SER A N 1
ATOM 2839 C CA . SER A 1 365 ? 21.447 6.439 -22.033 1.00 63.22 365 SER A CA 1
ATOM 2840 C C . SER A 1 365 ? 21.233 5.035 -21.477 1.00 63.22 365 SER A C 1
ATOM 2842 O O . SER A 1 365 ? 21.718 4.743 -20.392 1.00 63.22 365 SER A O 1
ATOM 2844 N N . GLU A 1 366 ? 20.486 4.188 -22.194 1.00 66.69 366 GLU A N 1
ATOM 2845 C CA . GLU A 1 366 ? 20.096 2.834 -21.782 1.00 66.69 366 GLU A CA 1
ATOM 2846 C C . GLU A 1 366 ? 19.333 2.781 -20.443 1.00 66.69 366 GLU A C 1
ATOM 2848 O O . GLU A 1 366 ? 19.143 1.725 -19.843 1.00 66.69 366 GLU A O 1
ATOM 2853 N N . GLU A 1 367 ? 18.828 3.926 -19.980 1.00 70.31 367 GLU A N 1
ATOM 2854 C CA . GLU A 1 367 ? 18.082 4.028 -18.731 1.00 70.31 367 GLU A CA 1
ATOM 2855 C C . GLU A 1 367 ? 16.620 3.642 -18.921 1.00 70.31 367 GLU A C 1
ATOM 2857 O O . GLU A 1 367 ? 15.952 4.104 -19.849 1.00 70.31 367 GLU A O 1
ATOM 2862 N N . VAL A 1 368 ? 16.094 2.846 -17.991 1.00 76.50 368 VAL A N 1
ATOM 2863 C CA . VAL A 1 368 ? 14.662 2.549 -17.921 1.00 76.50 368 VAL A CA 1
ATOM 2864 C C . VAL A 1 368 ? 13.949 3.675 -17.184 1.00 76.50 368 VAL A C 1
ATOM 2866 O O . VAL A 1 368 ? 14.243 3.935 -16.020 1.00 76.50 368 VAL A O 1
ATOM 2869 N N . TYR A 1 369 ? 12.972 4.302 -17.836 1.00 78.00 369 TYR A N 1
ATOM 2870 C CA . TYR A 1 369 ? 12.205 5.424 -17.273 1.00 78.00 369 TYR A CA 1
ATOM 2871 C C . TYR A 1 369 ? 10.700 5.125 -17.128 1.00 78.00 369 TYR A C 1
ATOM 2873 O O . TYR A 1 369 ? 9.874 6.028 -16.976 1.00 78.00 369 TYR A O 1
ATOM 2881 N N . GLY A 1 370 ? 10.335 3.841 -17.167 1.00 87.19 370 GLY A N 1
ATOM 2882 C CA . GLY A 1 370 ? 8.973 3.368 -16.924 1.00 87.19 370 GLY A CA 1
ATOM 2883 C C . GLY A 1 370 ? 8.023 3.551 -18.109 1.00 87.19 370 GLY A C 1
ATOM 2884 O O . GLY A 1 370 ? 8.434 3.551 -19.277 1.00 87.19 370 GLY A O 1
ATOM 2885 N N . GLY A 1 371 ? 6.729 3.655 -17.807 1.00 91.25 371 GLY A N 1
ATOM 2886 C CA . GLY A 1 371 ? 5.697 3.845 -18.822 1.00 91.25 371 GLY A CA 1
ATOM 2887 C C . GLY A 1 371 ? 4.301 4.155 -18.282 1.00 91.25 371 GLY A C 1
ATOM 2888 O O . GLY A 1 371 ? 4.057 4.096 -17.078 1.00 91.25 371 GLY A O 1
ATOM 2889 N N . ASN A 1 372 ? 3.373 4.499 -19.176 1.00 93.25 372 ASN A N 1
ATOM 2890 C CA . ASN A 1 372 ? 1.971 4.761 -18.838 1.00 93.25 372 ASN A CA 1
ATOM 2891 C C . ASN A 1 372 ? 1.075 3.513 -18.892 1.00 93.25 372 ASN A C 1
ATOM 2893 O O . ASN A 1 372 ? -0.079 3.591 -18.484 1.00 93.25 372 ASN A O 1
ATOM 2897 N N . ILE A 1 373 ? 1.584 2.364 -19.342 1.00 95.75 373 ILE A N 1
ATOM 2898 C CA . ILE A 1 373 ? 0.914 1.064 -19.241 1.00 95.75 373 ILE A CA 1
ATOM 2899 C C . ILE A 1 373 ? 1.867 0.059 -18.599 1.00 95.75 373 ILE A C 1
ATOM 2901 O O . ILE A 1 373 ? 3.008 -0.088 -19.038 1.00 95.75 373 ILE A O 1
ATOM 2905 N N . LYS A 1 374 ? 1.377 -0.669 -17.594 1.00 95.81 374 LYS A N 1
ATOM 2906 C CA . LYS A 1 374 ? 2.065 -1.806 -16.974 1.00 95.81 374 LYS A CA 1
ATOM 2907 C C . LYS A 1 374 ? 1.171 -3.040 -16.961 1.00 95.81 374 LYS A C 1
ATOM 2909 O O . LYS A 1 374 ? -0.038 -2.936 -16.747 1.00 95.81 374 LYS A O 1
ATOM 2914 N N . ALA A 1 375 ? 1.780 -4.203 -17.136 1.00 96.94 375 ALA A N 1
ATOM 2915 C CA . ALA A 1 375 ? 1.161 -5.485 -16.837 1.00 96.94 375 ALA A CA 1
ATOM 2916 C C . ALA A 1 375 ? 2.242 -6.459 -16.370 1.00 96.94 375 ALA A C 1
ATOM 2918 O O . ALA A 1 375 ? 3.195 -6.722 -17.101 1.00 96.94 375 ALA A O 1
ATOM 2919 N N . VAL A 1 376 ? 2.097 -6.981 -15.157 1.00 96.12 376 VAL A N 1
ATOM 2920 C CA . VAL A 1 376 ? 3.000 -7.961 -14.553 1.00 96.12 376 VAL A CA 1
ATOM 2921 C C . VAL A 1 376 ? 2.168 -9.067 -13.922 1.00 96.12 376 VAL A C 1
ATOM 2923 O O . VAL A 1 376 ? 1.201 -8.800 -13.209 1.00 96.12 376 VAL A O 1
ATOM 2926 N N . ALA A 1 377 ? 2.560 -10.307 -14.172 1.00 97.31 377 ALA A N 1
ATOM 2927 C CA . ALA A 1 377 ? 1.985 -11.496 -13.582 1.00 97.31 377 ALA A CA 1
ATOM 2928 C C . ALA A 1 377 ? 3.086 -12.374 -12.983 1.00 97.31 377 ALA A C 1
ATOM 2930 O O . ALA A 1 377 ? 4.156 -12.548 -13.566 1.00 97.31 377 ALA A O 1
ATOM 2931 N N . THR A 1 378 ? 2.792 -12.957 -11.828 1.00 96.88 378 THR A N 1
ATOM 2932 C CA . THR A 1 378 ? 3.686 -13.868 -11.117 1.00 96.88 378 THR A CA 1
ATOM 2933 C C . THR A 1 378 ? 2.907 -15.102 -10.703 1.00 96.88 378 THR A C 1
ATOM 2935 O O . THR A 1 378 ? 1.967 -15.006 -9.914 1.00 96.88 378 THR A O 1
ATOM 2938 N N . GLY A 1 379 ? 3.329 -16.264 -11.188 1.00 97.50 379 GLY A N 1
ATOM 2939 C CA . GLY A 1 379 ? 2.937 -17.556 -10.636 1.00 97.50 379 GLY A CA 1
ATOM 2940 C C . GLY A 1 379 ? 3.962 -18.011 -9.602 1.00 97.50 379 GLY A C 1
ATOM 2941 O O . GLY A 1 379 ? 5.167 -17.939 -9.852 1.00 97.50 379 GLY A O 1
ATOM 2942 N N . ARG A 1 380 ? 3.508 -18.483 -8.440 1.00 95.88 380 ARG A N 1
ATOM 2943 C CA . ARG A 1 380 ? 4.366 -19.005 -7.368 1.00 95.88 380 ARG A CA 1
ATOM 2944 C C . ARG A 1 380 ? 3.809 -20.322 -6.836 1.00 95.88 380 ARG A C 1
ATOM 2946 O O . ARG A 1 380 ? 2.608 -20.453 -6.639 1.00 95.88 380 ARG A O 1
ATOM 2953 N N . LEU A 1 381 ? 4.694 -21.265 -6.552 1.00 96.19 381 LEU A N 1
ATOM 2954 C CA . LEU A 1 381 ? 4.428 -22.446 -5.738 1.00 96.19 381 LEU A CA 1
ATOM 2955 C C . LEU A 1 381 ? 5.271 -22.338 -4.473 1.00 96.19 381 LEU A C 1
ATOM 2957 O O . LEU A 1 381 ? 6.475 -22.111 -4.572 1.00 96.19 381 LEU A O 1
ATOM 2961 N N . VAL A 1 382 ? 4.654 -22.486 -3.306 1.00 93.81 382 VAL A N 1
ATOM 2962 C CA . VAL A 1 382 ? 5.314 -22.443 -1.996 1.00 93.81 382 VAL A CA 1
ATOM 2963 C C . VAL A 1 382 ? 5.088 -23.777 -1.296 1.00 93.81 382 VAL A C 1
ATOM 2965 O O . VAL A 1 382 ? 3.957 -24.254 -1.233 1.00 93.81 382 VAL A O 1
ATOM 2968 N N . PHE A 1 383 ? 6.160 -24.379 -0.792 1.00 93.12 383 PHE A N 1
ATOM 2969 C CA . PHE A 1 383 ? 6.143 -25.685 -0.133 1.00 93.12 383 PHE A CA 1
ATOM 2970 C C . PHE A 1 383 ? 7.152 -25.728 1.027 1.00 93.12 383 PHE A C 1
ATOM 2972 O O . PHE A 1 383 ? 8.092 -24.927 1.041 1.00 93.12 383 PHE A O 1
ATOM 2979 N N . PRO A 1 384 ? 6.979 -26.598 2.040 1.00 91.19 384 PRO A N 1
ATOM 2980 C CA . PRO A 1 384 ? 7.864 -26.639 3.195 1.00 91.19 384 PRO A CA 1
ATOM 2981 C C . PRO A 1 384 ? 9.273 -27.056 2.781 1.00 91.19 384 PRO A C 1
ATOM 2983 O O . PRO A 1 384 ? 9.475 -27.814 1.829 1.00 91.19 384 PRO A O 1
ATOM 2986 N N . PHE A 1 385 ? 10.266 -26.562 3.519 1.00 91.94 385 PHE A N 1
ATOM 2987 C CA . PHE A 1 385 ? 11.640 -26.999 3.319 1.00 91.94 385 PHE A CA 1
ATOM 2988 C C . PHE A 1 385 ? 11.763 -28.514 3.604 1.00 91.94 385 PHE A C 1
ATOM 2990 O O . PHE A 1 385 ? 11.228 -28.968 4.618 1.00 91.94 385 PHE A O 1
ATOM 2997 N N . PRO A 1 386 ? 12.479 -29.307 2.774 1.00 89.25 386 PRO A N 1
ATOM 2998 C CA . PRO A 1 386 ? 12.491 -30.774 2.880 1.00 89.25 386 PRO A CA 1
ATOM 2999 C C . PRO A 1 386 ? 12.942 -31.326 4.238 1.00 89.25 386 PRO A C 1
ATOM 3001 O O . PRO A 1 386 ? 12.545 -32.418 4.633 1.00 89.25 386 PRO A O 1
ATOM 3004 N N . VAL A 1 387 ? 13.775 -30.578 4.967 1.00 91.50 387 VAL A N 1
ATOM 3005 C CA . VAL A 1 387 ? 14.217 -30.947 6.316 1.00 91.50 387 VAL A CA 1
ATOM 3006 C C . VAL A 1 387 ? 13.236 -30.389 7.346 1.00 91.50 387 VAL A C 1
ATOM 3008 O O . VAL A 1 387 ? 13.286 -29.205 7.687 1.00 91.50 387 VAL A O 1
ATOM 3011 N N . SER A 1 388 ? 12.376 -31.258 7.883 1.00 87.69 388 SER A N 1
ATOM 3012 C CA . SER A 1 388 ? 11.266 -30.887 8.777 1.00 87.69 388 SER A CA 1
ATOM 3013 C C . SER A 1 388 ? 11.699 -30.101 10.015 1.00 87.69 388 SER A C 1
ATOM 3015 O O . SER A 1 388 ? 11.057 -29.115 10.360 1.00 87.69 388 SER A O 1
ATOM 3017 N N . PHE A 1 389 ? 12.818 -30.478 10.643 1.00 89.31 389 PHE A N 1
ATOM 3018 C CA . PHE A 1 389 ? 13.355 -29.750 11.798 1.00 89.31 389 PHE A CA 1
ATOM 3019 C C . PHE A 1 389 ? 13.717 -28.296 11.452 1.00 89.31 389 PHE A C 1
ATOM 3021 O O . PHE A 1 389 ? 13.402 -27.386 12.209 1.00 89.31 389 PHE A O 1
ATOM 3028 N N . ILE A 1 390 ? 14.323 -28.057 10.283 1.00 86.56 390 ILE A N 1
ATOM 3029 C CA . ILE A 1 390 ? 14.709 -26.709 9.835 1.00 86.56 390 ILE A CA 1
ATOM 3030 C C . ILE A 1 390 ? 13.469 -25.885 9.481 1.00 86.56 390 ILE A C 1
ATOM 3032 O O . ILE A 1 390 ? 13.387 -24.714 9.847 1.00 86.56 390 ILE A O 1
ATOM 3036 N N . HIS A 1 391 ? 12.494 -26.496 8.802 1.00 85.25 391 HIS A N 1
ATOM 3037 C CA . HIS A 1 391 ? 11.213 -25.857 8.506 1.00 85.25 391 HIS A CA 1
ATOM 3038 C C . HIS A 1 391 ? 10.508 -25.392 9.789 1.00 85.25 391 HIS A C 1
ATOM 3040 O O . HIS A 1 391 ? 10.129 -24.228 9.881 1.00 85.25 391 HIS A O 1
ATOM 3046 N N . GLN A 1 392 ? 10.393 -26.269 10.790 1.00 86.25 392 GLN A N 1
ATOM 3047 C CA . GLN A 1 392 ? 9.726 -25.962 12.059 1.00 86.25 392 GLN A CA 1
ATOM 3048 C C . GLN A 1 392 ? 10.494 -24.931 12.894 1.00 86.25 392 GLN A C 1
ATOM 3050 O O . GLN A 1 392 ? 9.878 -24.054 13.493 1.00 86.25 392 GLN A O 1
ATOM 3055 N N . LEU A 1 393 ? 11.828 -25.012 12.926 1.00 87.88 393 LEU A N 1
ATOM 3056 C CA . LEU A 1 393 ? 12.658 -24.112 13.728 1.00 87.88 393 LEU A CA 1
ATOM 3057 C C . LEU A 1 393 ? 12.737 -22.694 13.144 1.00 87.88 393 LEU A C 1
ATOM 3059 O O . LEU A 1 393 ? 12.741 -21.727 13.900 1.00 87.88 393 LEU A O 1
ATOM 3063 N N . LEU A 1 394 ? 12.839 -22.566 11.816 1.00 84.62 394 LEU A N 1
ATOM 3064 C CA . LEU A 1 394 ? 13.103 -21.288 11.138 1.00 84.62 394 LEU A CA 1
ATOM 3065 C C . LEU A 1 394 ? 11.911 -20.747 10.335 1.00 84.62 394 LEU A C 1
ATOM 3067 O O . LEU A 1 394 ? 12.034 -19.695 9.713 1.00 84.62 394 LEU A O 1
ATOM 3071 N N . GLY A 1 395 ? 10.787 -21.465 10.264 1.00 86.56 395 GLY A N 1
ATOM 3072 C CA . GLY A 1 395 ? 9.671 -21.099 9.383 1.00 86.56 395 GLY A CA 1
ATOM 3073 C C . GLY A 1 395 ? 10.059 -21.106 7.898 1.00 86.56 395 GLY A C 1
ATOM 3074 O O . GLY A 1 395 ? 9.529 -20.320 7.106 1.00 86.56 395 GLY A O 1
ATOM 3075 N N . LEU A 1 396 ? 11.032 -21.943 7.519 1.00 90.56 396 LEU A N 1
ATOM 3076 C CA . LEU A 1 396 ? 11.637 -21.936 6.189 1.00 90.56 396 LEU A CA 1
ATOM 3077 C C . LEU A 1 396 ? 10.760 -22.679 5.174 1.00 90.56 396 LEU A C 1
ATOM 3079 O O . LEU A 1 396 ? 10.388 -23.837 5.376 1.00 90.56 396 LEU A O 1
ATOM 3083 N N . HIS A 1 397 ? 10.478 -22.020 4.059 1.00 91.56 397 HIS A N 1
ATOM 3084 C CA . HIS A 1 397 ? 9.741 -22.555 2.923 1.00 91.56 397 HIS A CA 1
ATOM 3085 C C . HIS A 1 397 ? 10.604 -22.482 1.668 1.00 91.56 397 HIS A C 1
ATOM 3087 O O . HIS A 1 397 ? 11.399 -21.560 1.491 1.00 91.56 397 HIS A O 1
ATOM 3093 N N . CYS A 1 398 ? 10.427 -23.442 0.777 1.00 93.94 398 CYS A N 1
ATOM 3094 C CA . CYS A 1 398 ? 10.898 -23.358 -0.591 1.00 93.94 398 CYS A CA 1
ATOM 3095 C C . CYS A 1 398 ? 9.828 -22.687 -1.453 1.00 93.94 398 CYS A C 1
ATOM 3097 O O . CYS A 1 398 ? 8.628 -22.865 -1.235 1.00 93.94 398 CYS A O 1
ATOM 3099 N N . GLN A 1 399 ? 10.259 -21.938 -2.462 1.00 94.56 399 GLN A N 1
ATOM 3100 C CA . GLN A 1 399 ? 9.364 -21.404 -3.475 1.00 94.56 399 GLN A CA 1
ATOM 3101 C C . GLN A 1 399 ? 9.918 -21.611 -4.878 1.00 94.56 399 GLN A C 1
ATOM 3103 O O . GLN A 1 399 ? 11.110 -21.440 -5.111 1.00 94.56 399 GLN A O 1
ATOM 3108 N N . ALA A 1 400 ? 9.046 -21.947 -5.818 1.00 96.12 400 ALA A N 1
ATOM 3109 C CA . ALA A 1 400 ? 9.312 -21.896 -7.249 1.00 96.12 400 ALA A CA 1
ATOM 3110 C C . ALA A 1 400 ? 8.421 -20.818 -7.863 1.00 96.12 400 ALA A C 1
ATOM 3112 O O . ALA A 1 400 ? 7.286 -20.628 -7.422 1.00 96.12 400 ALA A O 1
ATOM 3113 N N . PHE A 1 401 ? 8.918 -20.078 -8.847 1.00 95.56 401 PHE A N 1
ATOM 3114 C CA . PHE A 1 401 ? 8.155 -18.990 -9.445 1.00 95.56 401 PHE A CA 1
ATOM 3115 C C . PHE A 1 401 ? 8.430 -18.807 -10.931 1.00 95.56 401 PHE A C 1
ATOM 3117 O O . PHE A 1 401 ? 9.501 -19.152 -11.432 1.00 95.56 401 PHE A O 1
ATOM 3124 N N . CYS A 1 402 ? 7.459 -18.207 -11.611 1.00 95.94 402 CYS A N 1
ATOM 3125 C CA . CYS A 1 402 ? 7.583 -17.684 -12.960 1.00 95.94 402 CYS A CA 1
ATOM 3126 C C . CYS A 1 402 ? 6.981 -16.280 -12.992 1.00 95.94 402 CYS A C 1
ATOM 3128 O O . CYS A 1 402 ? 5.849 -16.085 -12.548 1.00 95.94 402 CYS A O 1
ATOM 3130 N N . ASP A 1 403 ? 7.747 -15.323 -13.505 1.00 93.81 403 ASP A N 1
ATOM 3131 C CA . ASP A 1 403 ? 7.302 -13.952 -13.696 1.00 93.81 403 ASP A CA 1
ATOM 3132 C C . ASP A 1 403 ? 7.242 -13.624 -15.184 1.00 93.81 403 ASP A C 1
ATOM 3134 O O . ASP A 1 403 ? 8.096 -14.036 -15.973 1.00 93.81 403 ASP A O 1
ATOM 3138 N N . ILE A 1 404 ? 6.247 -12.833 -15.552 1.00 94.31 404 ILE A N 1
ATOM 3139 C CA . ILE A 1 404 ? 6.095 -12.257 -16.879 1.00 94.31 404 ILE A CA 1
ATOM 3140 C C . ILE A 1 404 ? 5.577 -10.838 -16.736 1.00 94.31 404 ILE A C 1
ATOM 3142 O O . ILE A 1 404 ? 4.643 -10.584 -15.979 1.00 94.31 404 ILE A O 1
ATOM 3146 N N . GLY A 1 405 ? 6.151 -9.895 -17.465 1.00 93.31 405 GLY A N 1
ATOM 3147 C CA . GLY A 1 405 ? 5.602 -8.553 -17.465 1.00 93.31 405 GLY A CA 1
ATOM 3148 C C . GLY A 1 405 ? 6.288 -7.598 -18.412 1.00 93.31 405 GLY A C 1
ATOM 3149 O O . GLY A 1 405 ? 7.385 -7.849 -18.907 1.00 93.31 405 GLY A O 1
ATOM 3150 N N . ASN A 1 406 ? 5.613 -6.488 -18.666 1.00 92.12 406 ASN A N 1
ATOM 3151 C CA . ASN A 1 406 ? 6.156 -5.377 -19.421 1.00 92.12 406 ASN A CA 1
ATOM 3152 C C . ASN A 1 406 ? 5.582 -4.054 -18.909 1.00 92.12 406 ASN A C 1
ATOM 3154 O O . ASN A 1 406 ? 4.476 -3.989 -18.361 1.00 92.12 406 ASN A O 1
ATOM 3158 N N . VAL A 1 407 ? 6.348 -2.994 -19.122 1.00 92.69 407 VAL A N 1
ATOM 3159 C CA . VAL A 1 407 ? 5.937 -1.614 -18.918 1.00 92.69 407 VAL A CA 1
ATOM 3160 C C . VAL A 1 407 ? 6.311 -0.849 -20.178 1.00 92.69 407 VAL A C 1
ATOM 3162 O O . VAL A 1 407 ? 7.433 -0.947 -20.669 1.00 92.69 407 VAL A O 1
ATOM 3165 N N . SER A 1 408 ? 5.373 -0.102 -20.743 1.00 91.19 408 SER A N 1
ATOM 3166 C CA . SER A 1 408 ? 5.631 0.642 -21.971 1.00 91.19 408 SER A CA 1
ATOM 3167 C C . SER A 1 408 ? 4.775 1.896 -22.060 1.00 91.19 408 SER A C 1
ATOM 3169 O O . SER A 1 408 ? 3.857 2.099 -21.264 1.00 91.19 408 SER A O 1
ATOM 3171 N N . ASN A 1 409 ? 5.111 2.744 -23.027 1.00 89.31 409 ASN A N 1
ATOM 3172 C CA . ASN A 1 409 ? 4.381 3.963 -23.326 1.00 89.31 409 ASN A CA 1
ATOM 3173 C C . ASN A 1 409 ? 3.497 3.787 -24.557 1.00 89.31 409 ASN A C 1
ATOM 3175 O O . ASN A 1 409 ? 3.971 3.361 -25.612 1.00 89.31 409 ASN A O 1
ATOM 3179 N N . ILE A 1 410 ? 2.238 4.191 -24.428 1.00 89.31 410 ILE A N 1
ATOM 3180 C CA . ILE A 1 410 ? 1.361 4.500 -25.552 1.00 89.31 410 ILE A CA 1
ATOM 3181 C C . ILE A 1 410 ? 1.202 6.018 -25.648 1.00 89.31 410 ILE A C 1
ATOM 3183 O O . ILE A 1 410 ? 0.761 6.658 -24.698 1.00 89.31 410 ILE A O 1
ATOM 3187 N N . ASN A 1 411 ? 1.577 6.587 -26.791 1.00 84.25 411 ASN A N 1
ATOM 3188 C CA . ASN A 1 411 ? 1.438 8.023 -27.055 1.00 84.25 411 ASN A CA 1
ATOM 3189 C C . ASN A 1 411 ? 0.399 8.299 -28.153 1.00 84.25 411 ASN A C 1
ATOM 3191 O O . ASN A 1 411 ? -0.232 9.350 -28.145 1.00 84.25 411 ASN A O 1
ATOM 3195 N N . ASP A 1 412 ? 0.198 7.346 -29.070 1.00 87.62 412 ASP A N 1
ATOM 3196 C CA . ASP A 1 412 ? -0.835 7.405 -30.100 1.00 87.62 412 ASP A CA 1
ATOM 3197 C C . ASP A 1 412 ? -2.014 6.502 -29.716 1.00 87.62 412 ASP A C 1
ATOM 3199 O O . ASP A 1 412 ? -1.887 5.278 -29.649 1.00 87.62 412 ASP A O 1
ATOM 3203 N N . TYR A 1 413 ? -3.158 7.131 -29.454 1.00 87.19 413 TYR A N 1
ATOM 3204 C CA . TYR A 1 413 ? -4.410 6.466 -29.089 1.00 87.19 413 TYR A CA 1
ATOM 3205 C C . TYR A 1 413 ? -5.334 6.227 -30.299 1.00 87.19 413 TYR A C 1
ATOM 3207 O O . TYR A 1 413 ? -6.498 5.871 -30.106 1.00 87.19 413 TYR A O 1
ATOM 3215 N N . SER A 1 414 ? -4.852 6.432 -31.531 1.00 89.31 414 SER A N 1
ATOM 3216 C CA . SER A 1 414 ? -5.532 5.996 -32.755 1.00 89.31 414 SER A CA 1
ATOM 3217 C C . SER A 1 414 ? -5.612 4.466 -32.833 1.00 89.31 414 SER A C 1
ATOM 3219 O O . SER A 1 414 ? -4.851 3.756 -32.175 1.00 89.31 414 SER A O 1
ATOM 3221 N N . GLU A 1 415 ? -6.517 3.930 -33.654 1.00 91.06 415 GLU A N 1
ATOM 3222 C CA . GLU A 1 415 ? -6.663 2.477 -33.832 1.00 91.06 415 GLU A CA 1
ATOM 3223 C C . GLU A 1 415 ? -5.346 1.814 -34.283 1.00 91.06 415 GLU A C 1
ATOM 3225 O O . GLU A 1 415 ? -4.906 0.826 -33.690 1.00 91.06 415 GLU A O 1
ATOM 3230 N N . ASN A 1 416 ? -4.657 2.429 -35.251 1.00 93.19 416 ASN A N 1
ATOM 3231 C CA . ASN A 1 416 ? -3.349 1.977 -35.729 1.00 93.19 416 ASN A CA 1
ATOM 3232 C C . ASN A 1 416 ? -2.276 2.068 -34.632 1.00 93.19 416 ASN A C 1
ATOM 3234 O O . ASN A 1 416 ? -1.489 1.133 -34.463 1.00 93.19 416 ASN A O 1
ATOM 3238 N N . GLY A 1 417 ? -2.252 3.162 -33.862 1.00 90.94 417 GLY A N 1
ATOM 3239 C CA . GLY A 1 417 ? -1.317 3.354 -32.751 1.00 90.94 417 GLY A CA 1
ATOM 3240 C C . GLY A 1 417 ? -1.492 2.306 -31.652 1.00 90.94 417 GLY A C 1
ATOM 3241 O O . GLY A 1 417 ? -0.514 1.720 -31.183 1.00 90.94 417 GLY A O 1
ATOM 3242 N N . VAL A 1 418 ? -2.740 1.979 -31.306 1.00 91.81 418 VAL A N 1
ATOM 3243 C CA . VAL A 1 418 ? -3.071 0.916 -30.347 1.00 91.81 418 VAL A CA 1
ATOM 3244 C C . VAL A 1 418 ? -2.649 -0.455 -30.877 1.00 91.81 418 VAL A C 1
ATOM 3246 O O . VAL A 1 418 ? -2.104 -1.253 -30.112 1.00 91.81 418 VAL A O 1
ATOM 3249 N N . GLN A 1 419 ? -2.853 -0.750 -32.163 1.00 92.75 419 GLN A N 1
ATOM 3250 C CA . GLN A 1 419 ? -2.414 -2.018 -32.753 1.00 92.75 419 GLN A CA 1
ATOM 3251 C C . GLN A 1 419 ? -0.886 -2.167 -32.703 1.00 92.75 419 GLN A C 1
ATOM 3253 O O . GLN A 1 419 ? -0.384 -3.170 -32.190 1.00 92.75 419 GLN A O 1
ATOM 3258 N N . GLN A 1 420 ? -0.146 -1.146 -33.142 1.00 92.06 420 GLN A N 1
ATOM 3259 C CA . GLN A 1 420 ? 1.319 -1.132 -33.076 1.00 92.06 420 GLN A CA 1
ATOM 3260 C C . GLN A 1 420 ? 1.822 -1.241 -31.633 1.00 92.06 420 GLN A C 1
ATOM 3262 O O . GLN A 1 420 ? 2.771 -1.977 -31.351 1.00 92.06 420 GLN A O 1
ATOM 3267 N N . PHE A 1 421 ? 1.165 -0.545 -30.701 1.00 92.44 421 PHE A N 1
ATOM 3268 C CA . PHE A 1 421 ? 1.472 -0.646 -29.281 1.00 92.44 421 PHE A CA 1
ATOM 3269 C C . PHE A 1 421 ? 1.280 -2.074 -28.770 1.00 92.44 421 PHE A C 1
ATOM 3271 O O . PHE A 1 421 ? 2.169 -2.580 -28.095 1.00 92.44 421 PHE A O 1
ATOM 3278 N N . ARG A 1 422 ? 0.170 -2.748 -29.099 1.00 92.50 422 ARG A N 1
ATOM 3279 C CA . ARG A 1 422 ? -0.083 -4.136 -28.673 1.00 92.50 422 ARG A CA 1
ATOM 3280 C C . ARG A 1 422 ? 1.015 -5.074 -29.162 1.00 92.50 422 ARG A C 1
ATOM 3282 O O . ARG A 1 422 ? 1.548 -5.844 -28.368 1.00 92.50 422 ARG A O 1
ATOM 3289 N N . GLU A 1 423 ? 1.396 -4.969 -30.431 1.00 90.25 423 GLU A N 1
ATOM 3290 C CA . GLU A 1 423 ? 2.482 -5.771 -30.999 1.00 90.25 423 GLU A CA 1
ATOM 3291 C C . GLU A 1 423 ? 3.817 -5.501 -30.291 1.00 90.25 423 GLU A C 1
ATOM 3293 O O . GLU A 1 423 ? 4.501 -6.441 -29.879 1.00 90.25 423 GLU A O 1
ATOM 3298 N N . LYS A 1 424 ? 4.170 -4.226 -30.082 1.00 88.44 424 LYS A N 1
ATOM 3299 C CA . LYS A 1 424 ? 5.394 -3.825 -29.372 1.00 88.44 424 LYS A CA 1
ATOM 3300 C C . LYS A 1 424 ? 5.382 -4.263 -27.905 1.00 88.44 424 LYS A C 1
ATOM 3302 O O . LYS A 1 424 ? 6.401 -4.724 -27.395 1.00 88.44 424 LYS A O 1
ATOM 3307 N N . PHE A 1 425 ? 4.244 -4.139 -27.227 1.00 90.38 425 PHE A N 1
ATOM 3308 C CA . PHE A 1 425 ? 4.079 -4.501 -25.823 1.00 90.38 425 PHE A CA 1
ATOM 3309 C C . PHE A 1 425 ? 4.232 -6.008 -25.622 1.00 90.38 425 PHE A C 1
ATOM 3311 O O . PHE A 1 425 ? 4.961 -6.421 -24.722 1.00 90.38 425 PHE A O 1
ATOM 3318 N N . CYS A 1 426 ? 3.608 -6.821 -26.481 1.00 88.25 426 CYS A N 1
ATOM 3319 C CA . CYS A 1 426 ? 3.744 -8.277 -26.453 1.00 88.25 426 CYS A CA 1
ATOM 3320 C C . CYS A 1 426 ? 5.175 -8.727 -26.772 1.00 88.25 426 CYS A C 1
ATOM 3322 O O . CYS A 1 426 ? 5.704 -9.584 -26.071 1.00 88.25 426 CYS A O 1
ATOM 3324 N N . LYS A 1 427 ? 5.829 -8.114 -27.768 1.00 84.94 427 LYS A N 1
ATOM 3325 C CA . LYS A 1 427 ? 7.241 -8.396 -28.082 1.00 84.94 427 LYS A CA 1
ATOM 3326 C C . LYS A 1 427 ? 8.191 -7.980 -26.956 1.00 84.94 427 LYS A C 1
ATOM 3328 O O . LYS A 1 427 ? 9.233 -8.586 -26.793 1.00 84.94 427 LYS A O 1
ATOM 3333 N N . GLY A 1 428 ? 7.845 -6.964 -26.165 1.00 82.56 428 GLY A N 1
ATOM 3334 C CA . GLY A 1 428 ? 8.658 -6.490 -25.040 1.00 82.56 428 GLY A CA 1
ATOM 3335 C C . GLY A 1 428 ? 8.448 -7.237 -23.716 1.00 82.56 428 GLY A C 1
ATOM 3336 O O . GLY A 1 428 ? 8.892 -6.744 -22.678 1.00 82.56 428 GLY A O 1
ATOM 3337 N N . LEU A 1 429 ? 7.743 -8.374 -23.701 1.00 86.88 429 LEU A N 1
ATOM 3338 C CA . LEU A 1 429 ? 7.493 -9.129 -22.470 1.00 86.88 429 LEU A CA 1
ATOM 3339 C C . LEU A 1 429 ? 8.791 -9.706 -21.898 1.00 86.88 429 LEU A C 1
ATOM 3341 O O . LEU A 1 429 ? 9.480 -10.517 -22.515 1.00 86.88 429 LEU A O 1
ATOM 3345 N N . HIS A 1 430 ? 9.094 -9.307 -20.668 1.00 87.38 430 HIS A N 1
ATOM 3346 C CA . HIS A 1 430 ? 10.197 -9.842 -19.892 1.00 87.38 430 HIS A CA 1
ATOM 3347 C C . HIS A 1 430 ? 9.690 -11.049 -19.117 1.00 87.38 430 HIS A C 1
ATOM 3349 O O . HIS A 1 430 ? 8.775 -10.923 -18.304 1.00 87.38 430 HIS A O 1
ATOM 3355 N N . THR A 1 431 ? 10.277 -12.216 -19.375 1.00 90.44 431 THR A N 1
ATOM 3356 C CA . THR A 1 431 ? 9.924 -13.457 -18.678 1.00 90.44 431 THR A CA 1
ATOM 3357 C C . THR A 1 431 ? 11.086 -13.987 -17.876 1.00 90.44 431 THR A C 1
ATOM 3359 O O . THR A 1 431 ? 12.228 -13.935 -18.325 1.00 90.44 431 THR A O 1
ATOM 3362 N N . SER A 1 432 ? 10.813 -14.521 -16.697 1.00 90.94 432 SER A N 1
ATOM 3363 C CA . SER A 1 432 ? 11.806 -15.205 -15.885 1.00 90.94 432 SER A CA 1
ATOM 3364 C C . SER A 1 432 ? 11.176 -16.348 -15.113 1.00 90.94 432 SER A C 1
ATOM 3366 O O . SER A 1 432 ? 9.960 -16.438 -14.933 1.00 90.94 432 SER A O 1
ATOM 3368 N N . TYR A 1 433 ? 12.023 -17.254 -14.660 1.00 94.00 433 TYR A N 1
ATOM 3369 C CA . TYR A 1 433 ? 11.632 -18.306 -13.743 1.00 94.00 433 TYR A CA 1
ATOM 3370 C C . TYR A 1 433 ? 12.747 -18.531 -12.737 1.00 94.00 433 TYR A C 1
ATOM 3372 O O . TYR A 1 433 ? 13.907 -18.168 -12.962 1.00 94.00 433 TYR A O 1
ATOM 3380 N N . GLY A 1 434 ? 12.400 -19.106 -11.598 1.00 93.12 434 GLY A N 1
ATOM 3381 C CA . GLY A 1 434 ? 13.353 -19.236 -10.520 1.00 93.12 434 GLY A CA 1
ATOM 3382 C C . GLY A 1 434 ? 12.865 -20.078 -9.366 1.00 93.12 434 GLY A C 1
ATOM 3383 O O . GLY A 1 434 ? 11.736 -20.571 -9.336 1.00 93.12 434 GLY A O 1
ATOM 3384 N N . PHE A 1 435 ? 13.762 -20.225 -8.405 1.00 94.88 435 PHE A N 1
ATOM 3385 C CA . PHE A 1 435 ? 13.495 -20.857 -7.128 1.00 94.88 435 PHE A CA 1
ATOM 3386 C C . PHE A 1 435 ? 14.050 -19.982 -6.010 1.00 94.88 435 PHE A C 1
ATOM 3388 O O . PHE A 1 435 ? 14.922 -19.138 -6.226 1.00 94.88 435 PHE A O 1
ATOM 3395 N N . GLY A 1 436 ? 13.546 -20.169 -4.803 1.00 92.62 436 GLY A N 1
ATOM 3396 C CA . GLY A 1 436 ? 13.974 -19.396 -3.658 1.00 92.62 436 GLY A CA 1
ATOM 3397 C C . GLY A 1 436 ? 13.627 -20.043 -2.334 1.00 92.62 436 GLY A C 1
ATOM 3398 O O . GLY A 1 436 ? 12.946 -21.067 -2.272 1.00 92.62 436 GLY A O 1
ATOM 3399 N N . LEU A 1 437 ? 14.114 -19.416 -1.273 1.00 92.38 437 LEU A N 1
ATOM 3400 C CA . LEU A 1 437 ? 13.800 -19.753 0.105 1.00 92.38 437 LEU A CA 1
ATOM 3401 C C . LEU A 1 437 ? 13.084 -18.573 0.745 1.00 92.38 437 LEU A C 1
ATOM 3403 O O . LEU A 1 437 ? 13.538 -17.441 0.621 1.00 92.38 437 LEU A O 1
ATOM 3407 N N . ALA A 1 438 ? 11.986 -18.833 1.438 1.00 89.62 438 ALA A N 1
ATOM 3408 C CA . ALA A 1 438 ? 11.223 -17.835 2.161 1.00 89.62 438 ALA A CA 1
ATOM 3409 C C . ALA A 1 438 ? 11.217 -18.175 3.651 1.00 89.62 438 ALA A C 1
ATOM 3411 O O . ALA A 1 438 ? 10.754 -19.240 4.053 1.00 89.62 438 ALA A O 1
ATOM 3412 N N . MET A 1 439 ? 11.746 -17.276 4.469 1.00 88.81 439 MET A N 1
ATOM 3413 C CA . MET A 1 439 ? 11.754 -17.384 5.921 1.00 88.81 439 MET A CA 1
ATOM 3414 C C . MET A 1 439 ? 10.605 -16.552 6.483 1.00 88.81 439 MET A C 1
ATOM 3416 O O . MET A 1 439 ? 10.569 -15.332 6.295 1.00 88.81 439 MET A O 1
ATOM 3420 N N . MET A 1 440 ? 9.660 -17.218 7.141 1.00 85.19 440 MET A N 1
ATOM 3421 C CA . MET A 1 440 ? 8.506 -16.579 7.772 1.00 85.19 440 MET A CA 1
ATOM 3422 C C . MET A 1 440 ? 8.877 -16.145 9.193 1.00 85.19 440 MET A C 1
ATOM 3424 O O . MET A 1 440 ? 9.224 -16.981 10.024 1.00 85.19 440 MET A O 1
ATOM 3428 N N . LEU A 1 441 ? 8.800 -14.847 9.476 1.00 81.25 441 LEU A N 1
ATOM 3429 C CA . LEU A 1 441 ? 9.067 -14.251 10.784 1.00 81.25 441 LEU A CA 1
ATOM 3430 C C . LEU A 1 441 ? 7.775 -13.637 11.340 1.00 81.25 441 LEU A C 1
ATOM 3432 O O . LEU A 1 441 ? 6.847 -13.321 10.599 1.00 81.25 441 LEU A O 1
ATOM 3436 N N . SER A 1 442 ? 7.720 -13.413 12.653 1.00 72.94 442 SER A N 1
ATOM 3437 C CA . SER A 1 442 ? 6.547 -12.815 13.312 1.00 72.94 442 SER A CA 1
ATOM 3438 C C . SER A 1 442 ? 6.223 -11.394 12.836 1.00 72.94 442 SER A C 1
ATOM 3440 O O . SER A 1 442 ? 5.095 -10.936 12.985 1.00 72.94 442 SER A O 1
ATOM 3442 N N . PHE A 1 443 ? 7.208 -10.694 12.272 1.00 70.25 443 PHE A N 1
ATOM 3443 C CA . PHE A 1 443 ? 7.094 -9.310 11.811 1.00 70.25 443 PHE A CA 1
ATOM 3444 C C . PHE A 1 443 ? 7.140 -9.162 10.280 1.00 70.25 443 PHE A C 1
ATOM 3446 O O . PHE A 1 443 ? 7.106 -8.040 9.774 1.00 70.25 443 PHE A O 1
ATOM 3453 N N . GLY A 1 444 ? 7.234 -10.265 9.531 1.00 73.88 444 GLY A N 1
ATOM 3454 C CA . GLY A 1 444 ? 7.318 -10.227 8.072 1.00 73.88 444 GLY A CA 1
ATOM 3455 C C . GLY A 1 444 ? 7.962 -11.467 7.460 1.00 73.88 444 GLY A C 1
ATOM 3456 O O . GLY A 1 444 ? 8.236 -12.451 8.140 1.00 73.88 444 GLY A O 1
ATOM 3457 N N . ARG A 1 445 ? 8.234 -11.423 6.158 1.00 82.31 445 ARG A N 1
ATOM 3458 C CA . ARG A 1 445 ? 8.874 -12.520 5.416 1.00 82.31 445 ARG A CA 1
ATOM 3459 C C . ARG A 1 445 ? 10.138 -12.050 4.714 1.00 82.31 445 ARG A C 1
ATOM 3461 O O . ARG A 1 445 ? 10.128 -10.997 4.078 1.00 82.31 445 ARG A O 1
ATOM 3468 N N . ILE A 1 446 ? 11.194 -12.858 4.794 1.00 84.75 446 ILE A N 1
ATOM 3469 C CA . ILE A 1 446 ? 12.443 -12.663 4.046 1.00 84.75 446 ILE A CA 1
ATOM 3470 C C . ILE A 1 446 ? 12.504 -13.694 2.924 1.00 84.75 446 ILE A C 1
ATOM 3472 O O . ILE A 1 446 ? 12.423 -14.890 3.191 1.00 84.75 446 ILE A O 1
ATOM 3476 N N . GLU A 1 447 ? 12.666 -13.256 1.679 1.00 86.06 447 GLU A N 1
ATOM 3477 C CA . GLU A 1 447 ? 12.810 -14.151 0.527 1.00 86.06 447 GLU A CA 1
ATOM 3478 C C . GLU A 1 447 ? 14.193 -14.043 -0.102 1.00 86.06 447 GLU A C 1
ATOM 3480 O O . GLU A 1 447 ? 14.628 -12.951 -0.451 1.00 86.06 447 GLU A O 1
ATOM 3485 N N . PHE A 1 448 ? 14.825 -15.187 -0.329 1.00 89.12 448 PHE A N 1
ATOM 3486 C CA . PHE A 1 448 ? 16.061 -15.355 -1.076 1.00 89.12 448 PHE A CA 1
ATOM 3487 C C . PHE A 1 448 ? 15.733 -15.986 -2.421 1.00 89.12 448 PHE A C 1
ATOM 3489 O O . PHE A 1 448 ? 15.446 -17.180 -2.487 1.00 89.12 448 PHE A O 1
ATOM 3496 N N . ASN A 1 449 ? 15.748 -15.196 -3.489 1.00 89.31 449 ASN A N 1
ATOM 3497 C CA . ASN A 1 449 ? 15.291 -15.634 -4.805 1.00 89.31 449 ASN A CA 1
ATOM 3498 C C . ASN A 1 449 ? 16.443 -15.709 -5.800 1.00 89.31 449 ASN A C 1
ATOM 3500 O O . ASN A 1 449 ? 17.158 -14.726 -5.986 1.00 89.31 449 ASN A O 1
ATOM 3504 N N . PHE A 1 450 ? 16.558 -16.848 -6.481 1.00 89.81 450 PHE A N 1
ATOM 3505 C CA . PHE A 1 450 ? 17.401 -17.047 -7.652 1.00 89.81 450 PHE A CA 1
ATOM 3506 C C . PHE A 1 450 ? 16.522 -17.042 -8.898 1.00 89.81 450 PHE A C 1
ATOM 3508 O O . PHE A 1 450 ? 15.765 -17.985 -9.134 1.00 89.81 450 PHE A O 1
ATOM 3515 N N . ALA A 1 451 ? 16.622 -15.981 -9.693 1.00 88.06 451 ALA A N 1
ATOM 3516 C CA . ALA A 1 451 ? 15.871 -15.830 -10.935 1.00 88.06 451 ALA A CA 1
ATOM 3517 C C . ALA A 1 451 ? 16.791 -15.946 -12.153 1.00 88.06 451 ALA A C 1
ATOM 3519 O O . ALA A 1 451 ? 17.897 -15.394 -12.163 1.00 88.06 451 ALA A O 1
ATOM 3520 N N . LYS A 1 452 ? 16.306 -16.631 -13.191 1.00 88.62 452 LYS A N 1
ATOM 3521 C CA . LYS A 1 452 ? 16.929 -16.690 -14.511 1.00 88.62 452 LYS A CA 1
ATOM 3522 C C . LYS A 1 452 ? 15.988 -16.054 -15.547 1.00 88.62 452 LYS A C 1
ATOM 3524 O O . LYS A 1 452 ? 14.860 -16.534 -15.699 1.00 88.62 452 LYS A O 1
ATOM 3529 N N . PRO A 1 453 ? 16.431 -15.008 -16.264 1.00 85.44 453 PRO A N 1
ATOM 3530 C CA . PRO A 1 453 ? 15.735 -14.487 -17.434 1.00 85.44 453 PRO A CA 1
ATOM 3531 C C . PRO A 1 453 ? 15.497 -15.568 -18.490 1.00 85.44 453 PRO A C 1
ATOM 3533 O O . PRO A 1 453 ? 16.349 -16.425 -18.735 1.00 85.44 453 PRO A O 1
ATOM 3536 N N . SER A 1 454 ? 14.338 -15.513 -19.129 1.00 81.00 454 SER A N 1
ATOM 3537 C CA . SER A 1 454 ? 13.949 -16.378 -20.232 1.00 81.00 454 SER A CA 1
ATOM 3538 C C . SER A 1 454 ? 13.637 -15.545 -21.467 1.00 81.00 454 SER A C 1
ATOM 3540 O O . SER A 1 454 ? 13.022 -14.480 -21.383 1.00 81.00 454 SER A O 1
ATOM 3542 N N . THR A 1 455 ? 14.038 -16.069 -22.622 1.00 66.12 455 THR A N 1
ATOM 3543 C CA . THR A 1 455 ? 13.785 -15.494 -23.947 1.00 66.12 455 THR A CA 1
ATOM 3544 C C . THR A 1 455 ? 12.602 -16.162 -24.652 1.00 66.12 455 THR A C 1
ATOM 3546 O O . THR A 1 455 ? 12.426 -15.962 -25.844 1.00 66.12 455 THR A O 1
ATOM 3549 N N . LEU A 1 456 ? 11.783 -16.956 -23.943 1.00 58.09 456 LEU A N 1
ATOM 3550 C CA . LEU A 1 456 ? 10.670 -17.741 -24.514 1.00 58.09 456 LEU A CA 1
ATOM 3551 C C . LEU A 1 456 ? 9.703 -16.928 -25.399 1.00 58.09 456 LEU A C 1
ATOM 3553 O O . LEU A 1 456 ? 9.094 -17.498 -26.296 1.00 58.09 456 LEU A O 1
ATOM 3557 N N . PHE A 1 457 ? 9.578 -15.619 -25.159 1.00 55.28 457 PHE A N 1
ATOM 3558 C CA . PHE A 1 457 ? 8.698 -14.712 -25.909 1.00 55.28 457 PHE A CA 1
ATOM 3559 C C . PHE A 1 457 ? 9.434 -13.549 -26.591 1.00 55.28 457 PHE A C 1
ATOM 3561 O O . PHE A 1 457 ? 8.788 -12.676 -27.165 1.00 55.28 457 PHE A O 1
ATOM 3568 N N . ASN A 1 458 ? 10.765 -13.517 -26.514 1.00 53.62 458 ASN A N 1
ATOM 3569 C CA . ASN A 1 458 ? 11.581 -12.411 -27.002 1.00 53.62 458 ASN A CA 1
ATOM 3570 C C . ASN A 1 458 ? 12.485 -12.946 -28.119 1.00 53.62 458 ASN A C 1
ATOM 3572 O O . ASN A 1 458 ? 13.384 -13.750 -27.853 1.00 53.62 458 ASN A O 1
ATOM 3576 N N . ASP A 1 459 ? 12.259 -12.505 -29.359 1.00 49.97 459 ASP A N 1
ATOM 3577 C CA . ASP A 1 459 ? 13.268 -12.646 -30.413 1.00 49.97 459 ASP A CA 1
ATOM 3578 C C . ASP A 1 459 ? 14.580 -12.033 -29.892 1.00 49.97 459 ASP A C 1
ATOM 3580 O O . ASP A 1 459 ? 14.560 -11.047 -29.154 1.00 49.97 459 ASP A O 1
ATOM 3584 N N . GLN A 1 460 ? 15.715 -12.659 -30.209 1.00 43.78 460 GLN A N 1
ATOM 3585 C CA . GLN A 1 460 ? 17.015 -12.545 -29.522 1.00 43.78 460 GLN A CA 1
ATOM 3586 C C . GLN A 1 460 ? 17.655 -11.136 -29.407 1.00 43.78 460 GLN A C 1
ATOM 3588 O O . GLN A 1 460 ? 18.819 -11.025 -29.029 1.00 43.78 460 GLN A O 1
ATOM 3593 N N . THR A 1 461 ? 16.954 -10.048 -29.720 1.00 44.31 461 THR A N 1
ATOM 3594 C CA . THR A 1 461 ? 17.536 -8.730 -29.998 1.00 44.31 461 THR A CA 1
ATOM 3595 C C . THR A 1 461 ? 17.394 -7.679 -28.895 1.00 44.31 461 THR A C 1
ATOM 3597 O O . THR A 1 461 ? 17.962 -6.606 -29.053 1.00 44.31 461 THR A O 1
ATOM 3600 N N . ASN A 1 462 ? 16.686 -7.937 -27.787 1.00 47.25 462 ASN A N 1
ATOM 3601 C CA . ASN A 1 462 ? 16.383 -6.878 -26.801 1.00 47.25 462 ASN A CA 1
ATOM 3602 C C . ASN A 1 462 ? 16.996 -7.059 -25.407 1.00 47.25 462 ASN A C 1
ATOM 3604 O O . ASN A 1 462 ? 16.821 -6.188 -24.557 1.00 47.25 462 ASN A O 1
ATOM 3608 N N . LEU A 1 463 ? 17.719 -8.152 -25.153 1.00 46.53 463 LEU A N 1
ATOM 3609 C CA . LEU A 1 463 ? 18.497 -8.282 -23.924 1.00 46.53 463 LEU A CA 1
ATOM 3610 C C . LEU A 1 463 ? 19.963 -7.994 -24.236 1.00 46.53 463 LEU A C 1
ATOM 3612 O O . LEU A 1 463 ? 20.535 -8.715 -25.058 1.00 46.53 463 LEU A O 1
ATOM 3616 N N . PRO A 1 464 ? 20.595 -6.977 -23.612 1.00 46.50 464 PRO A N 1
ATOM 3617 C CA . PRO A 1 464 ? 22.031 -6.807 -23.742 1.00 46.50 464 PRO A CA 1
ATOM 3618 C C . PRO A 1 464 ? 22.726 -8.136 -23.390 1.00 46.50 464 PRO A C 1
ATOM 3620 O O . PRO A 1 464 ? 22.281 -8.832 -22.469 1.00 46.50 464 PRO A O 1
ATOM 3623 N N . PRO A 1 465 ? 23.807 -8.522 -24.096 1.00 47.28 465 PRO A N 1
ATOM 3624 C CA . PRO A 1 465 ? 24.462 -9.824 -23.925 1.00 47.28 465 PRO A CA 1
ATOM 3625 C C . PRO A 1 465 ? 24.854 -10.144 -22.473 1.00 47.28 465 PRO A C 1
ATOM 3627 O O . PRO A 1 465 ? 24.928 -11.309 -22.086 1.00 47.28 465 PRO A O 1
ATOM 3630 N N . THR A 1 466 ? 25.050 -9.106 -21.657 1.00 47.41 466 THR A N 1
ATOM 3631 C CA . THR A 1 466 ? 25.337 -9.166 -20.218 1.00 47.41 466 THR A CA 1
ATOM 3632 C C . THR A 1 466 ? 24.203 -9.767 -19.377 1.00 47.41 466 THR A C 1
ATOM 3634 O O . THR A 1 466 ? 24.475 -10.302 -18.304 1.00 47.41 466 THR A O 1
ATOM 3637 N N . LEU A 1 467 ? 22.949 -9.737 -19.847 1.00 49.06 467 LEU A N 1
ATOM 3638 C CA . LEU A 1 467 ? 21.782 -10.282 -19.138 1.00 49.06 467 LEU A CA 1
ATOM 3639 C C . LEU A 1 467 ? 21.461 -11.743 -19.494 1.00 49.06 467 LEU A C 1
ATOM 3641 O O . LEU A 1 467 ? 20.775 -12.411 -18.722 1.00 49.06 467 LEU A O 1
ATOM 3645 N N . ASN A 1 468 ? 22.000 -12.285 -20.592 1.00 49.00 468 ASN A N 1
ATOM 3646 C CA . ASN A 1 468 ? 21.738 -13.674 -21.010 1.00 49.00 468 ASN A CA 1
ATOM 3647 C C . ASN A 1 468 ? 22.347 -14.731 -20.065 1.00 49.00 468 ASN A C 1
ATOM 3649 O O . ASN A 1 468 ? 21.886 -15.873 -20.026 1.00 49.00 468 ASN A O 1
ATOM 3653 N N . SER A 1 469 ? 23.362 -14.365 -19.278 1.00 45.16 469 SER A N 1
ATOM 3654 C CA . SER A 1 469 ? 23.999 -15.222 -18.265 1.00 45.16 469 SER A CA 1
ATOM 3655 C C . SER A 1 469 ? 23.688 -14.799 -16.824 1.00 45.16 469 SER A C 1
ATOM 3657 O O . SER A 1 469 ? 24.144 -15.451 -15.879 1.00 45.16 469 SER A O 1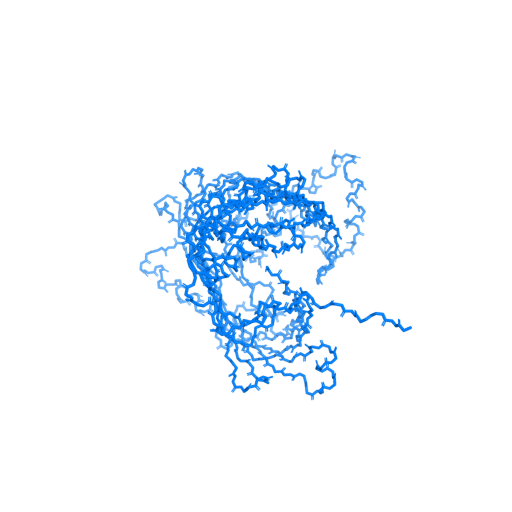
ATOM 3659 N N . PHE A 1 470 ? 22.904 -13.732 -16.636 1.00 50.03 470 PHE A N 1
ATOM 3660 C CA . PHE A 1 470 ? 22.695 -13.122 -15.330 1.00 50.03 470 PHE A CA 1
ATOM 3661 C C . PHE A 1 470 ? 21.767 -13.980 -14.464 1.00 50.03 470 PHE A C 1
ATOM 3663 O O . PHE A 1 470 ? 20.595 -14.195 -14.773 1.00 50.03 470 PHE A O 1
ATOM 3670 N N . LYS A 1 471 ? 22.307 -14.477 -13.351 1.00 61.34 471 LYS A N 1
ATOM 3671 C CA . LYS A 1 471 ? 21.528 -15.063 -12.260 1.00 61.34 471 LYS A CA 1
ATOM 3672 C C . LYS A 1 471 ? 21.386 -13.989 -11.198 1.00 61.34 471 LYS A C 1
ATOM 3674 O O . LYS A 1 471 ? 22.373 -13.629 -10.561 1.00 61.34 471 LYS A O 1
ATOM 3679 N N . GLN A 1 472 ? 20.176 -13.475 -11.011 1.00 65.25 472 GLN A N 1
ATOM 3680 C CA . GLN A 1 472 ? 19.941 -12.496 -9.958 1.00 65.25 472 GLN A CA 1
ATOM 3681 C C . GLN A 1 472 ? 19.647 -13.227 -8.653 1.00 65.25 472 GLN A C 1
ATOM 3683 O O . GLN A 1 472 ? 18.672 -13.976 -8.571 1.00 65.25 472 GLN A O 1
ATOM 3688 N N . PHE A 1 473 ? 20.478 -12.980 -7.643 1.00 68.81 473 PHE A N 1
ATOM 3689 C CA . PHE A 1 473 ? 20.121 -13.209 -6.251 1.00 68.81 473 PHE A CA 1
ATOM 3690 C C . PHE A 1 473 ? 19.471 -11.938 -5.711 1.00 68.81 473 PHE A C 1
ATOM 3692 O O . PHE A 1 473 ? 20.001 -10.844 -5.893 1.00 68.81 473 PHE A O 1
ATOM 3699 N N . SER A 1 474 ? 18.311 -12.071 -5.081 1.00 66.44 474 SER A N 1
ATOM 3700 C CA . SER A 1 474 ? 17.593 -10.942 -4.486 1.00 66.44 474 SER A CA 1
ATOM 3701 C C . SER A 1 474 ? 17.091 -11.305 -3.099 1.00 66.44 474 SER A C 1
ATOM 3703 O O . SER A 1 474 ? 16.639 -12.432 -2.880 1.00 66.44 474 SER A O 1
ATOM 3705 N N . ILE A 1 475 ? 17.184 -10.338 -2.183 1.00 67.50 475 ILE A N 1
ATOM 3706 C CA . ILE A 1 475 ? 16.603 -10.409 -0.844 1.00 67.50 475 ILE A CA 1
ATOM 3707 C C . ILE A 1 475 ? 15.389 -9.486 -0.828 1.00 67.50 475 ILE A C 1
ATOM 3709 O O . ILE A 1 475 ? 15.526 -8.280 -1.037 1.00 67.50 475 ILE A O 1
ATOM 3713 N N . HIS A 1 476 ? 14.204 -10.043 -0.596 1.00 63.66 476 HIS A N 1
ATOM 3714 C CA . HIS A 1 476 ? 12.980 -9.259 -0.441 1.00 63.66 476 HIS A CA 1
ATOM 3715 C C . HIS A 1 476 ? 12.490 -9.315 0.999 1.00 63.66 476 HIS A C 1
ATOM 3717 O O . HIS A 1 476 ? 12.388 -10.395 1.573 1.00 63.66 476 HIS A O 1
ATOM 3723 N N . TYR A 1 477 ? 12.137 -8.151 1.540 1.00 65.94 477 TYR A N 1
ATOM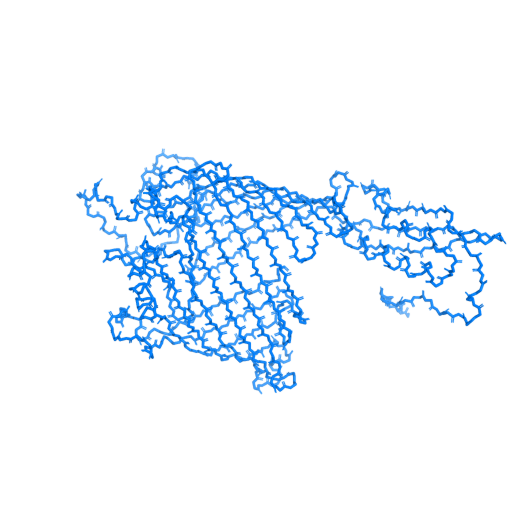 3724 C CA . TYR A 1 477 ? 11.452 -8.018 2.819 1.00 65.94 477 TYR A CA 1
ATOM 3725 C C . TYR A 1 477 ? 9.995 -7.663 2.554 1.00 65.94 477 TYR A C 1
ATOM 3727 O O . TYR A 1 477 ? 9.704 -6.659 1.901 1.00 65.94 477 TYR A O 1
ATOM 3735 N N . VAL A 1 478 ? 9.085 -8.493 3.047 1.00 62.84 478 VAL A N 1
ATOM 3736 C CA . VAL A 1 478 ? 7.650 -8.206 3.063 1.00 62.84 478 VAL A CA 1
ATOM 3737 C C . VAL A 1 478 ? 7.283 -7.912 4.509 1.00 62.84 478 VAL A C 1
ATOM 3739 O O . VAL A 1 478 ? 7.235 -8.827 5.331 1.00 62.84 478 VAL A O 1
ATOM 3742 N N . PHE A 1 479 ? 7.110 -6.630 4.826 1.00 50.72 479 PHE A N 1
ATOM 3743 C CA . PHE A 1 479 ? 6.690 -6.179 6.152 1.00 50.72 479 PHE A CA 1
ATOM 3744 C C . PHE A 1 479 ? 5.183 -6.367 6.340 1.00 50.72 479 PHE A C 1
ATOM 3746 O O . PHE A 1 479 ? 4.436 -6.490 5.368 1.00 50.72 479 PHE A O 1
ATOM 3753 N N . ASN A 1 480 ? 4.750 -6.386 7.598 1.00 43.44 480 ASN A N 1
ATOM 3754 C CA . ASN A 1 480 ? 3.336 -6.321 7.943 1.00 43.44 480 ASN A CA 1
ATOM 3755 C C . ASN A 1 480 ? 2.812 -4.916 7.580 1.00 43.44 480 ASN A C 1
ATOM 3757 O O . ASN A 1 480 ? 3.335 -3.935 8.108 1.00 43.44 480 ASN A O 1
ATOM 3761 N N . GLU A 1 481 ? 1.864 -4.821 6.640 1.00 35.41 481 GLU A N 1
ATOM 3762 C CA . GLU A 1 481 ? 1.154 -3.563 6.331 1.00 35.41 481 GLU A CA 1
ATOM 3763 C C . GLU A 1 481 ? 0.086 -3.246 7.375 1.00 35.41 481 GLU A C 1
ATOM 3765 O O . GLU A 1 481 ? -0.673 -4.179 7.732 1.00 35.41 481 GLU A O 1
#

Radius of gyration: 27.99 Å; Cα contacts (8 Å, |Δi|>4): 1064; chains: 1; bounding box: 72×57×82 Å

Solvent-accessible surface area (backbone atoms only — not comparable to full-atom values): 25747 Å² total; per-residue (Å²): 133,82,82,81,85,84,71,99,77,69,83,88,73,86,81,67,93,80,69,84,79,58,81,37,44,45,78,49,78,46,73,41,62,62,86,61,49,43,56,66,68,58,54,59,43,38,54,63,27,53,71,23,46,37,61,66,50,29,50,51,28,46,54,53,15,51,53,48,49,58,72,42,72,46,58,73,48,74,45,82,44,82,48,68,49,100,84,45,42,30,34,39,38,37,48,34,37,64,46,81,40,72,44,78,49,75,51,75,49,71,50,99,84,71,50,60,34,41,38,39,36,43,33,39,44,31,84,80,19,62,43,23,36,40,38,40,38,39,38,38,44,96,54,33,50,33,41,38,40,38,37,38,36,56,52,69,82,44,88,69,5,29,38,36,42,34,38,39,40,35,57,35,43,74,67,45,96,57,36,30,36,32,36,38,34,43,34,43,33,43,32,68,36,96,37,39,34,40,34,42,38,39,36,44,38,38,47,45,53,48,74,59,49,66,66,54,62,76,71,50,96,73,73,48,72,72,52,50,72,74,64,71,66,89,68,91,66,78,73,80,83,71,61,89,83,57,86,74,66,73,51,72,70,57,76,45,46,62,56,63,47,32,37,20,32,45,32,41,37,42,43,46,77,58,45,80,33,94,61,71,58,49,35,39,36,38,37,38,41,35,41,34,44,32,41,89,42,66,76,39,44,31,40,33,44,42,34,41,37,36,40,30,42,57,78,37,87,99,47,31,28,40,34,44,37,42,40,41,33,42,52,42,47,66,46,64,87,85,44,48,72,76,40,57,92,74,37,50,73,55,73,43,69,41,46,99,62,37,34,37,60,38,95,84,77,70,45,59,57,20,15,38,32,39,40,38,41,34,44,35,40,40,31,65,33,91,53,60,69,55,21,71,73,51,42,31,26,34,33,40,38,38,33,40,29,34,25,33,70,75,71,49,85,47,74,68,39,46,52,54,43,52,55,52,49,58,50,54,38,47,32,19,39,35,43,30,42,36,34,53,50,100,68,23,28,44,32,44,36,43,18,37,56,46,59,92,62,32,75,90,80,81,64,62,78,77,52,81,78,37,69,34,76,46,81,46,79,42,66,71,127

InterPro domains:
  IPR000184 Bacterial surface antigen (D15) [PF01103] (126-455)
  IPR039910 Surface antigen D15-like [PTHR12815] (26-454)

Sequence (481 aa):
MRPKSYNPLDPIIQTQPDAGRENLQLKEIFVRGVEATSESKITAAFQEAKKATTLNELNEAISIGLERVGKLDVLNNVNVILDADDSKNVALVLDCKEKQSTRLSAGTTVNDKGQVKGEISFGYRNLLGQADRWDVDANIDKTGLTLVGRTFLPQSFNNDGALYVSGFLNGGRVLTNLLQEKSNGVSVRAEINDRHSISYDFEMRRNEDVGSMFKKASSSGSFSRFFSRFYNAKTQDSEPVLDKDDSVVKSQVWTEVKEQSVKSSLSHTYRFDTRNSSFAPSSGAFFKLVHRLAGLGGDVKHYSVDMNGEVFVPLISDSLVAALKLNVGTIIPLDRQNDTFISLNDRFIEKVRGFPAVGTVHPRSEEVYGGNIKAVATGRLVFPFPVSFIHQLLGLHCQAFCDIGNVSNINDYSENGVQQFREKFCKGLHTSYGFGLAMMLSFGRIEFNFAKPSTLFNDQTNLPPTLNSFKQFSIHYVFNE

Organism: Naegleria gruberi (NCBI:txid5762)